Protein AF-0000000087799736 (afdb_homodimer)

Sequence (592 aa):
MYSPLILAACLPAVLGSAAPPPPNFTFEDLWSLQHNFLDNFLYPANTKQINATDNSVFAENVQGRVDITGTFDGRELNNEYVFGIFSQPERFGLFGSPLNYSITQFVGNQNIAASTAVITINMTSFGGVIYPVTLDTWFAFGPDRKIIQYDATFRWFDYFFQTLVEDAGRMFHISEPEQIQAKIADMLAKKICKTHEDSCLGENKQYGSQEECFNFLTKEIRFGKPYELRRNTLFCREVHEHMVSFRPKEHCPHIGPGGGGYCVDDMDYTQTVEQRYFHQSWVPYGRAEGNMWQAEMYSPLILAACLPAVLGSAAPPPPNFTFEDLWSLQHNFLDNFLYPANTKQINATDNSVFAENVQGRVDITGTFDGRELNNEYVFGIFSQPERFGLFGSPLNYSITQFVGNQNIAASTAVITINMTSFGGVIYPVTLDTWFAFGPDRKIIQYDATFRWFDYFFQTLVEDAGRMFHISEPEQIQAKIADMLAKKICKTHEDSCLGENKQYGSQEECFNFLTKEIRFGKPYELRRNTLFCREVHEHMVSFRPKEHCPHIGPGGGGYCVDDMDYTQTVEQRYFHQSWVPYGRAEGNMWQAE

Nearest PDB structures (foldseek):
  5aig-assembly2_B  TM=7.969E-01  e=4.689E-05  unidentified
  2gex-assembly1_A  TM=7.269E-01  e=3.143E-04  Streptomyces nogalater
  5ien-assembly2_B  TM=6.715E-01  e=1.051E-04  synthetic construct
  3er7-assembly1_A  TM=6.441E-01  e=2.363E-03  Exiguobacterium sibiricum 255-15
  6isl-assembly1_B-2  TM=6.361E-01  e=3.153E-03  Streptomyces xiamenensis 318

Solvent-accessible surface area (backbone atoms only — not comparable to full-atom values): 31270 Å² total; per-residue (Å²): 136,86,77,80,79,78,76,77,77,78,70,73,75,73,72,72,74,74,77,77,76,77,42,77,45,52,57,68,52,50,54,50,51,52,49,50,51,53,58,40,56,21,51,70,51,8,58,66,37,32,82,39,62,91,80,24,65,46,28,68,76,16,40,36,34,34,76,38,56,42,75,40,70,25,29,64,53,40,21,29,57,71,23,35,52,32,55,47,67,87,48,80,54,98,54,32,26,31,68,49,72,45,66,52,30,41,38,34,38,42,36,37,34,42,37,32,32,41,30,36,25,38,28,46,60,64,81,50,45,73,45,74,44,41,41,37,38,35,40,31,40,41,86,86,73,18,33,40,34,37,45,33,37,64,56,63,45,57,51,51,49,53,51,50,49,53,49,44,12,62,75,68,73,41,84,52,66,69,58,34,50,49,52,51,48,50,54,50,32,53,50,46,30,50,50,40,69,74,48,26,54,80,91,33,44,66,58,93,41,60,65,56,37,36,44,43,44,70,68,71,35,50,60,60,56,74,68,27,34,29,20,52,21,37,47,14,26,57,61,40,47,59,40,21,79,79,40,28,81,74,30,26,40,32,60,24,91,75,3,59,84,47,21,34,81,82,63,56,70,64,51,61,76,53,46,53,65,34,82,61,63,51,26,58,95,73,38,61,63,82,32,68,42,31,38,133,136,86,75,78,80,77,78,76,77,75,70,74,75,74,72,73,75,73,77,78,79,78,42,77,45,52,60,67,53,50,54,50,52,52,49,50,50,54,59,42,55,21,50,73,51,7,59,65,35,32,81,39,60,91,82,25,64,46,28,70,75,16,39,37,35,34,75,36,57,41,74,38,69,26,29,63,53,42,21,30,57,71,22,36,52,32,52,46,68,86,49,80,52,99,53,32,27,30,68,47,74,42,64,54,32,40,39,34,37,42,36,36,34,43,36,32,31,43,30,34,26,38,29,48,63,64,80,51,44,74,46,74,43,40,42,35,37,36,40,31,40,41,85,87,72,19,33,40,33,38,45,33,38,64,56,63,46,57,53,50,51,52,50,49,51,52,50,44,14,62,75,67,72,40,84,51,66,69,56,35,51,49,52,51,49,50,53,51,31,52,50,47,31,49,49,38,70,74,48,27,55,81,92,35,44,65,59,94,42,60,65,54,36,36,44,44,42,70,65,72,34,48,60,60,55,74,68,27,36,29,20,54,22,36,46,13,24,58,63,42,47,59,40,21,79,80,41,29,81,74,29,26,41,30,59,25,92,75,3,59,85,48,21,35,82,84,63,55,69,64,52,60,75,52,46,54,64,35,82,60,64,52,25,58,95,74,37,62,63,82,32,68,43,33,39,131

Secondary structure (DSSP, 8-state):
-------------------PPPP-B-HHHHHHHHHHHHHHHSTTGGGGGTT-STT-SEEEEEEEEETTTEEEESHHHHIIIIIITTS-TTS-SS--EEEEEEEEEEEEEBTEEEEEEEEEEEEGGGTTEEEEEEEEEEEEE-TTS-EEEEEEEEETHHHHHHHHHHHHHHHHT---HHHHHHHHHHHHHHHHHHHHHHH--GGG---SSHHHHHHIIIIISB---TT-TTSSBHHHHHHHHHHHTT-HHHHHHHHSTTGGGTSS----HHHHHT---BSS-BSSTTTTTT-TTB--/-------------------PPPP---HHHHHHHHHHHHHHHSTTGGGGGTT-STT-SEEEEEEEEETTTEEEESHHHHIIIIIITTS-TTS-SS--EEEEEEEEEEEEETTEEEEEEEEEEEEGGGTTEEEEEEEEEEEEE-TTS-EEEEEEEEETHHHHHHHHHHHHHHHHT---HHHHHHHHHHHHHHHHHHHHHHH--GGG---SSHHHHHHIIIIISB---TT-TTSSBHHHHHHHHHHHTT-HHHHHHHHSTTGGGTSS----HHHHHT---BSS-BSSTTTTTT-TTB--

Foldseek 3Di:
DDDPPPPPPPPPPPPPPDPDDFAWDDFVLVVVLVVVVVVCQAPPNLVCQQPDDPPHLADQQAWEQEQQQGIDGGSNRCSCQSRLLANCLPDAAPFFGWHDKDWPDWDDGRQKIWTKMWTWGQNNNLVRDIDTWIKIKIFGAHPVSHTRYMYIYTPCQQVVSVVSLVSQCVVVVHDDSVVSLLVVLQVLQQRLLVLLVVQQDDPLRQDPHSVRSSCCQRPVAAQDGSSQLQAQHSNVLRSLSSRCNVPVNQRSCCNHNNNNNRHHDPDDPVCSVQPQTAQDDNDPPPPCPPPRNHHD/DDDPPPPPPPPPPPPPPDPDDAAWDDFVLVVVLVVVVVVCQAPPSLVCQQPDDPPHLADQQAWEQEQQQGIDGGSNRCSCQSRLLANCLPDAAPFFGWHDKDWPDWDDGGFKIWTKMWTWGQNNNLVRDIDTWIKIKIFGAHPVSHTRYMYIYTPCQQVVSVVSLVSQCVVVVHDDSVVSLLVVLQVLQQRLLVLLVVQQDDPLRQDPHSVRSSCCQRPVAAQDGSSQLQAQHSNVLRSLSSRCNVPVNQRSCCNHNNNNNRHHDPDDPVCSVQPQDAQDDNDPPPPCPPPRNHHD

pLDDT: mean 93.02, std 13.76, range [33.03, 98.94]

Organism: Aspergillus candidus (NCBI:txid41067)

Radius of gyration: 26.64 Å; Cα contacts (8 Å, |Δi|>4): 1155; chains: 2; bounding box: 62×100×98 Å

Structure (mmCIF, N/CA/C/O backbone):
data_AF-0000000087799736-model_v1
#
loop_
_entity.id
_entity.type
_entity.pdbx_description
1 polymer 'Uncharacterized protein'
#
loop_
_atom_site.group_PDB
_atom_site.id
_atom_site.type_symbol
_atom_site.label_atom_id
_atom_site.label_alt_id
_atom_site.label_comp_id
_atom_site.label_asym_id
_atom_site.label_entity_id
_atom_site.label_seq_id
_atom_site.pdbx_PDB_ins_code
_atom_site.Cartn_x
_atom_site.Cartn_y
_atom_site.Cartn_z
_atom_site.occupancy
_atom_site.B_iso_or_equiv
_atom_site.auth_seq_id
_atom_site.auth_comp_id
_atom_site.auth_asym_id
_atom_site.auth_atom_id
_atom_site.pdbx_PDB_model_num
ATOM 1 N N . MET A 1 1 ? 35 -47.031 47.688 1 33.19 1 MET A N 1
ATOM 2 C CA . MET A 1 1 ? 34.562 -45.656 47.438 1 33.19 1 MET A CA 1
ATOM 3 C C . MET A 1 1 ? 34.812 -45.25 45.969 1 33.19 1 MET A C 1
ATOM 5 O O . MET A 1 1 ? 35.938 -45.031 45.562 1 33.19 1 MET A O 1
ATOM 9 N N . TYR A 1 2 ? 34.031 -45.844 44.969 1 42.75 2 TYR A N 1
ATOM 10 C CA . TYR A 1 2 ? 34.094 -45.719 43.531 1 42.75 2 TYR A CA 1
ATOM 11 C C . TYR A 1 2 ? 33.656 -44.344 43.062 1 42.75 2 TYR A C 1
ATOM 13 O O . TYR A 1 2 ? 32.5 -43.969 43.281 1 42.75 2 TYR A O 1
ATOM 21 N N . SER A 1 3 ? 34.594 -43.375 43.062 1 46.81 3 SER A N 1
ATOM 22 C CA . SER A 1 3 ? 34.281 -42.031 42.562 1 46.81 3 SER A CA 1
ATOM 23 C C . SER A 1 3 ? 33.969 -42.031 41.062 1 46.81 3 SER A C 1
ATOM 25 O O . SER A 1 3 ? 34.781 -42.531 40.25 1 46.81 3 SER A O 1
ATOM 27 N N . PRO A 1 4 ? 32.656 -41.906 40.688 1 46.16 4 PRO A N 1
ATOM 28 C CA . PRO A 1 4 ? 32.312 -41.875 39.25 1 46.16 4 PRO A CA 1
ATOM 29 C C . PRO A 1 4 ? 32.906 -40.656 38.562 1 46.16 4 PRO A C 1
ATOM 31 O O . PRO A 1 4 ? 32.844 -39.531 39.062 1 46.16 4 PRO A O 1
ATOM 34 N N . LEU A 1 5 ? 33.938 -40.906 37.688 1 44.5 5 LEU A N 1
ATOM 35 C CA . LEU A 1 5 ? 34.5 -39.906 36.781 1 44.5 5 LEU A CA 1
ATOM 36 C C . LEU A 1 5 ? 33.438 -39.375 35.844 1 44.5 5 LEU A C 1
ATOM 38 O O . LEU A 1 5 ? 32.844 -40.125 35.062 1 44.5 5 LEU A O 1
ATOM 42 N N . ILE A 1 6 ? 32.75 -38.281 36.25 1 44.78 6 ILE A N 1
ATOM 43 C CA . ILE A 1 6 ? 31.828 -37.562 35.375 1 44.78 6 ILE A CA 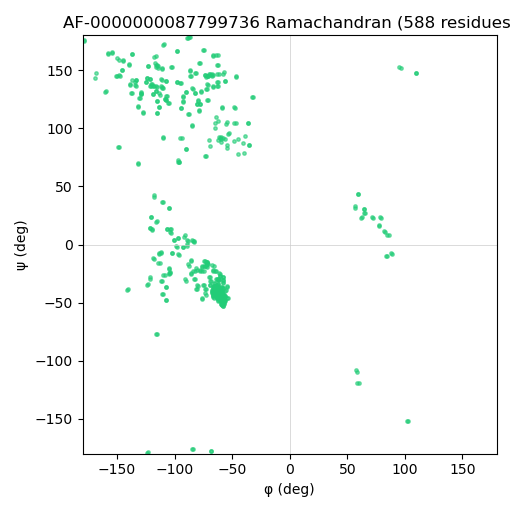1
ATOM 44 C C . ILE A 1 6 ? 32.594 -37.062 34.156 1 44.78 6 ILE A C 1
ATOM 46 O O . ILE A 1 6 ? 33.469 -36.188 34.281 1 44.78 6 ILE A O 1
ATOM 50 N N . LEU A 1 7 ? 32.719 -37.812 33.094 1 37.91 7 LEU A N 1
ATOM 51 C CA . LEU A 1 7 ? 33.219 -37.312 31.828 1 37.91 7 LEU A CA 1
ATOM 52 C C . LEU A 1 7 ? 32.344 -36.219 31.297 1 37.91 7 LEU A C 1
ATOM 54 O O . LEU A 1 7 ? 31.172 -36.438 30.969 1 37.91 7 LEU A O 1
ATOM 58 N N . ALA A 1 8 ? 32.719 -35 31.672 1 40.25 8 ALA A N 1
ATOM 59 C CA . ALA A 1 8 ? 32.062 -33.844 31.016 1 40.25 8 ALA A CA 1
ATOM 60 C C . ALA A 1 8 ? 32.312 -33.906 29.516 1 40.25 8 ALA A C 1
ATOM 62 O O . ALA A 1 8 ? 33.469 -33.781 29.062 1 40.25 8 ALA A O 1
ATOM 63 N N . ALA A 1 9 ? 31.375 -34.531 28.781 1 38.81 9 ALA A N 1
ATOM 64 C CA . ALA A 1 9 ? 31.406 -34.438 27.328 1 38.81 9 ALA A CA 1
ATOM 65 C C . ALA A 1 9 ? 31.438 -33 26.859 1 38.81 9 ALA A C 1
ATOM 67 O O . ALA A 1 9 ? 30.547 -32.219 27.203 1 38.81 9 ALA A O 1
ATOM 68 N N . CYS A 1 10 ? 32.625 -32.438 26.578 1 41.97 10 CYS A N 1
ATOM 69 C CA . CYS A 1 10 ? 32.75 -31.141 25.891 1 41.97 10 CYS A CA 1
ATOM 70 C C . CYS A 1 10 ? 31.984 -31.172 24.562 1 41.97 10 CYS A C 1
ATOM 72 O O . CYS A 1 10 ? 32.375 -31.891 23.641 1 41.97 10 CYS A O 1
ATOM 74 N N . LEU A 1 11 ? 30.703 -30.891 24.594 1 41.31 11 LEU A N 1
ATOM 75 C CA . LEU A 1 11 ? 30.031 -30.672 23.312 1 41.31 11 LEU A CA 1
ATOM 76 C C . LEU A 1 11 ? 30.734 -29.594 22.516 1 41.31 11 LEU A C 1
ATOM 78 O O . LEU A 1 11 ? 30.953 -28.484 23.016 1 41.31 11 LEU A O 1
ATOM 82 N N . PRO A 1 12 ? 31.469 -29.984 21.531 1 38.53 12 PRO A N 1
ATOM 83 C CA . PRO A 1 12 ? 32.031 -28.875 20.734 1 38.53 12 PRO A CA 1
ATOM 84 C C . PRO A 1 12 ? 30.984 -27.844 20.344 1 38.53 12 PRO A C 1
ATOM 86 O O . PRO A 1 12 ? 29.828 -28.188 20.109 1 38.53 12 PRO A O 1
ATOM 89 N N . ALA A 1 13 ? 31.219 -26.625 20.828 1 40.56 13 ALA A N 1
ATOM 90 C CA . ALA A 1 13 ? 30.469 -25.516 20.266 1 40.56 13 ALA A CA 1
ATOM 91 C C . ALA A 1 13 ? 30.5 -25.562 18.734 1 40.56 13 ALA A C 1
ATOM 93 O O . ALA A 1 13 ? 31.562 -25.516 18.125 1 40.56 13 ALA A O 1
ATOM 94 N N . VAL A 1 14 ? 29.531 -26.266 18.156 1 37.09 14 VAL A N 1
ATOM 95 C CA . VAL A 1 14 ? 29.391 -26.062 16.719 1 37.09 14 VAL A CA 1
ATOM 96 C C . VAL A 1 14 ? 29.609 -24.578 16.375 1 37.09 14 VAL A C 1
ATOM 98 O O . VAL A 1 14 ? 28.922 -23.703 16.906 1 37.09 14 VAL A O 1
ATOM 101 N N . LEU A 1 15 ? 30.734 -24.188 16.047 1 38.16 15 LEU A N 1
ATOM 102 C CA . LEU A 1 15 ? 30.938 -22.891 15.43 1 38.16 15 LEU A CA 1
ATOM 103 C C . LEU A 1 15 ? 29.906 -22.625 14.336 1 38.16 15 LEU A C 1
ATOM 105 O O . LEU A 1 15 ? 29.859 -23.344 13.344 1 38.16 15 LEU A O 1
ATOM 109 N N . GLY A 1 16 ? 28.75 -22.281 14.656 1 40.72 16 GLY A N 1
ATOM 110 C CA . GLY A 1 16 ? 27.828 -21.797 13.641 1 40.72 16 GLY A CA 1
ATOM 111 C C . GLY A 1 16 ? 28.516 -20.984 12.555 1 40.72 16 GLY A C 1
ATOM 112 O O . GLY A 1 16 ? 29.141 -19.953 12.844 1 40.72 16 GLY A O 1
ATOM 113 N N . SER A 1 17 ? 29.031 -21.594 11.555 1 41.19 17 SER A N 1
ATOM 114 C CA . SER A 1 17 ? 29.594 -20.906 10.398 1 41.19 17 SER A CA 1
ATOM 115 C C . SER A 1 17 ? 28.812 -19.656 10.055 1 41.19 17 SER A C 1
ATOM 117 O O . SER A 1 17 ? 27.594 -19.719 9.82 1 41.19 17 SER A O 1
ATOM 119 N N . ALA A 1 18 ? 29.344 -18.516 10.367 1 48.91 18 ALA A N 1
ATOM 120 C CA . ALA A 1 18 ? 28.812 -17.203 10.047 1 48.91 18 ALA A CA 1
ATOM 121 C C . ALA A 1 18 ? 28.422 -17.094 8.578 1 48.91 18 ALA A C 1
ATOM 123 O O . ALA A 1 18 ? 29.203 -17.469 7.695 1 48.91 18 ALA A O 1
ATOM 124 N N . ALA A 1 19 ? 27 -17.125 8.18 1 61.31 19 ALA A N 1
ATOM 125 C CA . ALA A 1 19 ? 26.547 -16.922 6.809 1 61.31 19 ALA A CA 1
ATOM 126 C C . ALA A 1 19 ? 27.469 -15.953 6.07 1 61.31 19 ALA A C 1
ATOM 128 O O . ALA A 1 19 ? 27.984 -15 6.664 1 61.31 19 ALA A O 1
ATOM 129 N N . PRO A 1 20 ? 28 -16.391 4.82 1 73.62 20 PRO A N 1
ATOM 130 C CA . PRO A 1 20 ? 28.844 -15.453 4.062 1 73.62 20 PRO A CA 1
ATOM 131 C C . PRO A 1 20 ? 28.234 -14.055 3.971 1 73.62 20 PRO A C 1
ATOM 133 O O . PRO A 1 20 ? 27.016 -13.906 4.008 1 73.62 20 PRO A O 1
ATOM 136 N N . PRO A 1 21 ? 29.203 -13.102 4.023 1 84.69 21 PRO A N 1
ATOM 137 C CA . PRO A 1 21 ? 28.703 -11.727 3.896 1 84.69 21 PRO A CA 1
ATOM 138 C C . PRO A 1 21 ? 27.938 -11.5 2.6 1 84.69 21 PRO A C 1
ATOM 140 O O . PRO A 1 21 ? 28.219 -12.141 1.586 1 84.69 21 PRO A O 1
ATOM 143 N N . PRO A 1 22 ? 26.953 -10.664 2.621 1 92.38 22 PRO A N 1
ATOM 144 C CA . PRO A 1 22 ? 26.203 -10.344 1.403 1 92.38 22 PRO A CA 1
ATOM 145 C C . PRO A 1 22 ? 27.078 -9.711 0.322 1 92.38 22 PRO A C 1
ATOM 147 O O . PRO A 1 22 ? 28.062 -9.031 0.635 1 92.38 22 PRO A O 1
ATOM 150 N N . PRO A 1 23 ? 26.75 -10.008 -0.915 1 95.94 23 PRO A N 1
ATOM 151 C CA . PRO A 1 23 ? 27.516 -9.352 -1.987 1 95.94 23 PRO A CA 1
ATOM 152 C C . PRO A 1 23 ? 27.344 -7.832 -1.979 1 95.94 23 PRO A C 1
ATOM 154 O O . PRO A 1 23 ? 26.344 -7.316 -1.489 1 95.94 23 PRO A O 1
ATOM 157 N N . ASN A 1 24 ? 28.344 -7.18 -2.51 1 97.38 24 ASN A N 1
ATOM 158 C CA . ASN A 1 24 ? 28.312 -5.723 -2.617 1 97.38 24 ASN A CA 1
ATOM 159 C C . ASN A 1 24 ? 28.172 -5.27 -4.066 1 97.38 24 ASN A C 1
ATOM 161 O O . ASN A 1 24 ? 29.172 -5.004 -4.738 1 97.38 24 ASN A O 1
ATOM 165 N N . PHE A 1 25 ? 27 -5.066 -4.527 1 98.25 25 PHE A N 1
ATOM 166 C CA . PHE A 1 25 ? 26.703 -4.656 -5.895 1 98.25 25 PHE A CA 1
ATOM 167 C C . PHE A 1 25 ? 26.766 -3.139 -6.027 1 98.25 25 PHE A C 1
ATOM 169 O O . PHE A 1 25 ? 26.484 -2.414 -5.074 1 98.25 25 PHE A O 1
ATOM 176 N N . THR A 1 26 ? 27.141 -2.699 -7.227 1 97.69 26 THR A N 1
ATOM 177 C CA . THR A 1 26 ? 27.031 -1.276 -7.535 1 97.69 26 THR A CA 1
ATOM 178 C C . THR A 1 26 ? 25.578 -0.879 -7.781 1 97.69 26 THR A C 1
ATOM 180 O O . THR A 1 26 ? 24.719 -1.74 -7.988 1 97.69 26 THR A O 1
ATOM 183 N N . PHE A 1 27 ? 25.375 0.416 -7.797 1 97.88 27 PHE A N 1
ATOM 184 C CA . PHE A 1 27 ? 24.062 0.929 -8.156 1 97.88 27 PHE A CA 1
ATOM 185 C C . PHE A 1 27 ? 23.625 0.417 -9.531 1 97.88 27 PHE A C 1
ATOM 187 O O . PHE A 1 27 ? 22.5 -0.028 -9.711 1 97.88 27 PHE A O 1
ATOM 194 N N . GLU A 1 28 ? 24.547 0.463 -10.469 1 98.12 28 GLU A N 1
ATOM 195 C CA . GLU A 1 28 ? 24.25 0.052 -11.836 1 98.12 28 GLU A CA 1
ATOM 196 C C . GLU A 1 28 ? 23.922 -1.435 -11.906 1 98.12 28 GLU A C 1
ATOM 198 O O . GLU A 1 28 ? 23.062 -1.846 -12.695 1 98.12 28 GLU A O 1
ATOM 203 N N . ASP A 1 29 ? 24.609 -2.217 -11.109 1 98.56 29 ASP A N 1
ATOM 204 C CA . ASP A 1 29 ? 24.281 -3.637 -11.039 1 98.56 29 ASP A CA 1
ATOM 205 C C . ASP A 1 29 ? 22.828 -3.842 -10.586 1 98.56 29 ASP A C 1
ATOM 207 O O . ASP A 1 29 ? 22.062 -4.57 -11.234 1 98.56 29 ASP A O 1
ATOM 211 N N . LEU A 1 30 ? 22.484 -3.193 -9.492 1 98.81 30 LEU A N 1
ATOM 212 C CA . LEU A 1 30 ? 21.141 -3.354 -8.914 1 98.81 30 LEU A CA 1
ATOM 213 C C . LEU A 1 30 ? 20.078 -2.826 -9.867 1 98.81 30 LEU A C 1
ATOM 215 O O . LEU A 1 30 ? 19 -3.416 -9.984 1 98.81 30 LEU A O 1
ATOM 219 N N . TRP A 1 31 ? 20.359 -1.713 -10.523 1 98.69 31 TRP A N 1
ATOM 220 C CA . TRP A 1 31 ? 19.469 -1.147 -11.539 1 98.69 31 TRP A CA 1
ATOM 221 C C . TRP A 1 31 ? 19.219 -2.15 -12.656 1 98.69 31 TRP A C 1
ATOM 223 O O . TRP A 1 31 ? 18.062 -2.373 -13.047 1 98.69 31 TRP A O 1
ATOM 233 N N . SER A 1 32 ? 20.25 -2.787 -13.078 1 98.69 32 SER A N 1
ATOM 234 C CA . SER A 1 32 ? 20.141 -3.791 -14.125 1 98.69 32 SER A CA 1
ATOM 235 C C . SER A 1 32 ? 19.344 -5.008 -13.656 1 98.69 32 SER A C 1
ATOM 237 O O . SER A 1 32 ? 18.531 -5.551 -14.398 1 98.69 32 SER A O 1
ATOM 239 N N . LEU A 1 33 ? 19.578 -5.438 -12.445 1 98.88 33 LEU A N 1
ATOM 240 C CA . LEU A 1 33 ? 18.891 -6.59 -11.883 1 98.88 33 LEU A CA 1
ATOM 241 C C . LEU A 1 33 ? 17.391 -6.305 -11.734 1 98.88 33 LEU A C 1
ATOM 243 O O . LEU A 1 33 ? 16.562 -7.188 -11.969 1 98.88 33 LEU A O 1
ATOM 247 N N . GLN A 1 34 ? 17.078 -5.074 -11.328 1 98.81 34 GLN A N 1
ATOM 248 C CA . GLN A 1 34 ? 15.68 -4.68 -11.25 1 98.81 34 GLN A CA 1
ATOM 249 C C . GLN A 1 34 ? 15.008 -4.777 -12.617 1 98.81 34 GLN A C 1
ATOM 251 O O . GLN A 1 34 ? 13.898 -5.305 -12.734 1 98.81 34 GLN A O 1
ATOM 256 N N . HIS A 1 35 ? 15.633 -4.266 -13.641 1 98.81 35 HIS A N 1
ATOM 257 C CA . HIS A 1 35 ? 15.094 -4.352 -14.992 1 98.81 35 HIS A CA 1
ATOM 258 C C . HIS A 1 35 ? 14.961 -5.805 -15.438 1 98.81 35 HIS A C 1
ATOM 260 O O . HIS A 1 35 ? 13.984 -6.164 -16.109 1 98.81 35 HIS A O 1
ATOM 266 N N . ASN A 1 36 ? 15.945 -6.586 -15.086 1 98.81 36 ASN A N 1
ATOM 267 C CA . ASN A 1 36 ? 15.883 -7.996 -15.453 1 98.81 36 ASN A CA 1
ATOM 268 C C . ASN A 1 36 ? 14.625 -8.664 -14.906 1 98.81 36 ASN A C 1
ATOM 270 O O . ASN A 1 36 ? 13.945 -9.406 -15.617 1 98.81 36 ASN A O 1
ATOM 274 N N . PHE A 1 37 ? 14.336 -8.43 -13.672 1 98.88 37 PHE A N 1
ATOM 275 C CA . PHE A 1 37 ? 13.117 -8.977 -13.102 1 98.88 37 PHE A CA 1
ATOM 276 C C . PHE A 1 37 ? 11.891 -8.508 -13.875 1 98.88 37 PHE A C 1
ATOM 278 O O . PHE A 1 37 ? 11.047 -9.32 -14.266 1 98.88 37 PHE A O 1
ATOM 285 N N . LEU A 1 38 ? 11.75 -7.195 -14.062 1 98.88 38 LEU A N 1
ATOM 286 C CA . LEU A 1 38 ? 10.555 -6.633 -14.688 1 98.88 38 LEU A CA 1
ATOM 287 C C . LEU A 1 38 ? 10.406 -7.117 -16.125 1 98.88 38 LEU A C 1
ATOM 289 O O . LEU A 1 38 ? 9.297 -7.379 -16.594 1 98.88 38 LEU A O 1
ATOM 293 N N . ASP A 1 39 ? 11.539 -7.234 -16.828 1 98.81 39 ASP A N 1
ATOM 294 C CA . ASP A 1 39 ? 11.492 -7.77 -18.188 1 98.81 39 ASP A CA 1
ATOM 295 C C . ASP A 1 39 ? 10.922 -9.188 -18.188 1 98.81 39 ASP A C 1
ATOM 297 O O . ASP A 1 39 ? 10.133 -9.539 -19.078 1 98.81 39 ASP A O 1
ATOM 301 N N . ASN A 1 40 ? 11.312 -9.945 -17.234 1 98.75 40 ASN A N 1
ATOM 302 C CA . ASN A 1 40 ? 10.844 -11.328 -17.156 1 98.75 40 ASN A CA 1
ATOM 303 C C . ASN A 1 40 ? 9.406 -11.398 -16.641 1 98.75 40 ASN A C 1
ATOM 305 O O . ASN A 1 40 ? 8.75 -12.43 -16.781 1 98.75 40 ASN A O 1
ATOM 309 N N . PHE A 1 41 ? 8.977 -10.367 -16.016 1 98.62 41 PHE A N 1
ATOM 310 C CA . PHE A 1 41 ? 7.625 -10.32 -15.453 1 98.62 41 PHE A CA 1
ATOM 311 C C . PHE A 1 41 ? 6.598 -10.055 -16.547 1 98.62 41 PHE A C 1
ATOM 313 O O . PHE A 1 41 ? 5.422 -10.406 -16.391 1 98.62 41 PHE A O 1
ATOM 320 N N . LEU A 1 42 ? 6.973 -9.5 -17.641 1 98.69 42 LEU A N 1
ATOM 321 C CA . LEU A 1 42 ? 6.07 -9.141 -18.734 1 98.69 42 LEU A CA 1
ATOM 322 C C . LEU A 1 42 ? 5.609 -10.383 -19.484 1 98.69 42 LEU A C 1
ATOM 324 O O . LEU A 1 42 ? 6.352 -11.359 -19.609 1 98.69 42 LEU A O 1
ATOM 328 N N . TYR A 1 43 ? 4.426 -10.32 -19.922 1 97.81 43 TYR A N 1
ATOM 329 C CA . TYR A 1 43 ? 3.9 -11.352 -20.812 1 97.81 43 TYR A CA 1
ATOM 330 C C . TYR A 1 43 ? 4.32 -11.102 -22.25 1 97.81 43 TYR A C 1
ATOM 332 O O . TYR A 1 43 ? 4.215 -9.977 -22.75 1 97.81 43 TYR A O 1
ATOM 340 N N . PRO A 1 44 ? 4.879 -12.148 -22.969 1 97.62 44 PRO A N 1
ATOM 341 C CA . PRO A 1 44 ? 4.812 -13.562 -22.594 1 97.62 44 PRO A CA 1
ATOM 342 C C . PRO A 1 44 ? 6.121 -14.07 -22 1 97.62 44 PRO A C 1
ATOM 344 O O . PRO A 1 44 ? 6.281 -15.281 -21.781 1 97.62 44 PRO A O 1
ATOM 347 N N . ALA A 1 45 ? 7.047 -13.172 -21.719 1 98.06 45 ALA A N 1
ATOM 348 C CA . ALA A 1 45 ? 8.328 -13.594 -21.156 1 98.06 45 ALA A CA 1
ATOM 349 C C . ALA A 1 45 ? 8.141 -14.359 -19.859 1 98.06 45 ALA A C 1
ATOM 351 O O . ALA A 1 45 ? 8.898 -15.281 -19.547 1 98.06 45 ALA A O 1
ATOM 352 N N . ASN A 1 46 ? 7.102 -13.953 -19.141 1 97.94 46 ASN A N 1
ATOM 353 C CA . ASN A 1 46 ? 6.879 -14.531 -17.812 1 97.94 46 ASN A CA 1
ATOM 354 C C . ASN A 1 46 ? 6.52 -16.016 -17.922 1 97.94 46 ASN A C 1
ATOM 356 O O . ASN A 1 46 ? 6.707 -16.766 -16.953 1 97.94 46 ASN A O 1
ATOM 360 N N . THR A 1 47 ? 6.039 -16.469 -19.016 1 97.19 47 THR A N 1
ATOM 361 C CA . THR A 1 47 ? 5.691 -17.875 -19.156 1 97.19 47 THR A CA 1
ATOM 362 C C . THR A 1 47 ? 6.926 -18.766 -19 1 97.19 47 THR A C 1
ATOM 364 O O . THR A 1 47 ? 6.84 -19.875 -18.484 1 97.19 47 THR A O 1
ATOM 367 N N . LYS A 1 48 ? 8.086 -18.25 -19.375 1 97.5 48 LYS A N 1
ATOM 368 C CA . LYS A 1 48 ? 9.328 -19 -19.328 1 97.5 48 LYS A CA 1
ATOM 369 C C . LYS A 1 48 ? 9.82 -19.156 -17.891 1 97.5 48 LYS A C 1
ATOM 371 O O . LYS A 1 48 ? 10.664 -20.016 -17.594 1 97.5 48 LYS A O 1
ATOM 376 N N . GLN A 1 49 ? 9.336 -18.344 -16.984 1 98.19 49 GLN A N 1
ATOM 377 C CA . GLN A 1 49 ? 9.812 -18.328 -15.609 1 98.19 49 GLN A CA 1
ATOM 378 C C . GLN A 1 49 ? 9.047 -19.312 -14.75 1 98.19 49 GLN A C 1
ATOM 380 O O . GLN A 1 49 ? 9.5 -19.688 -13.656 1 98.19 49 GLN A O 1
ATOM 385 N N . ILE A 1 50 ? 7.902 -19.797 -15.156 1 96.69 50 ILE A N 1
ATOM 386 C CA . ILE A 1 50 ? 6.984 -20.594 -14.344 1 96.69 50 ILE A CA 1
ATOM 387 C C . ILE A 1 50 ? 7.688 -21.859 -13.875 1 96.69 50 ILE A C 1
ATOM 389 O O . ILE A 1 50 ? 7.617 -22.219 -12.695 1 96.69 50 ILE A O 1
ATOM 393 N N . ASN A 1 51 ? 8.375 -22.531 -14.703 1 93.56 51 ASN A N 1
ATOM 394 C CA . ASN A 1 51 ? 9.047 -23.766 -14.352 1 93.56 51 ASN A CA 1
ATOM 395 C C . ASN A 1 51 ? 10.562 -23.641 -14.453 1 93.56 51 ASN A C 1
ATOM 397 O O . ASN A 1 51 ? 11.273 -24.641 -14.531 1 93.56 51 ASN A O 1
ATOM 401 N N . ALA A 1 52 ? 10.977 -22.406 -14.414 1 95.88 52 ALA A N 1
ATOM 402 C CA . ALA A 1 52 ? 12.414 -22.188 -14.578 1 95.88 52 ALA A CA 1
ATOM 403 C C . ALA A 1 52 ? 13.18 -22.625 -13.336 1 95.88 52 ALA A C 1
ATOM 405 O O . ALA A 1 52 ? 12.703 -22.469 -12.211 1 95.88 52 ALA A O 1
ATOM 406 N N . THR A 1 53 ? 14.352 -23.156 -13.586 1 95.38 53 THR A N 1
ATOM 407 C CA . THR A 1 53 ? 15.281 -23.484 -12.508 1 95.38 53 THR A CA 1
ATOM 408 C C . THR A 1 53 ? 16.547 -22.625 -12.602 1 95.38 53 THR A C 1
ATOM 410 O O . THR A 1 53 ? 16.562 -21.484 -12.133 1 95.38 53 THR A O 1
ATOM 413 N N . ASP A 1 54 ? 17.453 -22.953 -13.516 1 93.06 54 ASP A N 1
ATOM 414 C CA . ASP A 1 54 ? 18.703 -22.234 -13.641 1 93.06 54 ASP A CA 1
ATOM 415 C C . ASP A 1 54 ? 18.469 -20.812 -14.164 1 93.06 54 ASP A C 1
ATOM 417 O O . ASP A 1 54 ? 19.188 -19.875 -13.789 1 93.06 54 ASP A O 1
ATOM 421 N N . ASN A 1 55 ? 17.5 -20.656 -14.945 1 95.88 55 ASN A N 1
ATOM 422 C CA . ASN A 1 55 ? 17.25 -19.359 -15.57 1 95.88 55 ASN A CA 1
ATOM 423 C C . ASN A 1 55 ? 16.203 -18.562 -14.812 1 95.88 55 ASN A C 1
ATOM 425 O O . ASN A 1 55 ? 15.766 -17.5 -15.273 1 95.88 55 ASN A O 1
ATOM 429 N N . SER A 1 56 ? 15.797 -19.109 -13.688 1 98.44 56 SER A N 1
ATOM 430 C CA . SER A 1 56 ? 14.867 -18.328 -12.867 1 98.44 56 SER A CA 1
ATOM 431 C C . SER A 1 56 ? 15.523 -17.078 -12.297 1 98.44 56 SER A C 1
ATOM 433 O O . SER A 1 56 ? 16.703 -17.109 -11.938 1 98.44 56 SER A O 1
ATOM 435 N N . VAL A 1 57 ? 14.75 -16.047 -12.18 1 98.75 57 VAL A N 1
ATOM 436 C CA . VAL A 1 57 ? 15.25 -14.852 -11.531 1 98.75 57 VAL A CA 1
ATOM 437 C C . VAL A 1 57 ? 15.383 -15.086 -10.031 1 98.75 57 VAL A C 1
ATOM 439 O O . VAL A 1 57 ? 16.031 -14.312 -9.32 1 98.75 57 VAL A O 1
ATOM 442 N N . PHE A 1 58 ? 14.734 -16.156 -9.516 1 98.81 58 PHE A N 1
ATOM 443 C CA . PHE A 1 58 ? 14.719 -16.453 -8.086 1 98.81 58 PHE A CA 1
ATOM 444 C C . PHE A 1 58 ? 15.773 -17.5 -7.734 1 98.81 58 PHE A C 1
ATOM 446 O O . PHE A 1 58 ? 16 -18.438 -8.5 1 98.81 58 PHE A O 1
ATOM 453 N N . ALA A 1 59 ? 16.406 -17.281 -6.625 1 98.38 59 ALA A N 1
ATOM 454 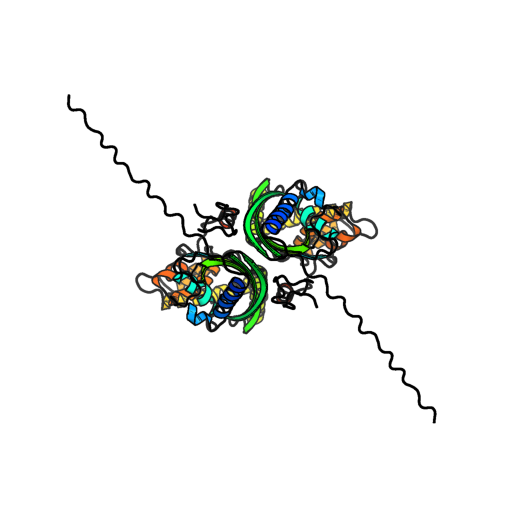C CA . ALA A 1 59 ? 17.25 -18.328 -6.031 1 98.38 59 ALA A CA 1
ATOM 455 C C . ALA A 1 59 ? 16.406 -19.5 -5.555 1 98.38 59 ALA A C 1
ATOM 457 O O . ALA A 1 59 ? 15.188 -19.375 -5.363 1 98.38 59 ALA A O 1
ATOM 458 N N . GLU A 1 60 ? 17.016 -20.625 -5.324 1 97.62 60 GLU A N 1
ATOM 459 C CA . GLU A 1 60 ? 16.312 -21.844 -4.957 1 97.62 60 GLU A CA 1
ATOM 460 C C . GLU A 1 60 ? 15.539 -21.672 -3.656 1 97.62 60 GLU A C 1
ATOM 462 O O . GLU A 1 60 ? 14.391 -22.125 -3.549 1 97.62 60 GLU A O 1
ATOM 467 N N . ASN A 1 61 ? 16.125 -21.016 -2.658 1 96.81 61 ASN A N 1
ATOM 468 C CA . ASN A 1 61 ? 15.516 -20.891 -1.34 1 96.81 61 ASN A CA 1
ATOM 469 C C . ASN A 1 61 ? 14.961 -19.5 -1.11 1 96.81 61 ASN A C 1
ATOM 471 O O . ASN A 1 61 ? 15 -18.984 0.008 1 96.81 61 ASN A O 1
ATOM 475 N N . VAL A 1 62 ? 14.516 -18.891 -2.182 1 98.38 62 VAL A N 1
ATOM 476 C CA . VAL A 1 62 ? 13.984 -17.531 -2.107 1 98.38 62 VAL A CA 1
ATOM 477 C C . VAL A 1 62 ? 12.844 -17.469 -1.096 1 98.38 62 VAL A C 1
ATOM 479 O O . VAL A 1 62 ? 12.047 -18.406 -0.998 1 98.38 62 VAL A O 1
ATOM 482 N N . GLN A 1 63 ? 12.781 -16.359 -0.314 1 98.38 63 GLN A N 1
ATOM 483 C CA . GLN A 1 63 ? 11.648 -15.984 0.515 1 98.38 63 GLN A CA 1
ATOM 484 C C . GLN A 1 63 ? 10.898 -14.797 -0.083 1 98.38 63 GLN A C 1
ATOM 486 O O . GLN A 1 63 ? 11.492 -13.742 -0.314 1 98.38 63 GLN A O 1
ATOM 491 N N . GLY A 1 64 ? 9.625 -14.992 -0.292 1 98.5 64 GLY A N 1
ATOM 492 C CA . GLY A 1 64 ? 8.828 -13.906 -0.857 1 98.5 64 GLY A CA 1
ATOM 493 C C . GLY A 1 64 ? 7.621 -13.555 -0.015 1 98.5 64 GLY A C 1
ATOM 494 O O . GLY A 1 64 ? 6.961 -14.438 0.536 1 98.5 64 GLY A O 1
ATOM 495 N N . ARG A 1 65 ? 7.359 -12.312 0.091 1 98.38 65 ARG A N 1
ATOM 496 C CA . ARG A 1 65 ? 6.129 -11.828 0.706 1 98.38 65 ARG A CA 1
ATOM 497 C C . ARG A 1 65 ? 5.43 -10.812 -0.192 1 98.38 65 ARG A C 1
ATOM 499 O O . ARG A 1 65 ? 6.078 -9.922 -0.747 1 98.38 65 ARG A O 1
ATOM 506 N N . VAL A 1 66 ? 4.219 -11.023 -0.401 1 97.75 66 VAL A N 1
ATOM 507 C CA . VAL A 1 66 ? 3.336 -10.016 -0.991 1 97.75 66 VAL A CA 1
ATOM 508 C C . VAL A 1 66 ? 2.328 -9.539 0.05 1 97.75 66 VAL A C 1
ATOM 510 O O . VAL A 1 66 ? 1.733 -10.352 0.767 1 97.75 66 VAL A O 1
ATOM 513 N N . ASP A 1 67 ? 2.104 -8.305 0.112 1 96.44 67 ASP A N 1
ATOM 514 C CA . ASP A 1 67 ? 1.367 -7.668 1.202 1 96.44 67 ASP A CA 1
ATOM 515 C C . ASP A 1 67 ? -0.006 -8.312 1.384 1 96.44 67 ASP A C 1
ATOM 517 O O . ASP A 1 67 ? -0.457 -8.516 2.512 1 96.44 67 ASP A O 1
ATOM 521 N N . ILE A 1 68 ? -0.606 -8.695 0.304 1 95.44 68 ILE A N 1
ATOM 522 C CA . ILE A 1 68 ? -2.016 -9.055 0.42 1 95.44 68 ILE A CA 1
ATOM 523 C C . ILE A 1 68 ? -2.186 -10.555 0.202 1 95.44 68 ILE A C 1
ATOM 525 O O . ILE A 1 68 ? -3.248 -11.117 0.48 1 95.44 68 ILE A O 1
ATOM 529 N N . THR A 1 69 ? -1.065 -11.266 -0.209 1 95.81 69 THR A N 1
ATOM 530 C CA . THR A 1 69 ? -1.24 -12.688 -0.488 1 95.81 69 THR A CA 1
ATOM 531 C C . THR A 1 69 ? -0.381 -13.531 0.448 1 95.81 69 THR A C 1
ATOM 533 O O . THR A 1 69 ? -0.522 -14.758 0.494 1 95.81 69 THR A O 1
ATOM 536 N N . GLY A 1 70 ? 0.509 -12.883 1.13 1 95.69 70 GLY A N 1
ATOM 537 C CA . GLY A 1 70 ? 1.242 -13.617 2.15 1 95.69 70 GLY A CA 1
ATOM 538 C C . GLY A 1 70 ? 2.648 -13.992 1.72 1 95.69 70 GLY A C 1
ATOM 539 O O . GLY A 1 70 ? 3.303 -13.242 0.993 1 95.69 70 GLY A O 1
ATOM 540 N N . THR A 1 71 ? 3.137 -15.125 2.322 1 97.19 71 THR A N 1
ATOM 541 C CA . THR A 1 71 ? 4.535 -15.5 2.146 1 97.19 71 THR A CA 1
ATOM 542 C C . THR A 1 71 ? 4.656 -16.766 1.29 1 97.19 71 THR A C 1
ATOM 544 O O . THR A 1 71 ? 3.762 -17.609 1.295 1 97.19 71 THR A O 1
ATOM 547 N N . PHE A 1 72 ? 5.766 -16.859 0.589 1 96.62 72 PHE A N 1
ATOM 548 C CA . PHE A 1 72 ? 6.086 -17.984 -0.291 1 96.62 72 PHE A CA 1
ATOM 549 C C . PHE A 1 72 ? 7.543 -18.406 -0.122 1 96.62 72 PHE A C 1
ATOM 551 O O . PHE A 1 72 ? 8.453 -17.578 -0.235 1 96.62 72 PHE A O 1
ATOM 558 N N . ASP A 1 73 ? 7.719 -19.688 0.069 1 97 73 ASP A N 1
ATOM 559 C CA . ASP A 1 73 ? 9.07 -20.219 0.25 1 97 73 ASP A CA 1
ATOM 560 C C . ASP A 1 73 ? 9.477 -21.109 -0.923 1 97 73 ASP A C 1
ATOM 562 O O . ASP A 1 73 ? 8.727 -22 -1.323 1 97 73 ASP A O 1
ATOM 566 N N . GLY A 1 74 ? 10.656 -20.766 -1.423 1 97.75 74 GLY A N 1
ATOM 567 C CA . GLY A 1 74 ? 11.211 -21.641 -2.449 1 97.75 74 GLY A CA 1
ATOM 568 C C . GLY A 1 74 ? 10.922 -21.156 -3.857 1 97.75 74 GLY A C 1
ATOM 569 O O . GLY A 1 74 ? 9.883 -20.547 -4.109 1 97.75 74 GLY A O 1
ATOM 570 N N . ARG A 1 75 ? 11.75 -21.484 -4.738 1 98 75 ARG A N 1
ATOM 571 C CA . ARG A 1 75 ? 11.719 -21.016 -6.121 1 98 75 ARG A CA 1
ATOM 572 C C . ARG A 1 75 ? 10.461 -21.5 -6.84 1 98 75 ARG A C 1
ATOM 574 O O . ARG A 1 75 ? 9.812 -20.719 -7.543 1 98 75 ARG A O 1
ATOM 581 N N . GLU A 1 76 ? 10.156 -22.703 -6.648 1 96.31 76 GLU A N 1
ATOM 582 C CA . GLU A 1 76 ? 9.047 -23.281 -7.402 1 96.31 76 GLU A CA 1
ATOM 583 C C . GLU A 1 76 ? 7.742 -22.547 -7.105 1 96.31 76 GLU A C 1
ATOM 585 O O . GLU A 1 76 ? 7.035 -22.141 -8.031 1 96.31 76 GLU A O 1
ATOM 590 N N . LEU A 1 77 ? 7.5 -22.359 -5.836 1 95.94 77 LEU A N 1
ATOM 591 C CA . LEU A 1 77 ? 6.281 -21.656 -5.441 1 95.94 77 LEU A CA 1
ATOM 592 C C . LEU A 1 77 ? 6.297 -20.219 -5.93 1 95.94 77 LEU A C 1
ATOM 594 O O . LEU A 1 77 ? 5.305 -19.734 -6.484 1 95.94 77 LEU A O 1
ATOM 598 N N . ASN A 1 78 ? 7.363 -19.609 -5.785 1 97.88 78 ASN A N 1
ATOM 599 C CA . ASN A 1 78 ? 7.461 -18.219 -6.195 1 97.88 78 ASN A CA 1
ATOM 600 C C . ASN A 1 78 ? 7.359 -18.078 -7.711 1 97.88 78 ASN A C 1
ATOM 602 O O . ASN A 1 78 ? 6.711 -17.141 -8.203 1 97.88 78 ASN A O 1
ATOM 606 N N . ASN A 1 79 ? 7.945 -18.969 -8.43 1 97.88 79 ASN A N 1
ATOM 607 C CA . ASN A 1 79 ? 7.789 -18.953 -9.883 1 97.88 79 ASN A CA 1
ATOM 608 C C . ASN A 1 79 ? 6.32 -19.031 -10.289 1 97.88 79 ASN A C 1
ATOM 610 O O . ASN A 1 79 ? 5.855 -18.25 -11.117 1 97.88 79 ASN A O 1
ATOM 614 N N . GLU A 1 80 ? 5.672 -19.953 -9.688 1 95.81 80 GLU A N 1
ATOM 615 C CA . GLU A 1 80 ? 4.277 -20.188 -10.047 1 95.81 80 GLU A CA 1
ATOM 616 C C . GLU A 1 80 ? 3.402 -19 -9.672 1 95.81 80 GLU A C 1
ATOM 618 O O . GLU A 1 80 ? 2.588 -18.547 -10.484 1 95.81 80 GLU A O 1
ATOM 623 N N . TYR A 1 81 ? 3.615 -18.453 -8.516 1 95 81 TYR A N 1
ATOM 624 C CA . TYR A 1 81 ? 2.76 -17.375 -8.039 1 95 81 TYR A CA 1
ATOM 625 C C . TYR A 1 81 ? 3.09 -16.062 -8.734 1 95 81 TYR A C 1
ATOM 627 O O . TYR A 1 81 ? 2.195 -15.383 -9.242 1 95 81 TYR A O 1
ATOM 635 N N . VAL A 1 82 ? 4.332 -15.742 -8.828 1 96.69 82 VAL A N 1
ATOM 636 C CA . VAL A 1 82 ? 4.738 -14.43 -9.328 1 96.69 82 VAL A CA 1
ATOM 637 C C . VAL A 1 82 ? 4.559 -14.367 -10.844 1 96.69 82 VAL A C 1
ATOM 639 O O . VAL A 1 82 ? 4.141 -13.344 -11.383 1 96.69 82 VAL A O 1
ATOM 642 N N . PHE A 1 83 ? 4.781 -15.453 -11.508 1 97.38 83 PHE A N 1
ATOM 643 C CA . PHE A 1 83 ? 4.719 -15.414 -12.961 1 97.38 83 PHE A CA 1
ATOM 644 C C . PHE A 1 83 ? 3.463 -16.109 -13.469 1 97.38 83 PHE A C 1
ATOM 646 O O . PHE A 1 83 ? 2.832 -15.648 -14.422 1 97.38 83 PHE A O 1
ATOM 653 N N . GLY A 1 84 ? 3.033 -17.141 -12.875 1 94.31 84 GLY A N 1
ATOM 654 C CA . GLY A 1 84 ? 1.909 -17.938 -13.344 1 94.31 84 GLY A CA 1
ATOM 655 C C . GLY A 1 84 ? 0.591 -17.188 -13.297 1 94.31 84 GLY A C 1
ATOM 656 O O . GLY A 1 84 ? -0.224 -17.297 -14.219 1 94.31 84 GLY A O 1
ATOM 657 N N . ILE A 1 85 ? 0.395 -16.391 -12.266 1 93.75 85 ILE A N 1
ATOM 658 C CA . ILE A 1 85 ? -0.851 -15.656 -12.086 1 93.75 85 ILE A CA 1
ATOM 659 C C . ILE A 1 85 ? -1.044 -14.688 -13.25 1 93.75 85 ILE A C 1
ATOM 661 O O . ILE A 1 85 ? -2.17 -14.469 -13.703 1 93.75 85 ILE A O 1
ATOM 665 N N . PHE A 1 86 ? 0.006 -14.195 -13.812 1 95.44 86 PHE A N 1
ATOM 666 C CA . PHE A 1 86 ? -0.062 -13.094 -14.758 1 95.44 86 PHE A CA 1
ATOM 667 C C . PHE A 1 86 ? 0.195 -13.586 -16.188 1 95.44 86 PHE A C 1
ATOM 669 O O . PHE A 1 86 ? 0.383 -12.781 -17.094 1 95.44 86 PHE A O 1
ATOM 676 N N . SER A 1 87 ? 0.162 -14.922 -16.391 1 94.5 87 SER A N 1
ATOM 677 C CA . SER A 1 87 ? 0.591 -15.445 -17.688 1 94.5 87 SER A CA 1
ATOM 678 C C . SER A 1 87 ? -0.534 -16.219 -18.375 1 94.5 87 SER A C 1
ATOM 680 O O . SER A 1 87 ? -0.281 -17.062 -19.234 1 94.5 87 SER A O 1
ATOM 682 N N . GLN A 1 88 ? -1.747 -15.93 -18.016 1 91.62 88 GLN A N 1
ATOM 683 C CA . GLN A 1 88 ? -2.875 -16.688 -18.547 1 91.62 88 GLN A CA 1
ATOM 684 C C . GLN A 1 88 ? -3.979 -15.75 -19.047 1 91.62 88 GLN A C 1
ATOM 686 O O . GLN A 1 88 ? -5.094 -15.766 -18.516 1 91.62 88 GLN A O 1
ATOM 691 N N . PRO A 1 89 ? -3.723 -15.062 -20.109 1 91.75 89 PRO A N 1
ATOM 692 C CA . PRO A 1 89 ? -4.688 -14.055 -20.562 1 91.75 89 PRO A CA 1
ATOM 693 C C . PRO A 1 89 ? -6.008 -14.672 -21.016 1 91.75 89 PRO A C 1
ATOM 695 O O . PRO A 1 89 ? -7.027 -13.984 -21.078 1 91.75 89 PRO A O 1
ATOM 698 N N . GLU A 1 90 ? -6.02 -15.93 -21.312 1 90.31 90 GLU A N 1
ATOM 699 C CA . GLU A 1 90 ? -7.223 -16.562 -21.828 1 90.31 90 GLU A CA 1
ATOM 700 C C . GLU A 1 90 ? -8.148 -17.016 -20.703 1 90.31 90 GLU A C 1
ATOM 702 O O . GLU A 1 90 ? -9.312 -17.344 -20.938 1 90.31 90 GLU A O 1
ATOM 707 N N . ARG A 1 91 ? -7.652 -17.031 -19.562 1 90.56 91 ARG A N 1
ATOM 708 C CA . ARG A 1 91 ? -8.445 -17.469 -18.422 1 90.56 91 ARG A CA 1
ATOM 709 C C . ARG A 1 91 ? -9.086 -16.297 -17.703 1 90.56 91 ARG A C 1
ATOM 711 O O . ARG A 1 91 ? -8.445 -15.266 -17.5 1 90.56 91 ARG A O 1
ATOM 718 N N . PHE A 1 92 ? -10.297 -16.547 -17.344 1 90.88 92 PHE A N 1
ATOM 719 C CA . PHE A 1 92 ? -10.977 -15.508 -16.578 1 90.88 92 PHE A CA 1
ATOM 720 C C . PHE A 1 92 ? -10.328 -15.336 -15.211 1 90.88 92 PHE A C 1
ATOM 722 O O . PHE A 1 92 ? -9.977 -16.312 -14.555 1 90.88 92 PHE A O 1
ATOM 729 N N . GLY A 1 93 ? -10.156 -14.078 -14.852 1 90.31 93 GLY A N 1
ATOM 730 C CA . GLY A 1 93 ? -9.594 -13.805 -13.539 1 90.31 93 GLY A CA 1
ATOM 731 C C . GLY A 1 93 ? -9.469 -12.32 -13.242 1 90.31 93 GLY A C 1
ATOM 732 O O . GLY A 1 93 ? -9.781 -11.484 -14.086 1 90.31 93 GLY A O 1
ATOM 733 N N . LEU A 1 94 ? -9.039 -12.039 -12 1 88.69 94 LEU A N 1
ATOM 734 C CA . LEU A 1 94 ? -8.953 -10.664 -11.508 1 88.69 94 LEU A CA 1
ATOM 735 C C . LEU A 1 94 ? -7.59 -10.062 -11.82 1 88.69 94 LEU A C 1
ATOM 737 O O . LEU A 1 94 ? -7.336 -8.898 -11.508 1 88.69 94 LEU A O 1
ATOM 741 N N . PHE A 1 95 ? -6.832 -10.945 -12.43 1 90.56 95 PHE A N 1
ATOM 742 C CA . PHE A 1 95 ? -5.48 -10.508 -12.766 1 90.56 95 PHE A CA 1
ATOM 743 C C . PHE A 1 95 ? -5.285 -10.453 -14.273 1 90.56 95 PHE A C 1
ATOM 745 O O . PHE A 1 95 ? -6.066 -11.039 -15.031 1 90.56 95 PHE A O 1
ATOM 752 N N . GLY A 1 96 ? -4.457 -9.648 -14.797 1 94.12 96 GLY A N 1
ATOM 753 C CA . GLY A 1 96 ? -4.203 -9.453 -16.219 1 94.12 96 GLY A CA 1
ATOM 754 C C . GLY A 1 96 ? -2.748 -9.672 -16.594 1 94.12 96 GLY A C 1
ATOM 755 O O . GLY A 1 96 ? -1.947 -10.117 -15.773 1 94.12 96 GLY A O 1
ATOM 756 N N . SER A 1 97 ? -2.543 -9.477 -17.812 1 97.44 97 SER A N 1
ATOM 757 C CA . SER A 1 97 ? -1.198 -9.68 -18.344 1 97.44 97 SER A CA 1
ATOM 758 C C . SER A 1 97 ? -0.405 -8.375 -18.344 1 97.44 97 SER A C 1
ATOM 760 O O . SER A 1 97 ? -0.881 -7.355 -18.844 1 97.44 97 SER A O 1
ATOM 762 N N . PRO A 1 98 ? 0.765 -8.43 -17.766 1 98.38 98 PRO A N 1
ATOM 763 C CA . PRO A 1 98 ? 1.608 -7.234 -17.797 1 98.38 98 PRO A CA 1
ATOM 764 C C . PRO A 1 98 ? 2.199 -6.977 -19.188 1 98.38 98 PRO A C 1
ATOM 766 O O . PRO A 1 98 ? 2.795 -7.875 -19.781 1 98.38 98 PRO A O 1
ATOM 769 N N . LEU A 1 99 ? 2.127 -5.742 -19.656 1 98.25 99 LEU A N 1
ATOM 770 C CA . LEU A 1 99 ? 2.514 -5.418 -21.016 1 98.25 99 LEU A CA 1
ATOM 771 C C . LEU A 1 99 ? 3.797 -4.594 -21.047 1 98.25 99 LEU A C 1
ATOM 773 O O . LEU A 1 99 ? 4.645 -4.785 -21.922 1 98.25 99 LEU A O 1
ATOM 777 N N . ASN A 1 100 ? 3.855 -3.682 -20.188 1 98.25 100 ASN A N 1
ATOM 778 C CA . ASN A 1 100 ? 4.969 -2.744 -20.078 1 98.25 100 ASN A CA 1
ATOM 779 C C . ASN A 1 100 ? 5.109 -2.191 -18.672 1 98.25 100 ASN A C 1
ATOM 781 O O . ASN A 1 100 ? 4.254 -2.439 -17.812 1 98.25 100 ASN A O 1
ATOM 785 N N . TYR A 1 101 ? 6.273 -1.576 -18.469 1 98.25 101 TYR A N 1
ATOM 786 C CA . TYR A 1 101 ? 6.469 -0.995 -17.141 1 98.25 101 TYR A CA 1
ATOM 787 C C . TYR A 1 101 ? 7.27 0.298 -17.234 1 98.25 101 TYR A C 1
ATOM 789 O O . TYR A 1 101 ? 7.938 0.557 -18.234 1 98.25 101 TYR A O 1
ATOM 797 N N . SER A 1 102 ? 7.129 1.107 -16.219 1 97.69 102 SER A N 1
ATOM 798 C CA . SER A 1 102 ? 7.941 2.287 -15.953 1 97.69 102 SER A CA 1
ATOM 799 C C . SER A 1 102 ? 8.422 2.305 -14.5 1 97.69 102 SER A C 1
ATOM 801 O O . SER A 1 102 ? 7.613 2.311 -13.57 1 97.69 102 SER A O 1
ATOM 803 N N . ILE A 1 103 ? 9.75 2.273 -14.359 1 98.31 103 ILE A N 1
ATOM 804 C CA . ILE A 1 103 ? 10.273 2.447 -13.008 1 98.31 103 ILE A CA 1
ATOM 805 C C . ILE A 1 103 ? 10.227 3.924 -12.625 1 98.31 103 ILE A C 1
ATOM 807 O O . ILE A 1 103 ? 10.859 4.762 -13.273 1 98.31 103 ILE A O 1
ATOM 811 N N . THR A 1 104 ? 9.539 4.246 -11.578 1 98.38 104 THR A N 1
ATOM 812 C CA . THR A 1 104 ? 9.359 5.633 -11.164 1 98.38 104 THR A CA 1
ATOM 813 C C . THR A 1 104 ? 10.219 5.957 -9.953 1 98.38 104 THR A C 1
ATOM 815 O O . THR A 1 104 ? 10.523 7.125 -9.695 1 98.38 104 THR A O 1
ATOM 818 N N . GLN A 1 105 ? 10.594 5.008 -9.148 1 98.75 105 GLN A N 1
ATOM 819 C CA . GLN A 1 105 ? 11.477 5.156 -8 1 98.75 105 GLN A CA 1
ATOM 820 C C . GLN A 1 105 ? 12.461 3.996 -7.914 1 98.75 105 GLN A C 1
ATOM 822 O O . GLN A 1 105 ? 12.102 2.848 -8.172 1 98.75 105 GLN A O 1
ATOM 827 N N . PHE A 1 106 ? 13.703 4.324 -7.594 1 98.88 106 PHE A N 1
ATOM 828 C CA . PHE A 1 106 ? 14.695 3.268 -7.441 1 98.88 106 PHE A CA 1
ATOM 829 C C . PHE A 1 106 ? 15.891 3.756 -6.621 1 98.88 106 PHE A C 1
ATOM 831 O O . PHE A 1 106 ? 16.391 4.855 -6.848 1 98.88 106 PHE A O 1
ATOM 838 N N . VAL A 1 107 ? 16.266 2.941 -5.637 1 98.81 107 VAL A N 1
ATOM 839 C CA . VAL A 1 107 ? 17.516 3.086 -4.918 1 98.81 107 VAL A CA 1
ATOM 840 C C . VAL A 1 107 ? 18.031 1.713 -4.484 1 98.81 107 VAL A C 1
ATOM 842 O O . VAL A 1 107 ? 17.266 0.746 -4.445 1 98.81 107 VAL A O 1
ATOM 845 N N . GLY A 1 108 ? 19.312 1.608 -4.223 1 98.44 108 GLY A N 1
ATOM 846 C CA . GLY A 1 108 ? 19.859 0.339 -3.771 1 98.44 108 GLY A CA 1
ATOM 847 C C . GLY A 1 108 ? 21.281 0.45 -3.268 1 98.44 108 GLY A C 1
ATOM 848 O O . GLY A 1 108 ? 22.078 1.247 -3.785 1 98.44 108 GLY A O 1
ATOM 849 N N . ASN A 1 109 ? 21.578 -0.288 -2.264 1 97.69 109 ASN A N 1
ATOM 850 C CA . ASN A 1 109 ? 22.891 -0.424 -1.653 1 97.69 109 ASN A CA 1
ATOM 851 C C . ASN A 1 109 ? 23.219 -1.881 -1.329 1 97.69 109 ASN A C 1
ATOM 853 O O . ASN A 1 109 ? 22.328 -2.633 -0.903 1 97.69 109 ASN A O 1
ATOM 857 N N . GLN A 1 110 ? 24.516 -2.227 -1.554 1 97.44 110 GLN A N 1
ATOM 858 C CA . GLN A 1 110 ? 24.969 -3.584 -1.265 1 97.44 110 GLN A CA 1
ATOM 859 C C . GLN A 1 110 ? 24.172 -4.609 -2.064 1 97.44 110 GLN A C 1
ATOM 861 O O . GLN A 1 110 ? 24.25 -4.645 -3.295 1 97.44 110 GLN A O 1
ATOM 866 N N . ASN A 1 111 ? 23.344 -5.375 -1.491 1 98.19 111 ASN A N 1
ATOM 867 C CA . ASN A 1 111 ? 22.609 -6.379 -2.246 1 98.19 111 ASN A CA 1
ATOM 868 C C . ASN A 1 111 ? 21.109 -6.152 -2.156 1 98.19 111 ASN A C 1
ATOM 870 O O . ASN A 1 111 ? 20.312 -7.051 -2.461 1 98.19 111 ASN A O 1
ATOM 874 N N . ILE A 1 112 ? 20.766 -4.949 -1.666 1 98.62 112 ILE A N 1
ATOM 875 C CA . ILE A 1 112 ? 19.344 -4.648 -1.45 1 98.62 112 ILE A CA 1
ATOM 876 C C . ILE A 1 112 ? 18.922 -3.506 -2.367 1 98.62 112 ILE A C 1
ATOM 878 O O . ILE A 1 112 ? 19.641 -2.516 -2.516 1 98.62 112 ILE A O 1
ATOM 882 N N . ALA A 1 113 ? 17.75 -3.635 -3.004 1 98.81 113 ALA A N 1
ATOM 883 C CA . ALA A 1 113 ? 17.172 -2.582 -3.844 1 98.81 113 ALA A CA 1
ATOM 884 C C . ALA A 1 113 ? 15.695 -2.369 -3.531 1 98.81 113 ALA A C 1
ATOM 886 O O . ALA A 1 113 ? 14.961 -3.33 -3.291 1 98.81 113 ALA A O 1
ATOM 887 N N . ALA A 1 114 ? 15.312 -1.135 -3.457 1 98.94 114 ALA A N 1
ATOM 888 C CA . ALA A 1 114 ? 13.906 -0.728 -3.416 1 98.94 114 ALA A CA 1
ATOM 889 C C . ALA A 1 114 ? 13.477 -0.097 -4.738 1 98.94 114 ALA A C 1
ATOM 891 O O . ALA A 1 114 ? 14.234 0.667 -5.344 1 98.94 114 ALA A O 1
ATOM 892 N N . SER A 1 115 ? 12.242 -0.42 -5.168 1 98.88 115 SER A N 1
ATOM 893 C CA . SER A 1 115 ? 11.766 0.096 -6.449 1 98.88 115 SER A CA 1
ATOM 894 C C . SER A 1 115 ? 10.25 0.265 -6.449 1 98.88 115 SER A C 1
ATOM 896 O O . SER A 1 115 ? 9.539 -0.47 -5.762 1 98.88 115 SER A O 1
ATOM 898 N N . THR A 1 116 ? 9.797 1.29 -7.125 1 98.88 116 THR A N 1
ATOM 899 C CA . THR A 1 116 ? 8.406 1.416 -7.535 1 98.88 116 THR A CA 1
ATOM 900 C C . THR A 1 116 ? 8.281 1.385 -9.055 1 98.88 116 THR A C 1
ATOM 902 O O . THR A 1 116 ? 8.922 2.18 -9.75 1 98.88 116 THR A O 1
ATOM 905 N N . ALA A 1 117 ? 7.504 0.472 -9.555 1 98.81 117 ALA A N 1
ATOM 906 C CA . ALA A 1 117 ? 7.207 0.393 -10.984 1 98.81 117 ALA A CA 1
ATOM 907 C C . ALA A 1 117 ? 5.707 0.508 -11.242 1 98.81 117 ALA A C 1
ATOM 909 O O . ALA A 1 117 ? 4.898 -0.04 -10.492 1 98.81 117 ALA A O 1
ATOM 910 N N . VAL A 1 118 ? 5.359 1.263 -12.219 1 98.75 118 VAL A N 1
ATOM 911 C CA . VAL A 1 118 ? 4 1.244 -12.75 1 98.75 118 VAL A CA 1
ATOM 912 C C . VAL A 1 118 ? 3.928 0.293 -13.945 1 98.75 118 VAL A C 1
ATOM 914 O O . VAL A 1 118 ? 4.621 0.487 -14.945 1 98.75 118 VAL A O 1
ATOM 917 N N . ILE A 1 119 ? 3.113 -0.743 -13.789 1 98.62 119 ILE A N 1
ATOM 918 C CA . ILE A 1 119 ? 2.984 -1.789 -14.797 1 98.62 119 ILE A CA 1
ATOM 919 C C . ILE A 1 119 ? 1.64 -1.657 -15.508 1 98.62 119 ILE A C 1
ATOM 921 O O . ILE A 1 119 ? 0.594 -1.569 -14.859 1 98.62 119 ILE A O 1
ATOM 925 N N . THR A 1 120 ? 1.691 -1.616 -16.781 1 98.25 120 THR A N 1
ATOM 926 C CA . THR A 1 120 ? 0.467 -1.628 -17.578 1 98.25 120 THR A CA 1
ATOM 927 C C . THR A 1 120 ? -0.075 -3.047 -17.719 1 98.25 120 THR A C 1
ATOM 929 O O . THR A 1 120 ? 0.608 -3.93 -18.234 1 98.25 120 THR A O 1
ATOM 932 N N . ILE A 1 121 ? -1.26 -3.248 -17.281 1 98.06 121 ILE A N 1
ATOM 933 C CA . ILE A 1 121 ? -1.841 -4.586 -17.234 1 98.06 121 ILE A CA 1
ATOM 934 C C . ILE A 1 121 ? -3.053 -4.648 -18.172 1 98.06 121 ILE A C 1
ATOM 936 O O . ILE A 1 121 ? -3.922 -3.773 -18.125 1 98.06 121 ILE A O 1
ATOM 940 N N . ASN A 1 122 ? -3.104 -5.641 -18.969 1 97.56 122 ASN A N 1
ATOM 941 C CA . ASN A 1 122 ? -4.277 -5.93 -19.797 1 97.56 122 ASN A CA 1
ATOM 942 C C . ASN A 1 122 ? -5.273 -6.812 -19.047 1 97.56 122 ASN A C 1
ATOM 944 O O . ASN A 1 122 ? -5.016 -7.992 -18.812 1 97.56 122 ASN A O 1
ATOM 948 N N . MET A 1 123 ? -6.43 -6.199 -18.734 1 95.62 123 MET A N 1
ATOM 949 C CA . MET A 1 123 ? -7.48 -6.941 -18.047 1 95.62 123 MET A CA 1
ATOM 950 C C . MET A 1 123 ? -8.414 -7.613 -19.047 1 95.62 123 MET A C 1
ATOM 952 O O . MET A 1 123 ? -9.562 -7.191 -19.219 1 95.62 123 MET A O 1
ATOM 956 N N . THR A 1 124 ? -8.008 -8.703 -19.516 1 91.94 124 THR A N 1
ATOM 957 C CA . THR A 1 124 ? -8.711 -9.391 -20.594 1 91.94 124 THR A CA 1
ATOM 958 C C . THR A 1 124 ? -10.094 -9.852 -20.141 1 91.94 124 THR A C 1
ATOM 960 O O . THR A 1 124 ? -11.047 -9.82 -20.922 1 91.94 124 THR A O 1
ATOM 963 N N . SER A 1 125 ? -10.227 -10.219 -18.875 1 90.25 125 SER A N 1
ATOM 964 C CA . SER A 1 125 ? -11.477 -10.719 -18.328 1 90.25 125 SER A CA 1
ATOM 965 C C . SER A 1 125 ? -12.508 -9.609 -18.203 1 90.25 125 SER A C 1
ATOM 967 O O . SER A 1 125 ? -13.703 -9.875 -18.016 1 90.25 125 SER A O 1
ATOM 969 N N . PHE A 1 126 ? -12.109 -8.438 -18.25 1 90.06 126 PHE A N 1
ATOM 970 C CA . PHE A 1 126 ? -12.992 -7.293 -18.047 1 90.06 126 PHE A CA 1
ATOM 971 C C . PHE A 1 126 ? -13.039 -6.422 -19.297 1 90.06 126 PHE A C 1
ATOM 973 O O . PHE A 1 126 ? -12.945 -5.195 -19.203 1 90.06 126 PHE A O 1
ATOM 980 N N . GLY A 1 127 ? -13.094 -7.039 -20.438 1 85.38 127 GLY A N 1
ATOM 981 C CA . GLY A 1 127 ? -13.258 -6.348 -21.719 1 85.38 127 GLY A CA 1
ATOM 982 C C . GLY A 1 127 ? -11.938 -5.891 -22.312 1 85.38 127 GLY A C 1
ATOM 983 O O . GLY A 1 127 ? -11.922 -5.094 -23.25 1 85.38 127 GLY A O 1
ATOM 984 N N . GLY A 1 128 ? -10.867 -6.285 -21.734 1 89.5 128 GLY A N 1
ATOM 985 C CA . GLY A 1 128 ? -9.57 -5.93 -22.281 1 89.5 128 GLY A CA 1
ATOM 986 C C . GLY A 1 128 ? -9.148 -4.512 -21.938 1 89.5 128 GLY A C 1
ATOM 987 O O . GLY A 1 128 ? -8.391 -3.887 -22.688 1 89.5 128 GLY A O 1
ATOM 988 N N . VAL A 1 129 ? -9.688 -3.963 -20.906 1 93.38 129 VAL A N 1
ATOM 989 C CA . VAL A 1 129 ? -9.281 -2.633 -20.469 1 93.38 129 VAL A CA 1
ATOM 990 C C . VAL A 1 129 ? -7.848 -2.674 -19.953 1 93.38 129 VAL A C 1
ATOM 992 O O . VAL A 1 129 ? -7.41 -3.684 -19.391 1 93.38 129 VAL A O 1
ATOM 995 N N . ILE A 1 130 ? -7.152 -1.602 -20.203 1 96.81 130 ILE A N 1
ATOM 996 C CA . ILE A 1 130 ? -5.762 -1.482 -19.781 1 96.81 130 ILE A CA 1
ATOM 997 C C . ILE A 1 130 ? -5.66 -0.544 -18.578 1 96.81 130 ILE A C 1
ATOM 999 O O . ILE A 1 130 ? -6.145 0.589 -18.625 1 96.81 130 ILE A O 1
ATOM 1003 N N . TYR A 1 131 ? -5.121 -1.051 -17.484 1 98.12 131 TYR A N 1
ATOM 1004 C CA . TYR A 1 131 ? -4.957 -0.244 -16.281 1 98.12 131 TYR A CA 1
ATOM 1005 C C . TYR A 1 131 ? -3.504 -0.236 -15.828 1 98.12 131 TYR A C 1
ATOM 1007 O O . TYR A 1 131 ? -2.789 -1.229 -15.992 1 98.12 131 TYR A O 1
ATOM 1015 N N . PRO A 1 132 ? -3.023 0.887 -15.312 1 98.5 132 PRO A N 1
ATOM 1016 C CA . PRO A 1 132 ? -1.739 0.898 -14.609 1 98.5 132 PRO A CA 1
ATOM 1017 C C . PRO A 1 132 ? -1.835 0.33 -13.195 1 98.5 132 PRO A C 1
ATOM 1019 O O . PRO A 1 132 ? -2.779 0.639 -12.469 1 98.5 132 PRO A O 1
ATOM 1022 N N . VAL A 1 133 ? -0.971 -0.539 -12.859 1 98.44 133 VAL A N 1
ATOM 1023 C CA . VAL A 1 133 ? -0.867 -1.084 -11.508 1 98.44 133 VAL A CA 1
ATOM 1024 C C . VAL A 1 133 ? 0.502 -0.751 -10.922 1 98.44 133 VAL A C 1
ATOM 1026 O O . VAL A 1 133 ? 1.528 -0.935 -11.578 1 98.44 133 VAL A O 1
ATOM 1029 N N . THR A 1 134 ? 0.501 -0.194 -9.695 1 98.75 134 THR A N 1
ATOM 1030 C CA . THR A 1 134 ? 1.75 0.193 -9.055 1 98.75 134 THR A CA 1
ATOM 1031 C C . THR A 1 134 ? 2.275 -0.937 -8.172 1 98.75 134 THR A C 1
ATOM 1033 O O . THR A 1 134 ? 1.566 -1.422 -7.285 1 98.75 134 THR A O 1
ATOM 1036 N N . LEU A 1 135 ? 3.469 -1.352 -8.438 1 98.69 135 LEU A N 1
ATOM 1037 C CA . LEU A 1 135 ? 4.148 -2.4 -7.688 1 98.69 135 LEU A CA 1
ATOM 1038 C C . LEU A 1 135 ? 5.375 -1.847 -6.969 1 98.69 135 LEU A C 1
ATOM 1040 O O . LEU A 1 135 ? 6.328 -1.399 -7.613 1 98.69 135 LEU A O 1
ATOM 1044 N N . ASP A 1 136 ? 5.387 -1.801 -5.633 1 98.88 136 ASP A N 1
ATOM 1045 C CA . ASP A 1 136 ? 6.555 -1.522 -4.805 1 98.88 136 ASP A CA 1
ATOM 1046 C C . ASP A 1 136 ? 7.289 -2.811 -4.441 1 98.88 136 ASP A C 1
ATOM 1048 O O . ASP A 1 136 ? 6.672 -3.783 -4.004 1 98.88 136 ASP A O 1
ATOM 1052 N N . THR A 1 137 ? 8.617 -2.797 -4.645 1 98.88 137 THR A N 1
ATOM 1053 C CA . THR A 1 137 ? 9.367 -4.012 -4.344 1 98.88 137 THR A CA 1
ATOM 1054 C C . THR A 1 137 ? 10.617 -3.691 -3.541 1 98.88 137 THR A C 1
ATOM 1056 O O . THR A 1 137 ? 11.25 -2.648 -3.748 1 98.88 137 THR A O 1
ATOM 1059 N N . TRP A 1 138 ? 10.906 -4.523 -2.629 1 98.94 138 TRP A N 1
ATOM 1060 C CA . TRP A 1 138 ? 12.227 -4.719 -2.043 1 98.94 138 TRP A CA 1
ATOM 1061 C C . TRP A 1 138 ? 12.836 -6.047 -2.492 1 98.94 138 TRP A C 1
ATOM 1063 O O . TRP A 1 138 ? 12.211 -7.102 -2.354 1 98.94 138 TRP A O 1
ATOM 1073 N N . PHE A 1 139 ? 14 -5.988 -3.043 1 98.88 139 PHE A N 1
ATOM 1074 C CA . PHE A 1 139 ? 14.719 -7.195 -3.436 1 98.88 139 PHE A CA 1
ATOM 1075 C C . PHE A 1 139 ? 16.062 -7.293 -2.707 1 98.88 139 PHE A C 1
ATOM 1077 O O . PHE A 1 139 ? 16.75 -6.285 -2.531 1 98.88 139 PHE A O 1
ATOM 1084 N N . ALA A 1 140 ? 16.375 -8.445 -2.273 1 98.62 140 ALA A N 1
ATOM 1085 C CA . ALA A 1 140 ? 17.75 -8.812 -1.922 1 98.62 140 ALA A CA 1
ATOM 1086 C C . ALA A 1 140 ? 18.312 -9.828 -2.912 1 98.62 140 ALA A C 1
ATOM 1088 O O . ALA A 1 140 ? 17.656 -10.805 -3.262 1 98.62 140 ALA A O 1
ATOM 1089 N N . PHE A 1 141 ? 19.516 -9.57 -3.32 1 98.69 141 PHE A N 1
ATOM 1090 C CA . PHE A 1 141 ? 20.125 -10.422 -4.324 1 98.69 141 PHE A CA 1
ATOM 1091 C C . PHE A 1 141 ? 21.281 -11.219 -3.721 1 98.69 141 PHE A C 1
ATOM 1093 O O . PHE A 1 141 ? 22.031 -10.703 -2.898 1 98.69 141 PHE A O 1
ATOM 1100 N N . GLY A 1 142 ? 21.391 -12.453 -4.168 1 97.5 142 GLY A N 1
ATOM 1101 C CA . GLY A 1 142 ? 22.516 -13.289 -3.783 1 97.5 142 GLY A CA 1
ATOM 1102 C C . GLY A 1 142 ? 23.703 -13.148 -4.723 1 97.5 142 GLY A C 1
ATOM 1103 O O . GLY A 1 142 ? 23.641 -12.391 -5.695 1 97.5 142 GLY A O 1
ATOM 1104 N N . PRO A 1 143 ? 24.766 -13.867 -4.371 1 96.25 143 PRO A N 1
ATOM 1105 C CA . PRO A 1 143 ? 25.984 -13.742 -5.172 1 96.25 143 PRO A CA 1
ATOM 1106 C C . PRO A 1 143 ? 25.781 -14.172 -6.625 1 96.25 143 PRO A C 1
ATOM 1108 O O . PRO A 1 143 ? 26.5 -13.711 -7.512 1 96.25 143 PRO A O 1
ATOM 1111 N N . ASP A 1 144 ? 24.828 -15.008 -6.895 1 96.31 144 ASP A N 1
ATOM 1112 C CA . ASP A 1 144 ? 24.547 -15.469 -8.25 1 96.31 144 ASP A CA 1
ATOM 1113 C C . ASP A 1 144 ? 23.641 -14.484 -8.992 1 96.31 144 ASP A C 1
ATOM 1115 O O . ASP A 1 144 ? 23.109 -14.797 -10.062 1 96.31 144 ASP A O 1
ATOM 1119 N N . ARG A 1 145 ? 23.312 -13.344 -8.352 1 97.88 145 ARG A N 1
ATOM 1120 C CA . ARG A 1 145 ? 22.531 -12.266 -8.945 1 97.88 145 ARG A CA 1
ATOM 1121 C C . ARG A 1 145 ? 21.062 -12.664 -9.086 1 97.88 145 ARG A C 1
ATOM 1123 O O . ARG A 1 145 ? 20.359 -12.156 -9.953 1 97.88 145 ARG A O 1
ATOM 1130 N N . LYS A 1 146 ? 20.688 -13.625 -8.258 1 98.69 146 LYS A N 1
ATOM 1131 C CA . LYS A 1 146 ? 19.297 -14.031 -8.164 1 98.69 146 LYS A CA 1
ATOM 1132 C C . LYS A 1 146 ? 18.641 -13.453 -6.914 1 98.69 146 LYS A C 1
ATOM 1134 O O . LYS A 1 146 ? 19.312 -13.172 -5.922 1 98.69 146 LYS A O 1
ATOM 1139 N N . ILE A 1 147 ? 17.375 -13.273 -6.973 1 98.81 147 ILE A N 1
ATOM 1140 C CA . ILE A 1 147 ? 16.641 -12.758 -5.828 1 98.81 147 ILE A CA 1
ATOM 1141 C C . ILE A 1 147 ? 16.562 -13.828 -4.738 1 98.81 147 ILE A C 1
ATOM 1143 O O . ILE A 1 147 ? 16.062 -14.93 -4.973 1 98.81 147 ILE A O 1
ATOM 1147 N N . ILE A 1 148 ? 17.016 -13.484 -3.541 1 98.25 148 ILE A N 1
ATOM 1148 C CA . ILE A 1 148 ? 17 -14.445 -2.439 1 98.25 148 ILE A CA 1
ATOM 1149 C C . ILE A 1 148 ? 15.867 -14.109 -1.478 1 98.25 148 ILE A C 1
ATOM 1151 O O . ILE A 1 148 ? 15.438 -14.953 -0.694 1 98.25 148 ILE A O 1
ATOM 1155 N N . GLN A 1 149 ? 15.414 -12.844 -1.455 1 98.06 149 GLN A N 1
ATOM 1156 C CA . GLN A 1 149 ? 14.25 -12.375 -0.708 1 98.06 149 GLN A CA 1
ATOM 1157 C C . GLN A 1 149 ? 13.555 -11.227 -1.435 1 98.06 149 GLN A C 1
ATOM 1159 O O . GLN A 1 149 ? 14.203 -10.445 -2.133 1 98.06 149 GLN A O 1
ATOM 1164 N N . TYR A 1 150 ? 12.258 -11.211 -1.297 1 98.81 150 TYR A N 1
ATOM 1165 C CA . TYR A 1 150 ? 11.562 -10.023 -1.781 1 98.81 150 TYR A CA 1
ATOM 1166 C C . TYR A 1 150 ? 10.352 -9.703 -0.911 1 98.81 150 TYR A C 1
ATOM 1168 O O . TYR A 1 150 ? 9.805 -10.586 -0.245 1 98.81 150 TYR A O 1
ATOM 1176 N N . ASP A 1 151 ? 10.016 -8.516 -0.808 1 98.88 151 ASP A N 1
ATOM 1177 C CA . ASP A 1 151 ? 8.82 -7.945 -0.201 1 98.88 151 ASP A CA 1
ATOM 1178 C C . ASP A 1 151 ? 8.109 -7.004 -1.17 1 98.88 151 ASP A C 1
ATOM 1180 O O . ASP A 1 151 ? 8.672 -5.98 -1.57 1 98.88 151 ASP A O 1
ATOM 1184 N N . ALA A 1 152 ? 6.91 -7.387 -1.591 1 98.75 152 ALA A N 1
ATOM 1185 C CA . ALA A 1 152 ? 6.215 -6.648 -2.639 1 98.75 152 ALA A CA 1
ATOM 1186 C C . ALA A 1 152 ? 4.859 -6.141 -2.145 1 98.75 152 ALA A C 1
ATOM 1188 O O . ALA A 1 152 ? 4.203 -6.797 -1.333 1 98.75 152 ALA A O 1
ATOM 1189 N N . THR A 1 153 ? 4.52 -4.98 -2.559 1 98.56 153 THR A N 1
ATOM 1190 C CA . THR A 1 153 ? 3.256 -4.336 -2.219 1 98.56 153 THR A CA 1
ATOM 1191 C C . THR A 1 153 ? 2.564 -3.807 -3.471 1 98.56 153 THR A C 1
ATOM 1193 O O . THR A 1 153 ? 3.172 -3.092 -4.266 1 98.56 153 THR A O 1
ATOM 1196 N N . PHE A 1 154 ? 1.345 -4.191 -3.654 1 97.94 154 PHE A N 1
ATOM 1197 C CA . PHE A 1 154 ? 0.516 -3.555 -4.672 1 97.94 154 PHE A CA 1
ATOM 1198 C C . PHE A 1 154 ? -0.135 -2.289 -4.125 1 97.94 154 PHE A C 1
ATOM 1200 O O . PHE A 1 154 ? -1.144 -2.357 -3.422 1 97.94 154 PHE A O 1
ATOM 1207 N N . ARG A 1 155 ? 0.417 -1.16 -4.516 1 98 155 ARG A N 1
ATOM 1208 C CA . ARG A 1 155 ? -0.103 0.122 -4.051 1 98 155 ARG A CA 1
ATOM 1209 C C . ARG A 1 155 ? -1.446 0.436 -4.699 1 98 155 ARG A C 1
ATOM 1211 O O . ARG A 1 155 ? -1.635 0.199 -5.895 1 98 155 ARG A O 1
ATOM 1218 N N . TRP A 1 156 ? -2.398 0.94 -3.961 1 98.06 156 TRP A N 1
ATOM 1219 C CA . TRP A 1 156 ? -3.736 1.348 -4.379 1 98.06 156 TRP A CA 1
ATOM 1220 C C . TRP A 1 156 ? -4.543 0.148 -4.859 1 98.06 156 TRP A C 1
ATOM 1222 O O . TRP A 1 156 ? -5.391 0.279 -5.75 1 98.06 156 TRP A O 1
ATOM 1232 N N . PHE A 1 157 ? -4.254 -0.968 -4.285 1 97.44 157 PHE A N 1
ATOM 1233 C CA . PHE A 1 157 ? -4.902 -2.176 -4.781 1 97.44 157 PHE A CA 1
ATOM 1234 C C . PHE A 1 157 ? -6.406 -2.119 -4.543 1 97.44 157 PHE A C 1
ATOM 1236 O O . PHE A 1 157 ? -7.191 -2.59 -5.371 1 97.44 157 PHE A O 1
ATOM 1243 N N . ASP A 1 158 ? -6.801 -1.614 -3.441 1 96.5 158 ASP A N 1
ATOM 1244 C CA . ASP A 1 158 ? -8.227 -1.522 -3.152 1 96.5 158 ASP A CA 1
ATOM 1245 C C . ASP A 1 158 ? -8.938 -0.613 -4.156 1 96.5 158 ASP A C 1
ATOM 1247 O O . ASP A 1 158 ? -10.031 -0.93 -4.625 1 96.5 158 ASP A O 1
ATOM 1251 N N . TYR A 1 159 ? -8.297 0.508 -4.488 1 97.19 159 TYR A N 1
ATOM 1252 C CA . TYR A 1 159 ? -8.859 1.398 -5.5 1 97.19 159 TYR A CA 1
ATOM 1253 C C . TYR A 1 159 ? -8.898 0.72 -6.863 1 97.19 159 TYR A C 1
ATOM 1255 O O . TYR A 1 159 ? -9.891 0.817 -7.586 1 97.19 159 TYR A O 1
ATOM 1263 N N . PHE A 1 160 ? -7.891 0.01 -7.188 1 97.5 160 PHE A N 1
ATOM 1264 C CA . PHE A 1 160 ? -7.828 -0.763 -8.422 1 97.5 160 PHE A CA 1
ATOM 1265 C C . PHE A 1 160 ? -8.977 -1.764 -8.492 1 97.5 160 PHE A C 1
ATOM 1267 O O . PHE A 1 160 ? -9.688 -1.828 -9.492 1 97.5 160 PHE A O 1
ATOM 1274 N N . PHE A 1 161 ? -9.172 -2.486 -7.395 1 95.44 161 PHE A N 1
ATOM 1275 C CA . PHE A 1 161 ? -10.211 -3.51 -7.355 1 95.44 161 PHE A CA 1
ATOM 1276 C C . PHE A 1 161 ? -11.594 -2.887 -7.52 1 95.44 161 PHE A C 1
ATOM 1278 O O . PHE A 1 161 ? -12.438 -3.412 -8.25 1 95.44 161 PHE A O 1
ATOM 1285 N N . GLN A 1 162 ? -11.789 -1.8 -6.828 1 94.94 162 GLN A N 1
ATOM 1286 C CA . GLN A 1 162 ? -13.07 -1.11 -6.973 1 94.94 162 GLN A CA 1
ATOM 1287 C C . GLN A 1 162 ? -13.305 -0.686 -8.414 1 94.94 162 GLN A C 1
ATOM 1289 O O . GLN A 1 162 ? -14.43 -0.777 -8.922 1 94.94 162 GLN A O 1
ATOM 1294 N N . THR A 1 163 ? -12.281 -0.234 -9.039 1 95.56 163 THR A N 1
ATOM 1295 C CA . THR A 1 163 ? -12.367 0.155 -10.438 1 95.56 163 THR A CA 1
ATOM 1296 C C . THR A 1 163 ? -12.75 -1.038 -11.312 1 95.56 163 THR A C 1
ATOM 1298 O O . THR A 1 163 ? -13.594 -0.916 -12.203 1 95.56 163 THR A O 1
ATOM 1301 N N . LEU A 1 164 ? -12.227 -2.178 -11.055 1 94.5 164 LEU A N 1
ATOM 1302 C CA . LEU A 1 164 ? -12.555 -3.393 -11.797 1 94.5 164 LEU A CA 1
ATOM 1303 C C . LEU A 1 164 ? -14.008 -3.795 -11.578 1 94.5 164 LEU A C 1
ATOM 1305 O O . LEU A 1 164 ? -14.688 -4.219 -12.516 1 94.5 164 LEU A O 1
ATOM 1309 N N . VAL A 1 165 ? -14.414 -3.688 -10.375 1 93.44 165 VAL A N 1
ATOM 1310 C CA . VAL A 1 165 ? -15.805 -4.02 -10.055 1 93.44 165 VAL A CA 1
ATOM 1311 C C . VAL A 1 165 ? -16.75 -3.111 -10.836 1 93.44 165 VAL A C 1
ATOM 1313 O O . VAL A 1 165 ? -17.75 -3.572 -11.383 1 93.44 165 VAL A O 1
ATOM 1316 N N . GLU A 1 166 ? -16.422 -1.87 -10.875 1 93.06 166 GLU A N 1
ATOM 1317 C CA . GLU A 1 166 ? -17.234 -0.929 -11.633 1 93.06 166 GLU A CA 1
ATOM 1318 C C . GLU A 1 166 ? -17.234 -1.277 -13.117 1 93.06 166 GLU A C 1
ATOM 1320 O O . GLU A 1 166 ? -18.281 -1.194 -13.781 1 93.06 166 GLU A O 1
ATOM 1325 N N . ASP A 1 167 ? -16.141 -1.663 -13.641 1 93.88 167 ASP A N 1
ATOM 1326 C CA . ASP A 1 167 ? -16.062 -2.113 -15.031 1 93.88 167 ASP A CA 1
ATOM 1327 C C . ASP A 1 167 ? -16.938 -3.338 -15.258 1 93.88 167 ASP A C 1
ATOM 1329 O O . ASP A 1 167 ? -17.625 -3.436 -16.281 1 93.88 167 ASP A O 1
ATOM 1333 N N . ALA A 1 168 ? -16.891 -4.219 -14.336 1 94.12 168 ALA A N 1
ATOM 1334 C CA . ALA A 1 168 ? -17.734 -5.402 -14.422 1 94.12 168 ALA A CA 1
ATOM 1335 C C . ALA A 1 168 ? -19.203 -5.016 -14.461 1 94.12 168 ALA A C 1
ATOM 1337 O O . ALA A 1 168 ? -19.984 -5.574 -15.242 1 94.12 168 ALA A O 1
ATOM 1338 N N . GLY A 1 169 ? -19.516 -4.105 -13.594 1 95.38 169 GLY A N 1
ATOM 1339 C CA . GLY A 1 169 ? -20.891 -3.623 -13.617 1 95.38 169 GLY A CA 1
ATOM 1340 C C . GLY A 1 169 ? -21.328 -3.121 -14.984 1 95.38 169 GLY A C 1
ATOM 1341 O O . GLY A 1 169 ? -22.406 -3.459 -15.453 1 95.38 169 GLY A O 1
ATOM 1342 N N . ARG A 1 170 ? -20.5 -2.354 -15.594 1 93.69 170 ARG A N 1
ATOM 1343 C CA . ARG A 1 170 ? -20.812 -1.829 -16.922 1 93.69 170 ARG A CA 1
ATOM 1344 C C . ARG A 1 170 ? -20.891 -2.953 -17.953 1 93.69 170 ARG A C 1
ATOM 1346 O O . ARG A 1 170 ? -21.812 -2.977 -18.781 1 93.69 170 ARG A O 1
ATOM 1353 N N . MET A 1 171 ? -19.984 -3.854 -17.859 1 92.81 171 MET A N 1
ATOM 1354 C CA . MET A 1 171 ? -19.906 -4.969 -18.797 1 92.81 171 MET A CA 1
ATOM 1355 C C . MET A 1 171 ? -21.156 -5.84 -18.703 1 92.81 171 MET A C 1
ATOM 1357 O O . MET A 1 171 ? -21.688 -6.289 -19.719 1 92.81 171 MET A O 1
ATOM 1361 N N . PHE A 1 172 ? -21.625 -5.98 -17.469 1 94.69 172 PHE A N 1
ATOM 1362 C CA . PHE A 1 172 ? -22.75 -6.891 -17.234 1 94.69 172 PHE A CA 1
ATOM 1363 C C . PHE A 1 172 ? -24.062 -6.125 -17.172 1 94.69 172 PHE A C 1
ATOM 1365 O O . PHE A 1 172 ? -25.125 -6.723 -16.984 1 94.69 172 PHE A O 1
ATOM 1372 N N . HIS A 1 173 ? -24.031 -4.867 -17.281 1 95.81 173 HIS A N 1
ATOM 1373 C CA . HIS A 1 173 ? -25.203 -4 -17.219 1 95.81 173 HIS A CA 1
ATOM 1374 C C . HIS A 1 173 ? -25.938 -4.16 -15.883 1 95.81 173 HIS A C 1
ATOM 1376 O O . HIS A 1 173 ? -27.156 -4.328 -15.859 1 95.81 173 HIS A O 1
ATOM 1382 N N . ILE A 1 174 ? -25.125 -4.195 -14.836 1 96.75 174 ILE A N 1
ATOM 1383 C CA . ILE A 1 174 ? -25.609 -4.242 -13.461 1 96.75 174 ILE A CA 1
ATOM 1384 C C . ILE A 1 174 ? -25.125 -3.002 -12.703 1 96.75 174 ILE A C 1
ATOM 1386 O O . ILE A 1 174 ? -23.969 -2.605 -12.812 1 96.75 174 ILE A O 1
ATOM 1390 N N . SER A 1 175 ? -26.016 -2.379 -11.914 1 93.5 175 SER A N 1
ATOM 1391 C CA . SER A 1 175 ? -25.656 -1.135 -11.242 1 93.5 175 SER A CA 1
ATOM 1392 C C . SER A 1 175 ? -25.484 -1.343 -9.742 1 93.5 175 SER A C 1
ATOM 1394 O O . SER A 1 175 ? -24.688 -0.658 -9.102 1 93.5 175 SER A O 1
ATOM 1396 N N . GLU A 1 176 ? -26.141 -2.326 -9.172 1 94.31 176 GLU A N 1
ATOM 1397 C CA . GLU A 1 176 ? -26.078 -2.547 -7.73 1 94.31 176 GLU A CA 1
ATOM 1398 C C . GLU A 1 176 ? -24.797 -3.266 -7.332 1 94.31 176 GLU A C 1
ATOM 1400 O O . GLU A 1 176 ? -24.531 -4.371 -7.805 1 94.31 176 GLU A O 1
ATOM 1405 N N . PRO A 1 177 ? -24.047 -2.674 -6.445 1 90.88 177 PRO A N 1
ATOM 1406 C CA . PRO A 1 177 ? -22.75 -3.24 -6.078 1 90.88 177 PRO A CA 1
ATOM 1407 C C . PRO A 1 177 ? -22.844 -4.684 -5.594 1 90.88 177 PRO A C 1
ATOM 1409 O O . PRO A 1 177 ? -22 -5.516 -5.934 1 90.88 177 PRO A O 1
ATOM 1412 N N . GLU A 1 178 ? -23.875 -4.938 -4.844 1 92.31 178 GLU A N 1
ATOM 1413 C CA . GLU A 1 178 ? -24.031 -6.289 -4.312 1 92.31 178 GLU A CA 1
ATOM 1414 C C . GLU A 1 178 ? -24.281 -7.297 -5.434 1 92.31 178 GLU A C 1
ATOM 1416 O O . GLU A 1 178 ? -23.781 -8.422 -5.383 1 92.31 178 GLU A O 1
ATOM 1421 N N . GLN A 1 179 ? -24.984 -6.848 -6.41 1 96.56 179 GLN A N 1
ATOM 1422 C CA . GLN A 1 179 ? -25.297 -7.73 -7.535 1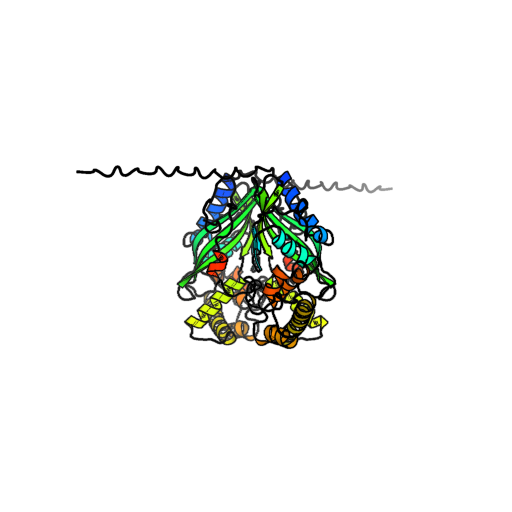 96.56 179 GLN A CA 1
ATOM 1423 C C . GLN A 1 179 ? -24.062 -7.938 -8.414 1 96.56 179 GLN A C 1
ATOM 1425 O O . GLN A 1 179 ? -23.859 -9.023 -8.953 1 96.56 179 GLN A O 1
ATOM 1430 N N . ILE A 1 180 ? -23.312 -6.902 -8.586 1 96.44 180 ILE A N 1
ATOM 1431 C CA . ILE A 1 180 ? -22.078 -7.027 -9.336 1 96.44 180 ILE A CA 1
ATOM 1432 C C . ILE A 1 180 ? -21.172 -8.055 -8.672 1 96.44 180 ILE A C 1
ATOM 1434 O O . ILE A 1 180 ? -20.656 -8.969 -9.336 1 96.44 180 ILE A O 1
ATOM 1438 N N . GLN A 1 181 ? -20.969 -7.945 -7.379 1 95.12 181 GLN A N 1
ATOM 1439 C CA . GLN A 1 181 ? -20.125 -8.867 -6.629 1 95.12 181 GLN A CA 1
ATOM 1440 C C . GLN A 1 181 ? -20.625 -10.305 -6.746 1 95.12 181 GLN A C 1
ATOM 1442 O O . GLN A 1 181 ? -19.844 -11.234 -6.898 1 95.12 181 GLN A O 1
ATOM 1447 N N . ALA A 1 182 ? -21.922 -10.438 -6.633 1 96.81 182 ALA A N 1
ATOM 1448 C CA . ALA A 1 182 ? -22.5 -11.773 -6.738 1 96.81 182 ALA A CA 1
ATOM 1449 C C . ALA A 1 182 ? -22.219 -12.391 -8.102 1 96.81 182 ALA A C 1
ATOM 1451 O O . ALA A 1 182 ? -21.922 -13.586 -8.195 1 96.81 182 ALA A O 1
ATOM 1452 N N . LYS A 1 183 ? -22.359 -11.594 -9.109 1 97.19 183 LYS A N 1
ATOM 1453 C CA . LYS A 1 183 ? -22.078 -12.078 -10.461 1 97.19 183 LYS A CA 1
ATOM 1454 C C . LYS A 1 183 ? -20.609 -12.492 -10.602 1 97.19 183 LYS A C 1
ATOM 1456 O O . LYS A 1 183 ? -20.312 -13.547 -11.164 1 97.19 183 LYS A O 1
ATOM 1461 N N . ILE A 1 184 ? -19.719 -11.695 -10.133 1 96.5 184 ILE A N 1
ATOM 1462 C CA . ILE A 1 184 ? -18.297 -12.016 -10.164 1 96.5 184 ILE A CA 1
ATOM 1463 C C . ILE A 1 184 ? -18.031 -13.297 -9.375 1 96.5 184 ILE A C 1
ATOM 1465 O O . ILE A 1 184 ? -17.312 -14.18 -9.844 1 96.5 184 ILE A O 1
ATOM 1469 N N . ALA A 1 185 ? -18.641 -13.375 -8.219 1 97.81 185 ALA A N 1
ATOM 1470 C CA . ALA A 1 185 ? -18.484 -14.562 -7.375 1 97.81 185 ALA A CA 1
ATOM 1471 C C . ALA A 1 185 ? -18.922 -15.82 -8.117 1 97.81 185 ALA A C 1
ATOM 1473 O O . ALA A 1 185 ? -18.234 -16.844 -8.062 1 97.81 185 ALA A O 1
ATOM 1474 N N . ASP A 1 186 ? -20 -15.688 -8.766 1 98.06 186 ASP A N 1
ATOM 1475 C CA . ASP A 1 186 ? -20.531 -16.812 -9.539 1 98.06 186 ASP A CA 1
ATOM 1476 C C . ASP A 1 186 ? -19.531 -17.266 -10.602 1 98.06 186 ASP A C 1
ATOM 1478 O O . ASP A 1 186 ? -19.25 -18.453 -10.719 1 98.06 186 ASP A O 1
ATOM 1482 N N . MET A 1 187 ? -19.016 -16.359 -11.289 1 97.12 187 MET A N 1
ATOM 1483 C CA . MET A 1 187 ? -18.109 -16.672 -12.391 1 97.12 187 MET A CA 1
ATOM 1484 C C . MET A 1 187 ? -16.797 -17.266 -11.867 1 97.12 187 MET A C 1
ATOM 1486 O O . MET A 1 187 ? -16.297 -18.234 -12.414 1 97.12 187 MET A O 1
ATOM 1490 N N . LEU A 1 188 ? -16.328 -16.703 -10.812 1 97.88 188 LEU A N 1
ATOM 1491 C CA . LEU A 1 188 ? -15.078 -17.203 -10.234 1 97.88 188 LEU A CA 1
ATOM 1492 C C . LEU A 1 188 ? -15.266 -18.609 -9.672 1 97.88 188 LEU A C 1
ATOM 1494 O O . LEU A 1 188 ? -14.43 -19.484 -9.891 1 97.88 188 LEU A O 1
ATOM 1498 N N . ALA A 1 189 ? -16.344 -18.766 -8.969 1 98.75 189 ALA A N 1
ATOM 1499 C CA . ALA A 1 189 ? -16.609 -20.078 -8.367 1 98.75 189 ALA A CA 1
ATOM 1500 C C . ALA A 1 189 ? -16.734 -21.156 -9.43 1 98.75 189 ALA A C 1
ATOM 1502 O O . ALA A 1 189 ? -16.156 -22.234 -9.289 1 98.75 189 ALA A O 1
ATOM 1503 N N . LYS A 1 190 ? -17.422 -20.875 -10.484 1 98.44 190 LYS A N 1
ATOM 1504 C CA . LYS A 1 190 ? -17.562 -21.828 -11.57 1 98.44 190 LYS A CA 1
ATOM 1505 C C . LYS A 1 190 ? -16.219 -22.188 -12.18 1 98.44 190 LYS A C 1
ATOM 1507 O O . LYS A 1 190 ? -15.93 -23.359 -12.438 1 98.44 190 LYS A O 1
ATOM 1512 N N . LYS A 1 191 ? -15.438 -21.203 -12.367 1 97.81 191 LYS A N 1
ATOM 1513 C CA . LYS A 1 191 ? -14.102 -21.422 -12.922 1 97.81 191 LYS A CA 1
ATOM 1514 C C . LYS A 1 191 ? -13.266 -22.297 -11.992 1 97.81 191 LYS A C 1
ATOM 1516 O O . LYS A 1 191 ? -12.625 -23.25 -12.445 1 97.81 191 LYS A O 1
ATOM 1521 N N . ILE A 1 192 ? -13.266 -21.953 -10.75 1 98.69 192 ILE A N 1
ATOM 1522 C CA . ILE A 1 192 ? -12.477 -22.688 -9.758 1 98.69 192 ILE A CA 1
ATOM 1523 C C . ILE A 1 192 ? -12.945 -24.141 -9.688 1 98.69 192 ILE A C 1
ATOM 1525 O O . ILE A 1 192 ? -12.125 -25.047 -9.664 1 98.69 192 ILE A O 1
ATOM 1529 N N . CYS A 1 193 ? -14.211 -24.328 -9.672 1 98.81 193 CYS A N 1
ATOM 1530 C CA . CYS A 1 193 ? -14.758 -25.672 -9.57 1 98.81 193 CYS A CA 1
ATOM 1531 C C . CYS A 1 193 ? -14.453 -26.484 -10.82 1 98.81 193 CYS A C 1
ATOM 1533 O O . CYS A 1 193 ? -14.195 -27.688 -10.742 1 98.81 193 CYS A O 1
ATOM 1535 N N . LYS A 1 194 ? -14.492 -25.859 -11.984 1 98.25 194 LYS A N 1
ATOM 1536 C CA . LYS A 1 194 ? -14.094 -26.547 -13.211 1 98.25 194 LYS A CA 1
ATOM 1537 C C . LYS A 1 194 ? -12.625 -26.953 -13.164 1 98.25 194 LYS A C 1
ATOM 1539 O O . LYS A 1 194 ? -12.273 -28.078 -13.539 1 98.25 194 LYS A O 1
ATOM 1544 N N . THR A 1 195 ? -11.812 -26.031 -12.719 1 98.19 195 THR A N 1
ATOM 1545 C CA . THR A 1 195 ? -10.391 -26.344 -12.578 1 98.19 195 THR A CA 1
ATOM 1546 C C . THR A 1 195 ? -10.188 -27.516 -11.617 1 98.19 195 THR A C 1
ATOM 1548 O O . THR A 1 195 ? -9.383 -28.406 -11.891 1 98.19 195 THR A O 1
ATOM 1551 N N . HIS A 1 196 ? -10.883 -27.469 -10.531 1 98.69 196 HIS A N 1
ATOM 1552 C CA . HIS A 1 196 ? -10.82 -28.562 -9.57 1 98.69 196 HIS A CA 1
ATOM 1553 C C . HIS A 1 196 ? -11.195 -29.891 -10.219 1 98.69 196 HIS A C 1
ATOM 1555 O O . HIS A 1 196 ? -10.5 -30.891 -10.047 1 98.69 196 HIS A O 1
ATOM 1561 N N . GLU A 1 197 ? -12.273 -29.859 -10.906 1 98.25 197 GLU A N 1
ATOM 1562 C CA . GLU A 1 197 ? -12.742 -31.062 -11.562 1 98.25 197 GLU A CA 1
ATOM 1563 C C . GLU A 1 197 ? -11.703 -31.594 -12.547 1 98.25 197 GLU A C 1
ATOM 1565 O O . GLU A 1 197 ? -11.492 -32.812 -12.633 1 98.25 197 GLU A O 1
ATOM 1570 N N . ASP A 1 198 ? -11.039 -30.734 -13.18 1 97.88 198 ASP A N 1
ATOM 1571 C CA . ASP A 1 198 ? -10.125 -31.109 -14.258 1 97.88 198 ASP A CA 1
ATOM 1572 C C . ASP A 1 198 ? -8.766 -31.547 -13.703 1 97.88 198 ASP A C 1
ATOM 1574 O O . ASP A 1 198 ? -8.078 -32.375 -14.305 1 97.88 198 ASP A O 1
ATOM 1578 N N . SER A 1 199 ? -8.398 -30.984 -12.562 1 98.25 199 SER A N 1
ATOM 1579 C CA . SER A 1 199 ? -6.992 -31.109 -12.203 1 98.25 199 SER A CA 1
ATOM 1580 C C . SER A 1 199 ? -6.82 -31.812 -10.867 1 98.25 199 SER A C 1
ATOM 1582 O O . SER A 1 199 ? -5.754 -32.375 -10.578 1 98.25 199 SER A O 1
ATOM 1584 N N . CYS A 1 200 ? -7.773 -31.703 -10 1 98.56 200 CYS A N 1
ATOM 1585 C CA . CYS A 1 200 ? -7.66 -32.312 -8.68 1 98.56 200 CYS A CA 1
ATOM 1586 C C . CYS A 1 200 ? -8.32 -33.688 -8.656 1 98.56 200 CYS A C 1
ATOM 1588 O O . CYS A 1 200 ? -9.477 -33.812 -8.258 1 98.56 200 CYS A O 1
ATOM 1590 N N . LEU A 1 201 ? -7.512 -34.656 -8.938 1 97.75 201 LEU A N 1
ATOM 1591 C CA . LEU A 1 201 ? -8.008 -36.031 -9.109 1 97.75 201 LEU A CA 1
ATOM 1592 C C . LEU A 1 201 ? -7.438 -36.969 -8.047 1 97.75 201 LEU A C 1
ATOM 1594 O O . LEU A 1 201 ? -6.406 -36.656 -7.438 1 97.75 201 LEU A O 1
ATOM 1598 N N . GLY A 1 202 ? -8.164 -38.062 -7.746 1 97.31 202 GLY A N 1
ATOM 1599 C CA . GLY A 1 202 ? -7.68 -39.062 -6.793 1 97.31 202 GLY A CA 1
ATOM 1600 C C . GLY A 1 202 ? -7.441 -38.5 -5.41 1 97.31 202 GLY A C 1
ATOM 1601 O O . GLY A 1 202 ? -8.328 -37.875 -4.828 1 97.31 202 GLY A O 1
ATOM 1602 N N . GLU A 1 203 ? -6.164 -38.594 -4.953 1 97.31 203 GLU A N 1
ATOM 1603 C CA . GLU A 1 203 ? -5.809 -38.156 -3.604 1 97.31 203 GLU A CA 1
ATOM 1604 C C . GLU A 1 203 ? -5.84 -36.656 -3.475 1 97.31 203 GLU A C 1
ATOM 1606 O O . GLU A 1 203 ? -5.863 -36.125 -2.363 1 97.31 203 GLU A O 1
ATOM 1611 N N . ASN A 1 204 ? -5.871 -35.969 -4.586 1 98.19 204 ASN A N 1
ATOM 1612 C CA . ASN A 1 204 ? -5.816 -34.531 -4.559 1 98.19 204 ASN A CA 1
ATOM 1613 C C . ASN A 1 204 ? -7.215 -33.906 -4.539 1 98.19 204 ASN A C 1
ATOM 1615 O O . ASN A 1 204 ? -7.363 -32.688 -4.453 1 98.19 204 ASN A O 1
ATOM 1619 N N . LYS A 1 205 ? -8.227 -34.75 -4.602 1 98.38 205 LYS A N 1
ATOM 1620 C CA . LYS A 1 205 ? -9.602 -34.25 -4.625 1 98.38 205 LYS A CA 1
ATOM 1621 C C . LYS A 1 205 ? -9.938 -33.5 -3.344 1 98.38 205 LYS A C 1
ATOM 1623 O O . LYS A 1 205 ? -9.586 -33.938 -2.246 1 98.38 205 LYS A O 1
ATOM 1628 N N . GLN A 1 206 ? -10.594 -32.375 -3.543 1 98.75 206 GLN A N 1
ATOM 1629 C CA . GLN A 1 206 ? -10.961 -31.531 -2.408 1 98.75 206 GLN A CA 1
ATOM 1630 C C . GLN A 1 206 ? -12.469 -31.531 -2.184 1 98.75 206 GLN A C 1
ATOM 1632 O O . GLN A 1 206 ? -12.938 -31.359 -1.056 1 98.75 206 GLN A O 1
ATOM 1637 N N . TYR A 1 207 ? -13.18 -31.672 -3.236 1 98.69 207 TYR A N 1
ATOM 1638 C CA . TYR A 1 207 ? -14.641 -31.672 -3.205 1 98.69 207 TYR A CA 1
ATOM 1639 C C . TYR A 1 207 ? -15.211 -32.938 -3.809 1 98.69 207 TYR A C 1
ATOM 1641 O O . TYR A 1 207 ? -14.625 -33.531 -4.73 1 98.69 207 TYR A O 1
ATOM 1649 N N . GLY A 1 208 ? -16.406 -33.25 -3.334 1 97.69 208 GLY A N 1
ATOM 1650 C CA . GLY A 1 208 ? -17.062 -34.469 -3.846 1 97.69 208 GLY A CA 1
ATOM 1651 C C . GLY A 1 208 ? -17.797 -34.219 -5.156 1 97.69 208 GLY A C 1
ATOM 1652 O O . GLY A 1 208 ? -18.047 -35.156 -5.902 1 97.69 208 GLY A O 1
ATOM 1653 N N . SER A 1 209 ? -18.156 -33 -5.426 1 97.5 209 SER A N 1
ATOM 1654 C CA . SER A 1 209 ? -18.859 -32.625 -6.648 1 97.5 209 SER A CA 1
ATOM 1655 C C . SER A 1 209 ? -18.688 -31.141 -6.965 1 97.5 209 SER A C 1
ATOM 1657 O O . SER A 1 209 ? -18.25 -30.375 -6.117 1 97.5 209 SER A O 1
ATOM 1659 N N . GLN A 1 210 ? -19.016 -30.812 -8.211 1 97.75 210 GLN A N 1
ATOM 1660 C CA . GLN A 1 210 ? -18.984 -29.406 -8.602 1 97.75 210 GLN A CA 1
ATOM 1661 C C . GLN A 1 210 ? -19.969 -28.594 -7.781 1 97.75 210 GLN A C 1
ATOM 1663 O O . GLN A 1 210 ? -19.688 -27.438 -7.445 1 97.75 210 GLN A O 1
ATOM 1668 N N . GLU A 1 211 ? -21.078 -29.141 -7.488 1 98.19 211 GLU A N 1
ATOM 1669 C CA . GLU A 1 211 ? -22.094 -28.469 -6.691 1 98.19 211 GLU A CA 1
ATOM 1670 C C . GLU A 1 211 ? -21.594 -28.172 -5.281 1 98.19 211 GLU A C 1
ATOM 1672 O O . GLU A 1 211 ? -21.797 -27.078 -4.75 1 98.19 211 GLU A O 1
ATOM 1677 N N . GLU A 1 212 ? -20.969 -29.156 -4.707 1 98.62 212 GLU A N 1
ATOM 1678 C CA . GLU A 1 212 ? -20.375 -28.953 -3.385 1 98.62 212 GLU A CA 1
ATOM 1679 C C . GLU A 1 212 ? -19.328 -27.844 -3.408 1 98.62 212 GLU A C 1
ATOM 1681 O O . GLU A 1 212 ? -19.312 -26.984 -2.525 1 98.62 212 GLU A O 1
ATOM 1686 N N . CYS A 1 213 ? -18.531 -27.906 -4.422 1 98.81 213 CYS A N 1
ATOM 1687 C CA . CYS A 1 213 ? -17.516 -26.891 -4.617 1 98.81 213 CYS A CA 1
ATOM 1688 C C . CYS A 1 213 ? -18.141 -25.5 -4.727 1 98.81 213 CYS A C 1
ATOM 1690 O O . CYS A 1 213 ? -17.766 -24.594 -3.98 1 98.81 213 CYS A O 1
ATOM 1692 N N . PHE A 1 214 ? -19.094 -25.359 -5.578 1 98.81 214 PHE A N 1
ATOM 1693 C CA . PHE A 1 214 ? -19.75 -24.078 -5.836 1 98.81 214 PHE A CA 1
ATOM 1694 C C . PHE A 1 214 ? -20.422 -23.547 -4.57 1 98.81 214 PHE A C 1
ATOM 1696 O O . PHE A 1 214 ? -20.297 -22.375 -4.25 1 98.81 214 PHE A O 1
ATOM 1703 N N . ASN A 1 215 ? -21.062 -24.391 -3.803 1 98.75 215 ASN A N 1
ATOM 1704 C CA . ASN A 1 215 ? -21.75 -24 -2.58 1 98.75 215 ASN A CA 1
ATOM 1705 C C . ASN A 1 215 ? -20.781 -23.531 -1.508 1 98.75 215 ASN A C 1
ATOM 1707 O O . ASN A 1 215 ? -21.031 -22.547 -0.813 1 98.75 215 ASN A O 1
ATOM 1711 N N . PHE A 1 216 ? -19.766 -24.297 -1.414 1 98.88 216 PHE A N 1
ATOM 1712 C CA . PHE A 1 216 ? -18.766 -23.891 -0.43 1 98.88 216 PHE A CA 1
ATOM 1713 C C . PHE A 1 216 ? -18.234 -22.5 -0.737 1 98.88 216 PHE A C 1
ATOM 1715 O O . PHE A 1 216 ? -18.203 -21.641 0.145 1 98.88 216 PHE A O 1
ATOM 1722 N N . LEU A 1 217 ? -17.922 -22.203 -2.029 1 98.88 217 LEU A N 1
ATOM 1723 C CA . LEU A 1 217 ? -17.234 -20.984 -2.445 1 98.88 217 LEU A CA 1
ATOM 1724 C C . LEU A 1 217 ? -18.188 -19.797 -2.412 1 98.88 217 LEU A C 1
ATOM 1726 O O . LEU A 1 217 ? -17.75 -18.656 -2.244 1 98.88 217 LEU A O 1
ATOM 1730 N N . THR A 1 218 ? -19.516 -20.016 -2.494 1 98.44 218 THR A N 1
ATOM 1731 C CA . THR A 1 218 ? -20.422 -18.891 -2.658 1 98.44 218 THR A CA 1
ATOM 1732 C C . THR A 1 218 ? -21.297 -18.703 -1.418 1 98.44 218 THR A C 1
ATOM 1734 O O . THR A 1 218 ? -21.875 -17.641 -1.211 1 98.44 218 THR A O 1
ATOM 1737 N N . LYS A 1 219 ? -21.344 -19.75 -0.568 1 97.94 219 LYS A N 1
ATOM 1738 C CA . LYS A 1 219 ? -22.281 -19.672 0.544 1 97.94 219 LYS A CA 1
ATOM 1739 C C . LYS A 1 219 ? -21.578 -19.859 1.881 1 97.94 219 LYS A C 1
ATOM 1741 O O . LYS A 1 219 ? -21.984 -19.266 2.891 1 97.94 219 LYS A O 1
ATOM 1746 N N . GLU A 1 220 ? -20.594 -20.672 1.887 1 98.19 220 GLU A N 1
ATOM 1747 C CA . GLU A 1 220 ? -20 -21.031 3.17 1 98.19 220 GLU A CA 1
ATOM 1748 C C . GLU A 1 220 ? -18.875 -20.094 3.557 1 98.19 220 GLU A C 1
ATOM 1750 O O . GLU A 1 220 ? -18.594 -19.906 4.742 1 98.19 220 GLU A O 1
ATOM 1755 N N . ILE A 1 221 ? -18.172 -19.578 2.576 1 98.19 221 ILE A N 1
ATOM 1756 C CA . ILE A 1 221 ? -17.109 -18.625 2.879 1 98.19 221 ILE A CA 1
ATOM 1757 C C . ILE A 1 221 ? -17.438 -17.266 2.27 1 98.19 221 ILE A C 1
ATOM 1759 O O . ILE A 1 221 ? -18.297 -17.156 1.391 1 98.19 221 ILE A O 1
ATOM 1763 N N . ARG A 1 222 ? -16.781 -16.234 2.756 1 96.81 222 ARG A N 1
ATOM 1764 C CA . ARG A 1 222 ? -17.031 -14.891 2.268 1 96.81 222 ARG A CA 1
ATOM 1765 C C . ARG A 1 222 ? -16.344 -14.648 0.93 1 96.81 222 ARG A C 1
ATOM 1767 O O . ARG A 1 222 ? -15.359 -15.32 0.607 1 96.81 222 ARG A O 1
ATOM 1774 N N . PHE A 1 223 ? -16.844 -13.703 0.163 1 97.25 223 PHE A N 1
ATOM 1775 C CA . PHE A 1 223 ? -16.234 -13.297 -1.099 1 97.25 223 PHE A CA 1
ATOM 1776 C C . PHE A 1 223 ? -14.805 -12.836 -0.881 1 97.25 223 PHE A C 1
ATOM 1778 O O . PHE A 1 223 ? -13.883 -13.312 -1.554 1 97.25 223 PHE A O 1
ATOM 1785 N N . GLY A 1 224 ? -14.586 -11.969 0.04 1 96.25 224 GLY A N 1
ATOM 1786 C CA . GLY A 1 224 ? -13.281 -11.422 0.382 1 96.25 224 GLY A CA 1
ATOM 1787 C C . GLY A 1 224 ? -13.125 -9.961 -0.005 1 96.25 224 GLY A C 1
ATOM 1788 O O . GLY A 1 224 ? -13.711 -9.508 -0.987 1 96.25 224 GLY A O 1
ATOM 1789 N N . LYS A 1 225 ? -12.328 -9.227 0.813 1 95.25 225 LYS A N 1
ATOM 1790 C CA . LYS A 1 225 ? -11.898 -7.863 0.535 1 95.25 225 LYS A CA 1
ATOM 1791 C C . LYS A 1 225 ? -10.5 -7.844 -0.075 1 95.25 225 LYS A C 1
ATOM 1793 O O . LYS A 1 225 ? -9.781 -8.844 -0.03 1 95.25 225 LYS A O 1
ATOM 1798 N N . PRO A 1 226 ? -10.125 -6.715 -0.615 1 95.62 226 PRO A N 1
ATOM 1799 C CA . PRO A 1 226 ? -8.836 -6.652 -1.308 1 95.62 226 PRO A CA 1
ATOM 1800 C C . PRO A 1 226 ? -7.66 -7.043 -0.408 1 95.62 226 PRO A C 1
ATOM 1802 O O . PRO A 1 226 ? -6.66 -7.578 -0.89 1 95.62 226 PRO A O 1
ATOM 1805 N N . TYR A 1 227 ? -7.734 -6.863 0.879 1 96.38 227 TYR A N 1
ATOM 1806 C CA . TYR A 1 227 ? -6.625 -7.18 1.774 1 96.38 227 TYR A CA 1
ATOM 1807 C C . TYR A 1 227 ? -6.695 -8.625 2.242 1 96.38 227 TYR A C 1
ATOM 1809 O O . TYR A 1 227 ? -5.855 -9.078 3.023 1 96.38 227 TYR A O 1
ATOM 1817 N N . GLU A 1 228 ? -7.691 -9.383 1.729 1 97.31 228 GLU A N 1
ATOM 1818 C CA . GLU A 1 228 ? -7.945 -10.719 2.26 1 97.31 228 GLU A CA 1
ATOM 1819 C C . GLU A 1 228 ? -7.566 -11.797 1.249 1 97.31 228 GLU A C 1
ATOM 1821 O O . GLU A 1 228 ? -8.234 -12.836 1.154 1 97.31 228 GLU A O 1
ATOM 1826 N N . LEU A 1 229 ? -6.535 -11.57 0.53 1 97.12 229 LEU A N 1
ATOM 1827 C CA . LEU A 1 229 ? -6.133 -12.547 -0.483 1 97.12 229 LEU A CA 1
ATOM 1828 C C . LEU A 1 229 ? -5.297 -13.664 0.135 1 97.12 229 LEU A C 1
ATOM 1830 O O . LEU A 1 229 ? -4.875 -14.586 -0.564 1 97.12 229 LEU A O 1
ATOM 1834 N N . ARG A 1 230 ? -5.121 -13.625 1.403 1 97.31 230 ARG A N 1
ATOM 1835 C CA . ARG A 1 230 ? -4.496 -14.727 2.131 1 97.31 230 ARG A CA 1
ATOM 1836 C C . ARG A 1 230 ? -5.43 -15.266 3.205 1 97.31 230 ARG A C 1
ATOM 1838 O O . ARG A 1 230 ? -4.988 -15.961 4.125 1 97.31 230 ARG A O 1
ATOM 1845 N N . ARG A 1 231 ? -6.66 -14.922 3.168 1 98.06 231 ARG A N 1
ATOM 1846 C CA . ARG A 1 231 ? -7.648 -15.336 4.16 1 98.06 231 ARG A CA 1
ATOM 1847 C C . ARG A 1 231 ? -8.625 -16.344 3.57 1 98.06 231 ARG A C 1
ATOM 1849 O O . ARG A 1 231 ? -8.578 -16.641 2.373 1 98.06 231 ARG A O 1
ATOM 1856 N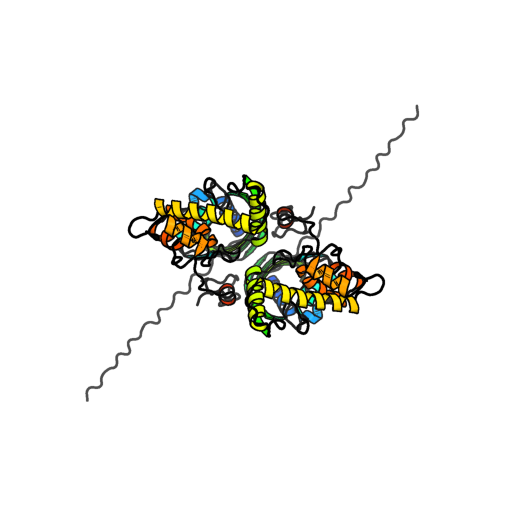 N . ASN A 1 232 ? -9.477 -16.906 4.445 1 98.62 232 ASN A N 1
ATOM 1857 C CA . ASN A 1 232 ? -10.43 -17.938 4.02 1 98.62 232 ASN A CA 1
ATOM 1858 C C . ASN A 1 232 ? -11.57 -17.328 3.197 1 98.62 232 ASN A C 1
ATOM 1860 O O . ASN A 1 232 ? -12.688 -17.203 3.684 1 98.62 232 ASN A O 1
ATOM 1864 N N . THR A 1 233 ? -11.273 -17 1.938 1 98.62 233 THR A N 1
ATOM 1865 C CA . THR A 1 233 ? -12.211 -16.297 1.072 1 98.62 233 THR A CA 1
ATOM 1866 C C . THR A 1 233 ? -12.211 -16.891 -0.33 1 98.62 233 THR A C 1
ATOM 1868 O O . THR A 1 233 ? -11.289 -17.625 -0.695 1 98.62 233 THR A O 1
ATOM 1871 N N . LEU A 1 234 ? -13.227 -16.562 -1.102 1 98.62 234 LEU A N 1
ATOM 1872 C CA . LEU A 1 234 ? -13.281 -16.906 -2.521 1 98.62 234 LEU A CA 1
ATOM 1873 C C . LEU A 1 234 ? -12.141 -16.219 -3.279 1 98.62 234 LEU A C 1
ATOM 1875 O O . LEU A 1 234 ? -11.531 -16.828 -4.164 1 98.62 234 LEU A O 1
ATOM 1879 N N . PHE A 1 235 ? -11.797 -15.031 -2.867 1 97.56 235 PHE A N 1
ATOM 1880 C CA . PHE A 1 235 ? -10.758 -14.25 -3.525 1 97.56 235 PHE A CA 1
ATOM 1881 C C . PHE A 1 235 ? -9.406 -14.953 -3.402 1 97.56 235 PHE A C 1
ATOM 1883 O O . PHE A 1 235 ? -8.625 -14.977 -4.355 1 97.56 235 PHE A O 1
ATOM 1890 N N . CYS A 1 236 ? -9.148 -15.469 -2.268 1 98.12 236 CYS A N 1
ATOM 1891 C CA . CYS A 1 236 ? -7.91 -16.203 -2.084 1 98.12 236 CYS A CA 1
ATOM 1892 C C . CYS A 1 236 ? -7.859 -17.422 -3.002 1 98.12 236 CYS A C 1
ATOM 1894 O O . CYS A 1 236 ? -6.828 -17.719 -3.607 1 98.12 236 CYS A O 1
ATOM 1896 N N . ARG A 1 237 ? -9.016 -18.156 -3.096 1 98.69 237 ARG A N 1
ATOM 1897 C CA . ARG A 1 237 ? -9.062 -19.328 -3.969 1 98.69 237 ARG A CA 1
ATOM 1898 C C . ARG A 1 237 ? -8.836 -18.922 -5.426 1 98.69 237 ARG A C 1
ATOM 1900 O O . ARG A 1 237 ? -8.227 -19.672 -6.191 1 98.69 237 ARG A O 1
ATOM 1907 N N . GLU A 1 238 ? -9.312 -17.734 -5.781 1 97.31 238 GLU A N 1
ATOM 1908 C CA . GLU A 1 238 ? -9.086 -17.234 -7.133 1 97.31 238 GLU A CA 1
ATOM 1909 C C . GLU A 1 238 ? -7.594 -17.047 -7.402 1 97.31 238 GLU A C 1
ATOM 1911 O O . GLU A 1 238 ? -7.105 -17.375 -8.484 1 97.31 238 GLU A O 1
ATOM 1916 N N . VAL A 1 239 ? -6.844 -16.531 -6.465 1 96.12 239 VAL A N 1
ATOM 1917 C CA . VAL A 1 239 ? -5.402 -16.328 -6.602 1 96.12 239 VAL A CA 1
ATOM 1918 C C . VAL A 1 239 ? -4.719 -17.672 -6.84 1 96.12 239 VAL A C 1
ATOM 1920 O O . VAL A 1 239 ? -3.91 -17.812 -7.758 1 96.12 239 VAL A O 1
ATOM 1923 N N . HIS A 1 240 ? -5.141 -18.656 -6.137 1 97.31 240 HIS A N 1
ATOM 1924 C CA . HIS A 1 240 ? -4.434 -19.938 -6.125 1 97.31 240 HIS A CA 1
ATOM 1925 C C . HIS A 1 240 ? -4.879 -20.828 -7.281 1 97.31 240 HIS A C 1
ATOM 1927 O O . HIS A 1 240 ? -4.137 -21.719 -7.703 1 97.31 240 HIS A O 1
ATOM 1933 N N . GLU A 1 241 ? -6.043 -20.625 -7.754 1 97.25 241 GLU A N 1
ATOM 1934 C CA . GLU A 1 241 ? -6.582 -21.453 -8.828 1 97.25 241 GLU A CA 1
ATOM 1935 C C . GLU A 1 241 ? -5.68 -21.406 -10.055 1 97.25 241 GLU A C 1
ATOM 1937 O O . GLU A 1 241 ? -5.516 -22.422 -10.742 1 97.25 241 GLU A O 1
ATOM 1942 N N . HIS A 1 242 ? -5.008 -20.328 -10.266 1 92.94 242 HIS A N 1
ATOM 1943 C CA . HIS A 1 242 ? -4.18 -20.141 -11.453 1 92.94 242 HIS A CA 1
ATOM 1944 C C . HIS A 1 242 ? -3.018 -21.141 -11.477 1 92.94 242 HIS A C 1
ATOM 1946 O O . HIS A 1 242 ? -2.516 -21.484 -12.539 1 92.94 242 HIS A O 1
ATOM 1952 N N . MET A 1 243 ? -2.664 -21.625 -10.367 1 94.12 243 MET A N 1
ATOM 1953 C CA . MET A 1 243 ? -1.465 -22.453 -10.289 1 94.12 243 MET A CA 1
ATOM 1954 C C . MET A 1 243 ? -1.829 -23.938 -10.211 1 94.12 243 MET A C 1
ATOM 1956 O O . MET A 1 243 ? -0.955 -24.797 -10.305 1 94.12 243 MET A O 1
ATOM 1960 N N . VAL A 1 244 ? -3.045 -24.234 -10.078 1 96.81 244 VAL A N 1
ATOM 1961 C CA . VAL A 1 244 ? -3.475 -25.594 -9.758 1 96.81 244 VAL A CA 1
ATOM 1962 C C . VAL A 1 244 ? -2.979 -26.562 -10.836 1 96.81 244 VAL A C 1
ATOM 1964 O O . VAL A 1 244 ? -2.414 -27.609 -10.523 1 96.81 244 VAL A O 1
ATOM 1967 N N . SER A 1 245 ? -3.096 -26.156 -12.047 1 94.12 245 SER A N 1
ATOM 1968 C CA . SER A 1 245 ? -2.771 -27.078 -13.141 1 94.12 245 SER A CA 1
ATOM 1969 C C . SER A 1 245 ? -1.267 -27.297 -13.242 1 94.12 245 SER A C 1
ATOM 1971 O O . SER A 1 245 ? -0.819 -28.266 -13.867 1 94.12 245 SER A O 1
ATOM 1973 N N . PHE A 1 246 ? -0.473 -26.422 -12.664 1 93.44 246 PHE A N 1
ATOM 1974 C CA . PHE A 1 246 ? 0.976 -26.578 -12.727 1 93.44 246 PHE A CA 1
ATOM 1975 C C . PHE A 1 246 ? 1.437 -27.703 -11.812 1 93.44 246 PHE A C 1
ATOM 1977 O O . PHE A 1 246 ? 2.338 -28.469 -12.172 1 93.44 246 PHE A O 1
ATOM 1984 N N . ARG A 1 247 ? 0.863 -27.781 -10.609 1 95.62 247 ARG A N 1
ATOM 1985 C CA . ARG A 1 247 ? 1.213 -28.797 -9.609 1 95.62 247 ARG A CA 1
ATOM 1986 C C . ARG A 1 247 ? 0.012 -29.141 -8.734 1 95.62 247 ARG A C 1
ATOM 1988 O O . ARG A 1 247 ? -0.064 -28.703 -7.578 1 95.62 247 ARG A O 1
ATOM 1995 N N . PRO A 1 248 ? -0.751 -29.984 -9.203 1 97.56 248 PRO A N 1
ATOM 1996 C CA . PRO A 1 248 ? -2.01 -30.266 -8.508 1 97.56 248 PRO A CA 1
ATOM 1997 C C . PRO A 1 248 ? -1.801 -30.734 -7.07 1 97.56 248 PRO A C 1
ATOM 1999 O O . PRO A 1 248 ? -2.514 -30.281 -6.168 1 97.56 248 PRO A O 1
ATOM 2002 N N . LYS A 1 249 ? -0.857 -31.531 -6.82 1 97.25 249 LYS A N 1
ATOM 2003 C CA . LYS A 1 249 ? -0.624 -32.031 -5.473 1 97.25 249 LYS A CA 1
ATOM 2004 C C . LYS A 1 249 ? -0.383 -30.891 -4.488 1 97.25 249 LY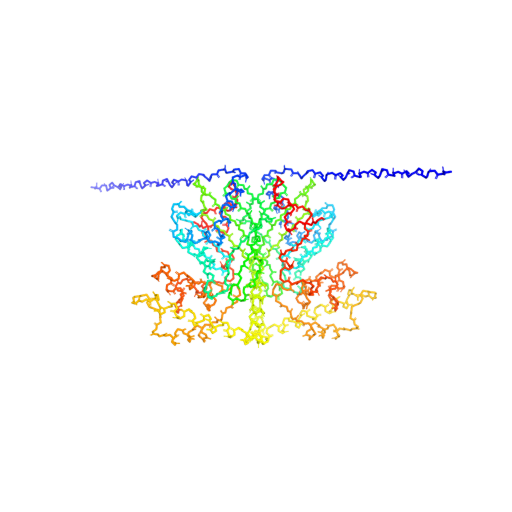S A C 1
ATOM 2006 O O . LYS A 1 249 ? -0.855 -30.938 -3.352 1 97.25 249 LYS A O 1
ATOM 2011 N N . GLU A 1 250 ? 0.305 -29.922 -4.98 1 96.44 250 GLU A N 1
ATOM 2012 C CA . GLU A 1 250 ? 0.652 -28.781 -4.137 1 96.44 250 GLU A CA 1
ATOM 2013 C C . GLU A 1 250 ? -0.512 -27.797 -4.027 1 96.44 250 GLU A C 1
ATOM 2015 O O . GLU A 1 250 ? -0.79 -27.281 -2.943 1 96.44 250 GLU A O 1
ATOM 2020 N N . HIS A 1 251 ? -1.262 -27.562 -5.086 1 97.75 251 HIS A N 1
ATOM 2021 C CA . HIS A 1 251 ? -2.133 -26.391 -5.148 1 97.75 251 HIS A CA 1
ATOM 2022 C C . HIS A 1 251 ? -3.594 -26.781 -4.941 1 97.75 251 HIS A C 1
ATOM 2024 O O . HIS A 1 251 ? -4.426 -25.938 -4.617 1 97.75 251 HIS A O 1
ATOM 2030 N N . CYS A 1 252 ? -3.973 -28.031 -5.141 1 98.75 252 CYS A N 1
ATOM 2031 C CA . CYS A 1 252 ? -5.363 -28.438 -4.949 1 98.75 252 CYS A CA 1
ATOM 2032 C C . CYS A 1 252 ? -5.832 -28.109 -3.537 1 98.75 252 CYS A C 1
ATOM 2034 O O . CYS A 1 252 ? -6.918 -27.562 -3.35 1 98.75 252 CYS A O 1
ATOM 2036 N N . PRO A 1 253 ? -5.039 -28.359 -2.506 1 98.56 253 PRO A N 1
ATOM 2037 C CA . PRO A 1 253 ? -5.488 -28.016 -1.155 1 98.56 253 PRO A CA 1
ATOM 2038 C C . PRO A 1 253 ? -5.766 -26.516 -0.986 1 98.56 253 PRO A C 1
ATOM 2040 O O . PRO A 1 253 ? -6.613 -26.125 -0.179 1 98.56 253 PRO A O 1
ATOM 2043 N N . HIS A 1 254 ? -5.117 -25.672 -1.75 1 98.19 254 HIS A N 1
ATOM 2044 C CA . HIS A 1 254 ? -5.254 -24.234 -1.596 1 98.19 254 HIS A CA 1
ATOM 2045 C C . HIS A 1 254 ? -6.637 -23.766 -2.033 1 98.19 254 HIS A C 1
ATOM 2047 O O . HIS A 1 254 ? -7.133 -22.75 -1.543 1 98.19 254 HIS A O 1
ATOM 2053 N N . ILE A 1 255 ? -7.254 -24.469 -2.939 1 98.69 255 ILE A N 1
ATOM 2054 C CA . ILE A 1 255 ? -8.57 -24.047 -3.402 1 98.69 255 ILE A CA 1
ATOM 2055 C C . ILE A 1 255 ? -9.656 -24.875 -2.711 1 98.69 255 ILE A C 1
ATOM 2057 O O . ILE A 1 255 ? -10.844 -24.703 -2.984 1 98.69 255 ILE A O 1
ATOM 2061 N N . GLY A 1 256 ? -9.266 -25.75 -1.782 1 98.69 256 GLY A N 1
ATOM 2062 C CA . GLY A 1 256 ? -10.188 -26.594 -1.049 1 98.69 256 GLY A CA 1
ATOM 2063 C C . GLY A 1 256 ? -10.742 -25.938 0.199 1 98.69 256 GLY A C 1
ATOM 2064 O O . GLY A 1 256 ? -10.344 -24.828 0.548 1 98.69 256 GLY A O 1
ATOM 2065 N N . PRO A 1 257 ? -11.641 -26.703 0.901 1 98.62 257 PRO A N 1
ATOM 2066 C CA . PRO A 1 257 ? -12.289 -26.141 2.09 1 98.62 257 PRO A CA 1
ATOM 2067 C C . PRO A 1 257 ? -11.297 -25.812 3.201 1 98.62 257 PRO A C 1
ATOM 2069 O O . PRO A 1 257 ? -11.5 -24.844 3.941 1 98.62 257 PRO A O 1
ATOM 2072 N N . GLY A 1 258 ? -10.242 -26.547 3.242 1 98.06 258 GLY A N 1
ATOM 2073 C CA . GLY A 1 258 ? -9.273 -26.328 4.301 1 98.06 258 GLY A CA 1
ATOM 2074 C C . GLY A 1 258 ? -8.336 -25.172 4.023 1 98.06 258 GLY A C 1
ATOM 2075 O O . GLY A 1 258 ? -7.645 -24.703 4.93 1 98.06 258 GLY A O 1
ATOM 2076 N N . GLY A 1 259 ? -8.195 -24.781 2.814 1 98.5 259 GLY A N 1
ATOM 2077 C CA . GLY A 1 259 ? -7.402 -23.625 2.422 1 98.5 259 GLY A CA 1
ATOM 2078 C C . GLY A 1 259 ? -5.926 -23.938 2.271 1 98.5 259 GLY A C 1
ATOM 2079 O O . GLY A 1 259 ? -5.141 -23.078 1.877 1 98.5 259 GLY A O 1
ATOM 2080 N N . GLY A 1 260 ? -5.531 -25.141 2.717 1 97.56 260 GLY A N 1
ATOM 2081 C CA . GLY A 1 260 ? -4.188 -25.641 2.475 1 97.56 260 GLY A CA 1
ATOM 2082 C C . GLY A 1 260 ? -3.111 -24.781 3.121 1 97.56 260 GLY A C 1
ATOM 2083 O O . GLY A 1 260 ? -2.006 -24.656 2.588 1 97.56 260 GLY A O 1
ATOM 2084 N N . GLY A 1 261 ? -3.422 -24.062 4.113 1 96.19 261 GLY A N 1
ATOM 2085 C CA . GLY A 1 261 ? -2.43 -23.25 4.805 1 96.19 261 GLY A CA 1
ATOM 2086 C C . GLY A 1 261 ? -2.25 -21.875 4.199 1 96.19 261 GLY A C 1
ATOM 2087 O O . GLY A 1 261 ? -1.577 -21.016 4.777 1 96.19 261 GLY A O 1
ATOM 2088 N N . TYR A 1 262 ? -2.871 -21.641 3.066 1 97.19 262 TYR A N 1
ATOM 2089 C CA . TYR A 1 262 ? -2.723 -20.359 2.395 1 97.19 262 TYR A CA 1
ATOM 2090 C C . TYR A 1 262 ? -4 -19.531 2.51 1 97.19 262 TYR A C 1
ATOM 2092 O O . TYR A 1 262 ? -3.951 -18.344 2.838 1 97.19 262 TYR A O 1
ATOM 2100 N N . CYS A 1 263 ? -5.117 -20.125 2.242 1 98.25 263 CYS A N 1
ATOM 2101 C CA . CYS A 1 263 ? -6.406 -19.453 2.338 1 98.25 263 CYS A CA 1
ATOM 2102 C C . CYS A 1 263 ? -7.074 -19.734 3.676 1 98.25 263 CYS A C 1
ATOM 2104 O O . CYS A 1 263 ? -8.094 -20.422 3.73 1 98.25 263 CYS A O 1
ATOM 2106 N N . VAL A 1 264 ? -6.488 -19.125 4.734 1 98.12 264 VAL A N 1
ATOM 2107 C CA . VAL A 1 264 ? -6.91 -19.406 6.105 1 98.12 264 VAL A CA 1
ATOM 2108 C C . VAL A 1 264 ? -6.93 -18.109 6.914 1 98.12 264 VAL A C 1
ATOM 2110 O O . VAL A 1 264 ? -6.227 -17.156 6.586 1 98.12 264 VAL A O 1
ATOM 2113 N N . ASP A 1 265 ? -7.723 -18.078 7.953 1 97.38 265 ASP A N 1
ATOM 2114 C CA . ASP A 1 265 ? -7.77 -16.969 8.898 1 97.38 265 ASP A CA 1
ATOM 2115 C C . ASP A 1 265 ? -6.914 -17.25 10.125 1 97.38 265 ASP A C 1
ATOM 2117 O O . ASP A 1 265 ? -7.434 -17.359 11.242 1 97.38 265 ASP A O 1
ATOM 2121 N N . ASP A 1 266 ? -5.617 -17.234 9.945 1 96.62 266 ASP A N 1
ATOM 2122 C CA . ASP A 1 266 ? -4.754 -17.688 11.039 1 96.62 266 ASP A CA 1
ATOM 2123 C C . ASP A 1 266 ? -3.93 -16.516 11.594 1 96.62 266 ASP A C 1
ATOM 2125 O O . ASP A 1 266 ? -3.215 -16.672 12.586 1 96.62 266 ASP A O 1
ATOM 2129 N N . MET A 1 267 ? -3.998 -15.383 10.945 1 96.56 267 MET A N 1
ATOM 2130 C CA . MET A 1 267 ? -3.277 -14.211 11.422 1 96.56 267 MET A CA 1
ATOM 2131 C C . MET A 1 267 ? -4.203 -13 11.5 1 96.56 267 MET A C 1
ATOM 2133 O O . MET A 1 267 ? -4.941 -12.711 10.562 1 96.56 267 MET A O 1
ATOM 2137 N N . ASP A 1 268 ? -4.18 -12.328 12.633 1 96.88 268 ASP A N 1
ATOM 2138 C CA . ASP A 1 268 ? -4.883 -11.055 12.703 1 96.88 268 ASP A CA 1
ATOM 2139 C C . ASP A 1 268 ? -4.016 -9.914 12.172 1 96.88 268 ASP A C 1
ATOM 2141 O O . ASP A 1 268 ? -2.939 -10.148 11.625 1 96.88 268 ASP A O 1
ATOM 2145 N N . TYR A 1 269 ? -4.527 -8.688 12.273 1 97.62 269 TYR A N 1
ATOM 2146 C CA . TYR A 1 269 ? -3.848 -7.531 11.703 1 97.62 269 TYR A CA 1
ATOM 2147 C C . TYR A 1 269 ? -2.455 -7.367 12.297 1 97.62 269 TYR A C 1
ATOM 2149 O O . TYR A 1 269 ? -1.471 -7.242 11.562 1 97.62 269 TYR A O 1
ATOM 2157 N N . THR A 1 270 ? -2.346 -7.359 13.609 1 98.31 270 THR A N 1
ATOM 2158 C CA . THR A 1 270 ? -1.07 -7.152 14.289 1 98.31 270 THR A CA 1
ATOM 2159 C C . THR A 1 270 ? -0.07 -8.234 13.898 1 98.31 270 THR A C 1
ATOM 2161 O O . THR A 1 270 ? 1.09 -7.941 13.602 1 98.31 270 THR A O 1
ATOM 2164 N N . GLN A 1 271 ? -0.522 -9.422 13.805 1 97.81 271 GLN A N 1
ATOM 2165 C CA . GLN A 1 271 ? 0.342 -10.539 13.422 1 97.81 271 GLN A CA 1
ATOM 2166 C C . GLN A 1 271 ? 0.817 -10.398 11.977 1 97.81 271 GLN A C 1
ATOM 2168 O O . GLN A 1 271 ? 1.951 -10.758 11.656 1 97.81 271 GLN A O 1
ATOM 2173 N N . THR A 1 272 ? -0.064 -9.898 11.164 1 97.88 272 THR A N 1
ATOM 2174 C CA . THR A 1 272 ? 0.306 -9.672 9.773 1 97.88 272 THR A CA 1
ATOM 2175 C C . THR A 1 272 ? 1.424 -8.633 9.672 1 97.88 272 THR A C 1
ATOM 2177 O O . THR A 1 272 ? 2.428 -8.859 8.992 1 97.88 272 THR A O 1
ATOM 2180 N N . VAL A 1 273 ? 1.276 -7.566 10.383 1 98.31 273 VAL A N 1
ATOM 2181 C CA . VAL A 1 273 ? 2.221 -6.457 10.312 1 98.31 273 VAL A CA 1
ATOM 2182 C C . VAL A 1 273 ? 3.553 -6.875 10.93 1 98.31 273 VAL A C 1
ATOM 2184 O O . VAL A 1 273 ? 4.621 -6.512 10.43 1 98.31 273 VAL A O 1
ATOM 2187 N N . GLU A 1 274 ? 3.527 -7.684 11.945 1 97.62 274 GLU A N 1
ATOM 2188 C CA . GLU A 1 274 ? 4.723 -7.965 12.727 1 97.62 274 GLU A CA 1
ATOM 2189 C C . GLU A 1 274 ? 5.301 -9.336 12.383 1 97.62 274 GLU A C 1
ATOM 2191 O O . GLU A 1 274 ? 6.152 -9.852 13.109 1 97.62 274 GLU A O 1
ATOM 2196 N N . GLN A 1 275 ? 4.867 -9.891 11.367 1 97.06 275 GLN A N 1
ATOM 2197 C CA . GLN A 1 275 ? 5.293 -11.234 11.008 1 97.06 275 GLN A CA 1
ATOM 2198 C C . GLN A 1 275 ? 6.805 -11.305 10.828 1 97.06 275 GLN A C 1
ATOM 2200 O O . GLN A 1 275 ? 7.363 -10.633 9.961 1 97.06 275 GLN A O 1
ATOM 2205 N N . ARG A 1 276 ? 7.441 -12.117 11.656 1 96.75 276 ARG A N 1
ATOM 2206 C CA . ARG A 1 276 ? 8.852 -12.445 11.484 1 96.75 276 ARG A CA 1
ATOM 2207 C C . ARG A 1 276 ? 9.039 -13.5 10.406 1 96.75 276 ARG A C 1
ATOM 2209 O O . ARG A 1 276 ? 8.625 -14.648 10.578 1 96.75 276 ARG A O 1
ATOM 2216 N N . TYR A 1 277 ? 9.688 -13.094 9.375 1 97.38 277 TYR A N 1
ATOM 2217 C CA . TYR A 1 277 ? 9.641 -14.023 8.25 1 97.38 277 TYR A CA 1
ATOM 2218 C C . TYR A 1 277 ? 10.992 -14.078 7.543 1 97.38 277 TYR A C 1
ATOM 2220 O O . TYR A 1 277 ? 11.477 -15.164 7.203 1 97.38 277 TYR A O 1
ATOM 2228 N N . PHE A 1 278 ? 11.656 -13.016 7.398 1 97.31 278 PHE A N 1
ATOM 2229 C CA . PHE A 1 278 ? 12.805 -12.938 6.504 1 97.31 278 PHE A CA 1
ATOM 2230 C C 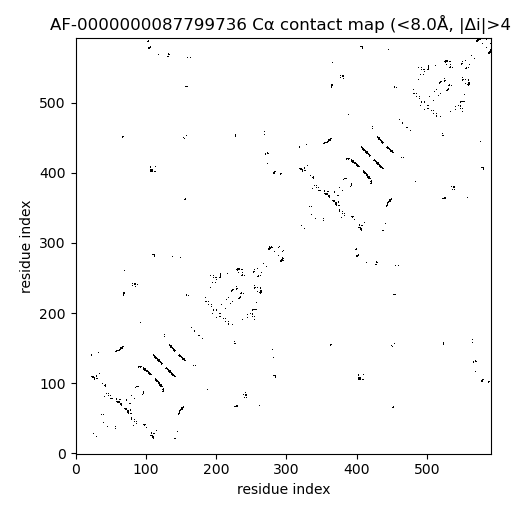. PHE A 1 278 ? 14.078 -13.391 7.211 1 97.31 278 PHE A C 1
ATOM 2232 O O . PHE A 1 278 ? 14.281 -13.086 8.391 1 97.31 278 PHE A O 1
ATOM 2239 N N . HIS A 1 279 ? 14.914 -14.016 6.457 1 92.75 279 HIS A N 1
ATOM 2240 C CA . HIS A 1 279 ? 16.156 -14.531 7.023 1 92.75 279 HIS A CA 1
ATOM 2241 C C . HIS A 1 279 ? 17.203 -13.422 7.156 1 92.75 279 HIS A C 1
ATOM 2243 O O . HIS A 1 279 ? 17.969 -13.398 8.125 1 92.75 279 HIS A O 1
ATOM 2249 N N . GLN A 1 280 ? 17.125 -12.57 6.211 1 92.44 280 GLN A N 1
ATOM 2250 C CA . GLN A 1 280 ? 18.125 -11.516 6.195 1 92.44 280 GLN A CA 1
ATOM 2251 C C . GLN A 1 280 ? 17.484 -10.148 6.418 1 92.44 280 GLN A C 1
ATOM 2253 O O . GLN A 1 280 ? 16.328 -9.93 6.047 1 92.44 280 GLN A O 1
ATOM 2258 N N . SER A 1 281 ? 18.359 -9.297 6.941 1 93.94 281 SER A N 1
ATOM 2259 C CA . SER A 1 281 ? 17.938 -7.91 7.141 1 93.94 281 SER A CA 1
ATOM 2260 C C . SER A 1 281 ? 17.766 -7.188 5.812 1 93.94 281 SER A C 1
ATOM 2262 O O . SER A 1 281 ? 18.516 -7.441 4.863 1 93.94 281 SER A O 1
ATOM 2264 N N . TRP A 1 282 ? 16.797 -6.273 5.812 1 97.31 282 TRP A N 1
ATOM 2265 C CA . TRP A 1 282 ? 16.547 -5.434 4.641 1 97.31 282 TRP A CA 1
ATOM 2266 C C . TRP A 1 282 ? 17.344 -4.129 4.738 1 97.31 282 TRP A C 1
ATOM 2268 O O . TRP A 1 282 ? 17.109 -3.201 3.959 1 97.31 282 TRP A O 1
ATOM 2278 N N . VAL A 1 283 ? 18.188 -3.99 5.703 1 97.5 283 VAL A N 1
ATOM 2279 C CA . VAL A 1 283 ? 19.016 -2.801 5.891 1 97.5 283 VAL A CA 1
ATOM 2280 C C . VAL A 1 283 ? 20.484 -3.156 5.688 1 97.5 283 VAL A C 1
ATOM 2282 O O . VAL A 1 283 ? 21.047 -3.963 6.434 1 97.5 283 VAL A O 1
ATOM 2285 N N . PRO A 1 284 ? 21.094 -2.523 4.684 1 96.62 284 PRO A N 1
ATOM 2286 C CA . PRO A 1 284 ? 22.484 -2.852 4.363 1 96.62 284 PRO A CA 1
ATOM 2287 C C . PRO A 1 284 ? 23.438 -2.541 5.508 1 96.62 284 PRO A C 1
ATOM 2289 O O . PRO A 1 284 ? 23.062 -1.858 6.465 1 96.62 284 PRO A O 1
ATOM 2292 N N . TYR A 1 285 ? 24.703 -3.186 5.391 1 94.56 285 TYR A N 1
ATOM 2293 C CA . TYR A 1 285 ? 25.906 -2.869 6.164 1 94.56 285 TYR A CA 1
ATOM 2294 C C . TYR A 1 285 ? 25.688 -3.174 7.645 1 94.56 285 TYR A C 1
ATOM 2296 O O . TYR A 1 285 ? 26.188 -2.457 8.508 1 94.56 285 TYR A O 1
ATOM 2304 N N . GLY A 1 286 ? 24.828 -4.082 7.879 1 90.12 286 GLY A N 1
ATOM 2305 C CA . GLY A 1 286 ? 24.688 -4.613 9.227 1 90.12 286 GLY A CA 1
ATOM 2306 C C . GLY A 1 286 ? 23.812 -3.746 10.117 1 90.12 286 GLY A C 1
ATOM 2307 O O . GLY A 1 286 ? 23.75 -3.961 11.328 1 90.12 286 GLY A O 1
ATOM 2308 N N . ARG A 1 287 ? 23.156 -2.814 9.477 1 91.81 287 ARG A N 1
ATOM 2309 C CA . ARG A 1 287 ? 22.234 -1.984 10.266 1 91.81 287 ARG A CA 1
ATOM 2310 C C . ARG A 1 287 ? 20.906 -2.689 10.477 1 91.81 287 ARG A C 1
ATOM 2312 O O . ARG A 1 287 ? 20.5 -3.512 9.656 1 91.81 287 ARG A O 1
ATOM 2319 N N . ALA A 1 288 ? 20.25 -2.432 11.656 1 91.62 288 ALA A N 1
ATOM 2320 C CA . ALA A 1 288 ? 18.938 -2.912 12.047 1 91.62 288 ALA A CA 1
ATOM 2321 C C . ALA A 1 288 ? 18.859 -4.438 12 1 91.62 288 ALA A C 1
ATOM 2323 O O . ALA A 1 288 ? 17.828 -5.008 11.633 1 91.62 288 ALA A O 1
ATOM 2324 N N . GLU A 1 289 ? 19.922 -5.09 12.258 1 89.44 289 GLU A N 1
ATOM 2325 C CA . GLU A 1 289 ? 19.891 -6.539 12.391 1 89.44 289 GLU A CA 1
ATOM 2326 C C . GLU A 1 289 ? 19 -6.957 13.562 1 89.44 289 GLU A C 1
ATOM 2328 O O . GLU A 1 289 ? 19.016 -6.324 14.617 1 89.44 289 GLU A O 1
ATOM 2333 N N . GLY A 1 290 ? 18.266 -8.008 13.32 1 88.81 290 GLY A N 1
ATOM 2334 C CA . GLY A 1 290 ? 17.422 -8.523 14.375 1 88.81 290 GLY A CA 1
ATOM 2335 C C . GLY A 1 290 ? 16.156 -7.715 14.578 1 88.81 290 GLY A C 1
ATOM 2336 O O . GLY A 1 290 ? 15.492 -7.82 15.617 1 88.81 290 GLY A O 1
ATOM 2337 N N . ASN A 1 291 ? 15.883 -6.902 13.547 1 90.81 291 ASN A N 1
ATOM 2338 C CA . ASN A 1 291 ? 14.648 -6.145 13.695 1 90.81 291 ASN A CA 1
ATOM 2339 C C . ASN A 1 291 ? 13.422 -7.055 13.625 1 90.81 291 ASN A C 1
ATOM 2341 O O . ASN A 1 291 ? 13.555 -8.266 13.445 1 90.81 291 ASN A O 1
ATOM 2345 N N . MET A 1 292 ? 12.25 -6.512 13.695 1 94.25 292 MET A N 1
ATOM 2346 C CA . MET A 1 292 ? 11.031 -7.254 14.008 1 94.25 292 MET A CA 1
ATOM 2347 C C . MET A 1 292 ? 10.594 -8.109 12.82 1 94.25 292 MET A C 1
ATOM 2349 O O . MET A 1 292 ? 9.758 -9 12.969 1 94.25 292 MET A O 1
ATOM 2353 N N . TRP A 1 293 ? 11.141 -7.879 11.578 1 96.06 293 TRP A N 1
ATOM 2354 C CA . TRP A 1 293 ? 10.719 -8.664 10.422 1 96.06 293 TRP A CA 1
ATOM 2355 C C . TRP A 1 293 ? 11.672 -9.82 10.164 1 96.06 293 TRP A C 1
ATOM 2357 O O . TRP A 1 293 ? 11.414 -10.68 9.32 1 96.06 293 TRP A O 1
ATOM 2367 N N . GLN A 1 294 ? 12.781 -9.828 10.867 1 93.94 294 GLN A N 1
ATOM 2368 C CA . GLN A 1 294 ? 13.766 -10.891 10.688 1 93.94 294 GLN A CA 1
ATOM 2369 C C . GLN A 1 294 ? 13.414 -12.117 11.523 1 93.94 294 GLN A C 1
ATOM 2371 O O . GLN A 1 294 ? 13.086 -11.992 12.703 1 93.94 294 GLN A O 1
ATOM 2376 N N . ALA A 1 295 ? 13.516 -13.195 10.836 1 90 295 ALA A N 1
ATOM 2377 C CA . ALA A 1 295 ? 13.25 -14.453 11.531 1 90 295 ALA A CA 1
ATOM 2378 C C . ALA A 1 295 ? 14.367 -14.789 12.516 1 90 295 ALA A C 1
ATOM 2380 O O . ALA A 1 295 ? 15.523 -14.406 12.305 1 90 295 ALA A O 1
ATOM 2381 N N . GLU A 1 296 ? 14.102 -15.406 13.703 1 76.81 296 GLU A N 1
ATOM 2382 C CA . GLU A 1 296 ? 15.07 -15.805 14.719 1 76.81 296 GLU A CA 1
ATOM 2383 C C . GLU A 1 296 ? 15.914 -16.984 14.242 1 76.81 296 GLU A C 1
ATOM 2385 O O . GLU A 1 296 ? 15.445 -17.812 13.469 1 76.81 296 GLU A O 1
ATOM 2390 N N . MET B 1 1 ? 12.023 55.75 -50.562 1 33.03 1 MET B N 1
ATOM 2391 C CA . MET B 1 1 ? 12.047 54.312 -50.375 1 33.03 1 MET B CA 1
ATOM 2392 C C . MET B 1 1 ? 12.602 53.938 -49 1 33.03 1 MET B C 1
ATOM 2394 O O . MET B 1 1 ? 13.812 54.031 -48.781 1 33.03 1 MET B O 1
ATOM 2398 N N . TYR B 1 2 ? 11.867 54.281 -47.875 1 42.53 2 TYR B N 1
ATOM 2399 C CA . TYR B 1 2 ? 12.203 54.125 -46.469 1 42.53 2 TYR B CA 1
ATOM 2400 C C . TYR B 1 2 ? 12.195 52.656 -46.062 1 42.53 2 TYR B C 1
ATOM 2402 O O . TYR B 1 2 ? 11.172 52 -46.188 1 42.53 2 TYR B O 1
ATOM 2410 N N . SER B 1 3 ? 13.359 52 -46.188 1 45.75 3 SER B N 1
ATOM 2411 C CA . SER B 1 3 ? 13.539 50.625 -45.75 1 45.75 3 SER B CA 1
ATOM 2412 C C . SER B 1 3 ? 13.398 50.469 -44.25 1 45.75 3 SER B C 1
ATOM 2414 O O . SER B 1 3 ? 14.117 51.125 -43.5 1 45.75 3 SER B O 1
ATOM 2416 N N . PRO B 1 4 ? 12.219 50 -43.75 1 46.91 4 PRO B N 1
ATOM 2417 C CA . PRO B 1 4 ? 12.102 49.812 -42.312 1 46.91 4 PRO B CA 1
ATOM 2418 C C . PRO B 1 4 ? 13.086 48.781 -41.75 1 46.91 4 PRO B C 1
ATOM 2420 O O . PRO B 1 4 ? 13.25 47.719 -42.344 1 46.91 4 PRO B O 1
ATOM 2423 N N . LEU B 1 5 ? 14.117 49.281 -41.062 1 44.16 5 LEU B N 1
ATOM 2424 C CA . LEU B 1 5 ? 15.031 48.438 -40.281 1 44.16 5 LEU B CA 1
ATOM 2425 C C . LEU B 1 5 ? 14.281 47.594 -39.25 1 44.16 5 LEU B C 1
ATOM 2427 O O . LEU B 1 5 ? 13.609 48.156 -38.375 1 44.16 5 LEU B O 1
ATOM 2431 N N . ILE B 1 6 ? 13.883 46.406 -39.625 1 43.84 6 ILE B N 1
ATOM 2432 C CA . ILE B 1 6 ? 13.312 45.469 -38.688 1 43.84 6 ILE B CA 1
ATOM 2433 C C . ILE B 1 6 ? 14.352 45.125 -37.625 1 43.84 6 ILE B C 1
ATOM 2435 O O . ILE B 1 6 ? 15.398 44.562 -37.906 1 43.84 6 ILE B O 1
ATOM 2439 N N . LEU B 1 7 ? 14.406 45.875 -36.531 1 37.97 7 LEU B N 1
ATOM 2440 C CA . LEU B 1 7 ? 15.211 45.469 -35.406 1 37.97 7 LEU B CA 1
ATOM 2441 C C . LEU B 1 7 ? 14.734 44.125 -34.844 1 37.97 7 LEU B C 1
ATOM 2443 O O . LEU B 1 7 ? 13.609 44 -34.375 1 37.97 7 LEU B O 1
ATOM 2447 N N . ALA B 1 8 ? 15.367 43.062 -35.375 1 38.19 8 ALA B N 1
ATOM 2448 C CA . ALA B 1 8 ? 15.164 41.781 -34.719 1 38.19 8 ALA B CA 1
ATOM 2449 C C . ALA B 1 8 ? 15.586 41.812 -33.25 1 38.19 8 ALA B C 1
ATOM 2451 O O . ALA B 1 8 ? 16.75 42.062 -32.938 1 38.19 8 ALA B O 1
ATOM 2452 N N . ALA B 1 9 ? 14.609 42.125 -32.344 1 39.16 9 ALA B N 1
ATOM 2453 C CA . ALA B 1 9 ? 14.859 42 -30.922 1 39.16 9 ALA B CA 1
ATOM 2454 C C . ALA B 1 9 ? 15.383 40.594 -30.594 1 39.16 9 ALA B C 1
ATOM 2456 O O . ALA B 1 9 ? 14.719 39.594 -30.875 1 39.16 9 ALA B O 1
ATOM 2457 N N . CYS B 1 10 ? 16.719 40.406 -30.5 1 40.56 10 CYS B N 1
ATOM 2458 C CA . CYS B 1 10 ? 17.297 39.188 -29.922 1 40.56 10 CYS B CA 1
ATOM 2459 C C . CYS B 1 10 ? 16.75 38.938 -28.516 1 40.56 10 CYS B C 1
ATOM 2461 O O . CYS B 1 10 ? 17.047 39.719 -27.594 1 40.56 10 CYS B O 1
ATOM 2463 N N . LEU B 1 11 ? 15.594 38.344 -28.406 1 41.16 11 LEU B N 1
ATOM 2464 C CA . LEU B 1 11 ? 15.234 37.906 -27.062 1 41.16 11 LEU B CA 1
ATOM 2465 C C . LEU B 1 11 ? 16.328 37 -26.469 1 41.16 11 LEU B C 1
ATOM 2467 O O . LEU B 1 11 ? 16.75 36.031 -27.094 1 41.16 11 LEU B O 1
ATOM 2471 N N . PRO B 1 12 ? 17.078 37.562 -25.547 1 38.84 12 PRO B N 1
ATOM 2472 C CA . PRO B 1 12 ? 18.047 36.625 -24.938 1 38.84 12 PRO B CA 1
ATOM 2473 C C . PRO B 1 12 ? 17.438 35.312 -24.516 1 38.84 12 PRO B C 1
ATOM 2475 O O . PRO B 1 12 ? 16.266 35.281 -24.125 1 38.84 12 PRO B O 1
ATOM 2478 N N . ALA B 1 13 ? 17.906 34.219 -25.141 1 36.66 13 ALA B N 1
ATOM 2479 C CA . ALA B 1 13 ? 17.609 32.906 -24.562 1 36.66 13 ALA B CA 1
ATOM 2480 C C . ALA B 1 13 ? 17.844 32.938 -23.047 1 36.66 13 ALA B C 1
ATOM 2482 O O . ALA B 1 13 ? 18.953 33.219 -22.594 1 36.66 13 ALA B O 1
ATOM 2483 N N . VAL B 1 14 ? 16.859 33.25 -22.297 1 35.84 14 VAL B N 1
ATOM 2484 C CA . VAL B 1 14 ? 17 32.969 -20.875 1 35.84 14 VAL B CA 1
ATOM 2485 C C . VAL B 1 14 ? 17.688 31.594 -20.703 1 35.84 14 VAL B C 1
ATOM 2487 O O . VAL B 1 14 ? 17.172 30.578 -21.172 1 35.84 14 VAL B O 1
ATOM 2490 N N . LEU B 1 15 ? 18.906 31.516 -20.688 1 37.97 15 LEU B N 1
ATOM 2491 C CA . LEU B 1 15 ? 19.594 30.312 -20.188 1 37.97 15 LEU B CA 1
ATOM 2492 C C . LEU B 1 15 ? 18.891 29.766 -18.953 1 37.97 15 LEU B C 1
ATOM 2494 O O . LEU B 1 15 ? 18.828 30.453 -17.922 1 37.97 15 LEU B O 1
ATOM 2498 N N . GLY B 1 16 ? 17.844 29.094 -19.078 1 40.75 16 GLY B N 1
ATOM 2499 C CA . GLY B 1 16 ? 17.312 28.359 -17.938 1 40.75 16 GLY B CA 1
ATOM 2500 C C . GLY B 1 16 ? 18.406 27.781 -17.047 1 40.75 16 GLY B C 1
ATOM 2501 O O . GLY B 1 16 ? 19.234 27 -17.516 1 40.75 16 GLY B O 1
ATOM 2502 N N . SER B 1 17 ? 18.922 28.5 -16.125 1 41.38 17 SER B N 1
ATOM 2503 C CA . SER B 1 17 ? 19.875 28.016 -15.133 1 41.38 17 SER B CA 1
ATOM 2504 C C . SER B 1 17 ? 19.531 26.578 -14.719 1 41.38 17 SER B C 1
ATOM 2506 O O . SER B 1 17 ? 18.422 26.312 -14.258 1 41.38 17 SER B O 1
ATOM 2508 N N . ALA B 1 18 ? 20.266 25.641 -15.195 1 49.16 18 ALA B N 1
ATOM 2509 C CA . ALA B 1 18 ? 20.203 24.219 -14.836 1 49.16 18 ALA B CA 1
ATOM 2510 C C . ALA B 1 18 ? 20.156 24.031 -13.32 1 49.16 18 ALA B C 1
ATOM 2512 O O . ALA B 1 18 ? 20.969 24.625 -12.594 1 49.16 18 ALA B O 1
ATOM 2513 N N . ALA B 1 19 ? 18.891 23.672 -12.672 1 61.19 19 ALA B N 1
ATOM 2514 C CA . ALA B 1 19 ? 18.812 23.359 -11.242 1 61.19 19 ALA B CA 1
ATOM 2515 C C . ALA B 1 19 ? 20.094 22.703 -10.742 1 61.19 19 ALA B C 1
ATOM 2517 O O . ALA B 1 19 ? 20.719 21.922 -11.461 1 61.19 19 ALA B O 1
ATOM 2518 N N . PRO B 1 20 ? 20.719 23.297 -9.602 1 73.75 20 PRO B N 1
ATOM 2519 C CA . PRO B 1 20 ? 21.922 22.656 -9.07 1 73.75 20 PRO B CA 1
ATOM 2520 C C . PRO B 1 20 ? 21.766 21.141 -8.914 1 73.75 20 PRO B C 1
ATOM 2522 O O . PRO B 1 20 ? 20.656 20.641 -8.727 1 73.75 20 PRO B O 1
ATOM 2525 N N . PRO B 1 21 ? 22.938 20.5 -9.18 1 85.06 21 PRO B N 1
ATOM 2526 C CA . PRO B 1 21 ? 22.891 19.047 -9.008 1 85.06 21 PRO B CA 1
ATOM 2527 C C . PRO B 1 21 ? 22.469 18.641 -7.594 1 85.06 21 PRO B C 1
ATOM 2529 O O . PRO B 1 21 ? 22.75 19.359 -6.629 1 85.06 21 PRO B O 1
ATOM 2532 N N . PRO B 1 22 ? 21.797 17.531 -7.461 1 92.62 22 PRO B N 1
ATOM 2533 C CA . PRO B 1 22 ? 21.422 17.047 -6.133 1 92.62 22 PRO B CA 1
ATOM 2534 C C . PRO B 1 22 ? 22.641 16.719 -5.258 1 92.62 22 PRO B C 1
ATOM 2536 O O . PRO B 1 22 ? 23.688 16.344 -5.77 1 92.62 22 PRO B O 1
ATOM 2539 N N . PRO B 1 23 ? 22.484 16.953 -3.977 1 96.12 23 PRO B N 1
ATOM 2540 C CA . PRO B 1 23 ? 23.578 16.578 -3.088 1 96.12 23 PRO B CA 1
ATOM 2541 C C . PRO B 1 23 ? 23.859 15.078 -3.109 1 96.12 23 PRO B C 1
ATOM 2543 O O . PRO B 1 23 ? 22.969 14.281 -3.416 1 96.12 23 PRO B O 1
ATOM 2546 N N . ASN B 1 24 ? 25.094 14.758 -2.785 1 97.5 24 ASN B N 1
ATOM 2547 C CA . ASN B 1 24 ? 25.516 13.359 -2.727 1 97.5 24 ASN B CA 1
ATOM 2548 C C . ASN B 1 24 ? 25.781 12.914 -1.292 1 97.5 24 ASN B C 1
ATOM 2550 O O . ASN B 1 24 ? 26.922 12.953 -0.833 1 97.5 24 ASN B O 1
ATOM 2554 N N . PHE B 1 25 ? 24.812 12.391 -0.632 1 98.31 25 PHE B N 1
ATOM 2555 C CA . PHE B 1 25 ? 24.922 11.938 0.751 1 98.31 25 PHE B CA 1
ATOM 2556 C C . PHE B 1 25 ? 25.422 10.508 0.819 1 98.31 25 PHE B C 1
ATOM 2558 O O . PHE B 1 25 ? 25.172 9.711 -0.088 1 98.31 25 PHE B O 1
ATOM 2565 N N . THR B 1 26 ? 26.125 10.219 1.908 1 97.62 26 THR B N 1
ATOM 2566 C CA . THR B 1 26 ? 26.5 8.828 2.182 1 97.62 26 THR B CA 1
ATOM 2567 C C . THR B 1 26 ? 25.297 8.039 2.689 1 97.62 26 THR B C 1
ATOM 2569 O O . THR B 1 26 ? 24.281 8.625 3.078 1 97.62 26 THR B O 1
ATOM 2572 N N . PHE B 1 27 ? 25.469 6.734 2.703 1 97.75 27 PHE B N 1
ATOM 2573 C CA . PHE B 1 27 ? 24.453 5.875 3.293 1 97.75 27 PHE B CA 1
ATOM 2574 C C . PHE B 1 27 ? 24.172 6.281 4.734 1 97.75 27 PHE B C 1
ATOM 2576 O O . PHE B 1 27 ? 23.016 6.387 5.141 1 97.75 27 PHE B O 1
ATOM 2583 N N . GLU B 1 28 ? 25.219 6.531 5.48 1 98 28 GLU B N 1
ATOM 2584 C CA . GLU B 1 28 ? 25.094 6.879 6.891 1 98 28 GLU B CA 1
ATOM 2585 C C . GLU B 1 28 ? 24.375 8.211 7.07 1 98 28 GLU B C 1
ATOM 2587 O O . GLU B 1 28 ? 23.609 8.383 8.016 1 98 28 GLU B O 1
ATOM 2592 N N . ASP B 1 29 ? 24.641 9.133 6.176 1 98.5 29 ASP B N 1
ATOM 2593 C CA . ASP B 1 29 ? 23.922 10.398 6.211 1 98.5 29 ASP B CA 1
ATOM 2594 C C . ASP B 1 29 ? 22.422 10.172 6.055 1 98.5 29 ASP B C 1
ATOM 2596 O O . ASP B 1 29 ? 21.625 10.672 6.855 1 98.5 29 ASP B O 1
ATOM 2600 N N . LEU B 1 30 ? 22.062 9.422 5.027 1 98.81 30 LEU B N 1
ATOM 2601 C CA . LEU B 1 30 ? 20.656 9.18 4.727 1 98.81 30 LEU B CA 1
ATOM 2602 C C . LEU B 1 30 ? 19.984 8.406 5.855 1 98.81 30 LEU B C 1
ATOM 2604 O O . LEU B 1 30 ? 18.828 8.672 6.195 1 98.81 30 LEU B O 1
ATOM 2608 N N . TRP B 1 31 ? 20.688 7.438 6.418 1 98.69 31 TRP B N 1
ATOM 2609 C CA . TRP B 1 31 ? 20.219 6.676 7.566 1 98.69 31 TRP B CA 1
ATOM 2610 C C . TRP B 1 31 ? 19.891 7.594 8.742 1 98.69 31 TRP B C 1
ATOM 2612 O O . TRP B 1 31 ? 18.828 7.496 9.344 1 98.69 31 TRP B O 1
ATOM 2622 N N . SER B 1 32 ? 20.766 8.516 8.984 1 98.69 32 SER B N 1
ATOM 2623 C CA . SER B 1 32 ? 20.578 9.469 10.062 1 98.69 32 SER B CA 1
ATOM 2624 C C . SER B 1 32 ? 19.391 10.398 9.781 1 98.69 32 SER B C 1
ATOM 2626 O O . SER B 1 32 ? 18.609 10.711 10.688 1 98.69 32 SER B O 1
ATOM 2628 N N . LEU B 1 33 ? 19.266 10.828 8.562 1 98.81 33 LEU B N 1
ATOM 2629 C CA . LEU B 1 33 ? 18.188 11.727 8.18 1 98.81 33 LEU B CA 1
ATOM 2630 C C . LEU B 1 33 ? 16.828 11.023 8.312 1 98.81 33 LEU B C 1
ATOM 2632 O O . LEU B 1 33 ? 15.852 11.641 8.727 1 98.81 33 LEU B O 1
ATOM 2636 N N . GLN B 1 34 ? 16.812 9.75 7.934 1 98.81 34 GLN B N 1
ATOM 2637 C CA . GLN B 1 34 ? 15.586 8.977 8.117 1 98.81 34 GLN B CA 1
ATOM 2638 C C . GLN B 1 34 ? 15.188 8.914 9.586 1 98.81 34 GLN B C 1
ATOM 2640 O O . GLN B 1 34 ? 14.016 9.109 9.93 1 98.81 34 GLN B O 1
ATOM 2645 N N . HIS B 1 35 ? 16.109 8.633 10.453 1 98.81 35 HIS B N 1
ATOM 2646 C CA . HIS B 1 35 ? 15.836 8.609 11.883 1 98.81 35 HIS B CA 1
ATOM 2647 C C . HIS B 1 35 ? 15.383 9.969 12.383 1 98.81 35 HIS B C 1
ATOM 2649 O O . HIS B 1 35 ? 14.484 10.062 13.227 1 98.81 35 HIS B O 1
ATOM 2655 N N . ASN B 1 36 ? 16.016 10.984 11.891 1 98.81 36 ASN B N 1
ATOM 2656 C CA . ASN B 1 36 ? 15.617 12.336 12.289 1 98.81 36 ASN B CA 1
ATOM 2657 C C . ASN B 1 36 ? 14.141 12.594 12.008 1 98.81 36 ASN B C 1
ATOM 2659 O O . ASN B 1 36 ? 13.43 13.133 12.859 1 98.81 36 ASN B O 1
ATOM 2663 N N . PHE B 1 37 ? 13.695 12.258 10.836 1 98.88 37 PHE B N 1
ATOM 2664 C CA . PHE B 1 37 ? 12.281 12.422 10.523 1 98.88 37 PHE B CA 1
ATOM 2665 C C . PHE B 1 37 ? 11.414 11.648 11.516 1 98.88 37 PHE B C 1
ATOM 2667 O O . PHE B 1 37 ? 10.469 12.203 12.078 1 98.88 37 PHE B O 1
ATOM 2674 N N . LEU B 1 38 ? 11.719 10.367 11.703 1 98.88 38 LEU B N 1
ATOM 2675 C CA . LEU B 1 38 ? 10.875 9.508 12.523 1 98.88 38 LEU B CA 1
ATOM 2676 C C . LEU B 1 38 ? 10.875 9.969 13.977 1 98.88 38 LEU B C 1
ATOM 2678 O O . LEU B 1 38 ? 9.844 9.922 14.648 1 98.88 38 LEU B O 1
ATOM 2682 N N . ASP B 1 39 ? 12.016 10.406 14.438 1 98.81 39 ASP B N 1
ATOM 2683 C CA . ASP B 1 39 ? 12.086 10.945 15.789 1 98.81 39 ASP B CA 1
ATOM 2684 C C . ASP B 1 39 ? 11.148 12.141 15.953 1 98.81 39 ASP B C 1
ATOM 2686 O O . ASP B 1 39 ? 10.484 12.281 16.984 1 98.81 39 ASP B O 1
ATOM 2690 N N . ASN B 1 40 ? 11.109 12.961 14.969 1 98.75 40 ASN B N 1
ATOM 2691 C CA . ASN B 1 40 ? 10.266 14.141 15.016 1 98.75 40 ASN B CA 1
ATOM 2692 C C . ASN B 1 40 ? 8.797 13.797 14.781 1 98.75 40 ASN B C 1
ATOM 2694 O O . ASN B 1 40 ? 7.906 14.602 15.062 1 98.75 40 ASN B O 1
ATOM 2698 N N . PHE B 1 41 ? 8.555 12.664 14.227 1 98.62 41 PHE B N 1
ATOM 2699 C CA . PHE B 1 41 ? 7.199 12.219 13.938 1 98.62 41 PHE B CA 1
ATOM 2700 C C . PHE B 1 41 ? 6.516 11.711 15.195 1 98.62 41 PHE B C 1
ATOM 2702 O O . PHE B 1 41 ? 5.285 11.703 15.281 1 98.62 41 PHE B O 1
ATOM 2709 N N . LEU B 1 42 ? 7.223 11.312 16.188 1 98.69 42 LEU B N 1
ATOM 2710 C CA . LEU B 1 42 ? 6.68 10.734 17.422 1 98.69 42 LEU B CA 1
ATOM 2711 C C . LEU B 1 42 ? 6.043 11.812 18.281 1 98.69 42 LEU B C 1
ATOM 2713 O O . LEU B 1 42 ? 6.484 12.961 18.281 1 98.69 42 LEU B O 1
ATOM 2717 N N . TYR B 1 43 ? 5.035 11.438 18.938 1 97.81 43 TYR B N 1
ATOM 2718 C CA . TYR B 1 43 ? 4.414 12.297 19.938 1 97.81 43 TYR B CA 1
ATOM 2719 C C . TYR B 1 43 ? 5.156 12.219 21.266 1 97.81 43 TYR B C 1
ATOM 2721 O O . TYR B 1 43 ? 5.473 11.125 21.75 1 97.81 43 TYR B O 1
ATOM 2729 N N . PRO B 1 44 ? 5.52 13.414 21.891 1 97.62 44 PRO B N 1
ATOM 2730 C CA . PRO B 1 44 ? 4.984 14.742 21.562 1 97.62 44 PRO B CA 1
ATOM 2731 C C . PRO B 1 44 ? 5.957 15.586 20.75 1 97.62 44 PRO B C 1
ATOM 2733 O O . PRO B 1 44 ? 5.727 16.781 20.547 1 97.62 44 PRO B O 1
ATOM 2736 N N . ALA B 1 45 ? 7.035 14.977 20.266 1 98.12 45 ALA B N 1
ATOM 2737 C CA . ALA B 1 45 ? 8.016 15.727 19.484 1 98.12 45 ALA B CA 1
ATOM 2738 C C . ALA B 1 45 ? 7.371 16.359 18.266 1 98.12 45 ALA B C 1
ATOM 2740 O O . ALA B 1 45 ? 7.766 17.453 17.844 1 98.12 45 ALA B O 1
ATOM 2741 N N . ASN B 1 46 ? 6.375 15.664 17.75 1 97.94 46 ASN B N 1
ATOM 2742 C CA . ASN B 1 46 ? 5.75 16.125 16.516 1 97.94 46 ASN B CA 1
ATOM 2743 C C . ASN B 1 46 ? 5.012 17.438 16.719 1 97.94 46 ASN B C 1
ATOM 2745 O O . ASN B 1 46 ? 4.797 18.188 15.766 1 97.94 46 ASN B O 1
ATOM 2749 N N . THR B 1 47 ? 4.617 17.766 17.906 1 97.19 47 THR B N 1
ATOM 2750 C CA . THR B 1 47 ? 3.916 19.031 18.156 1 97.19 47 THR B CA 1
ATOM 2751 C C . THR B 1 47 ? 4.797 20.219 17.797 1 97.19 47 THR B C 1
ATOM 2753 O O . THR B 1 47 ? 4.301 21.25 17.312 1 97.19 47 THR B O 1
ATOM 2756 N N . LYS B 1 48 ? 6.109 20.078 17.922 1 97.5 48 LYS B N 1
ATOM 2757 C CA . LYS B 1 48 ? 7.051 21.156 17.656 1 97.5 48 LYS B CA 1
ATOM 2758 C C . LYS B 1 48 ? 7.199 21.406 16.156 1 97.5 48 LYS B C 1
ATOM 2760 O O . LYS B 1 48 ? 7.68 22.453 15.734 1 97.5 48 LYS B O 1
ATOM 2765 N N . GLN B 1 49 ? 6.805 20.453 15.352 1 98.19 49 GLN B N 1
ATOM 2766 C CA . GLN B 1 49 ? 7.004 20.531 13.906 1 98.19 49 GLN B CA 1
ATOM 2767 C C . GLN B 1 49 ? 5.836 21.25 13.234 1 98.19 49 GLN B C 1
ATOM 2769 O O . GLN B 1 49 ? 5.953 21.688 12.086 1 98.19 49 GLN B O 1
ATOM 2774 N N . ILE B 1 50 ? 4.699 21.375 13.859 1 96.62 50 ILE B N 1
ATOM 2775 C CA . ILE B 1 50 ? 3.461 21.859 13.258 1 96.62 50 ILE B CA 1
ATOM 2776 C C . ILE B 1 50 ? 3.67 23.266 12.711 1 96.62 50 ILE B C 1
ATOM 2778 O O . ILE B 1 50 ? 3.287 23.547 11.57 1 96.62 50 ILE B O 1
ATOM 2782 N N . ASN B 1 51 ? 4.293 24.125 13.406 1 93.44 51 ASN B N 1
ATOM 2783 C CA . ASN B 1 51 ? 4.504 25.5 12.977 1 93.44 51 ASN B CA 1
ATOM 2784 C C . ASN B 1 51 ? 5.988 25.812 12.781 1 93.44 51 ASN B C 1
ATOM 2786 O O . ASN B 1 51 ? 6.387 26.969 12.75 1 93.44 51 ASN B O 1
ATOM 2790 N N . ALA B 1 52 ? 6.723 24.734 12.633 1 95.88 52 ALA B N 1
ATOM 2791 C CA . ALA B 1 52 ? 8.164 24.938 12.516 1 95.88 52 ALA B CA 1
ATOM 2792 C C . ALA B 1 52 ? 8.523 25.547 11.156 1 95.88 52 ALA B C 1
ATOM 2794 O O . ALA B 1 52 ? 7.902 25.219 10.141 1 95.88 52 ALA B O 1
ATOM 2795 N N . THR B 1 53 ? 9.516 26.375 11.18 1 95.38 53 THR B N 1
ATOM 2796 C CA . THR B 1 53 ? 10.094 26.922 9.953 1 95.38 53 THR B CA 1
ATOM 2797 C C . THR B 1 53 ? 11.539 26.469 9.781 1 95.38 53 THR B C 1
ATOM 2799 O O . THR B 1 53 ? 11.789 25.359 9.289 1 95.38 53 THR B O 1
ATOM 2802 N N . ASP B 1 54 ? 12.461 27.062 10.508 1 93 54 ASP B N 1
ATOM 2803 C CA . ASP B 1 54 ? 13.875 26.719 10.367 1 93 54 ASP B CA 1
ATOM 2804 C C . ASP B 1 54 ? 14.156 25.312 10.898 1 93 54 ASP B C 1
ATOM 2806 O O . ASP B 1 54 ? 15.016 24.609 10.367 1 93 54 ASP B O 1
ATOM 2810 N N . ASN B 1 55 ? 13.438 24.922 11.852 1 95.81 55 ASN B N 1
ATOM 2811 C CA . ASN B 1 55 ? 13.695 23.641 12.484 1 95.81 55 ASN B CA 1
ATOM 2812 C C . ASN B 1 55 ? 12.789 22.547 11.914 1 95.81 55 ASN B C 1
ATOM 2814 O O . ASN B 1 55 ? 12.773 21.422 12.422 1 95.81 55 ASN B O 1
ATOM 2818 N N . SER B 1 56 ? 12.039 22.922 10.898 1 98.38 56 SER B N 1
ATOM 2819 C CA . SER B 1 56 ? 11.219 21.891 10.258 1 98.38 56 SER B CA 1
ATOM 2820 C C . SER B 1 56 ? 12.086 20.859 9.539 1 98.38 56 SER B C 1
ATOM 2822 O O . SER B 1 56 ? 13.125 21.203 8.969 1 98.38 56 SER B O 1
ATOM 2824 N N . VAL B 1 57 ? 11.625 19.656 9.539 1 98.75 57 VAL B N 1
ATOM 2825 C CA . VAL B 1 57 ? 12.32 18.625 8.773 1 98.75 57 VAL B CA 1
ATOM 2826 C C . VAL B 1 57 ? 12.086 18.844 7.281 1 98.75 57 VAL B C 1
ATOM 2828 O O . VAL B 1 57 ? 12.789 18.266 6.445 1 98.75 57 VAL B O 1
ATOM 2831 N N . PHE B 1 58 ? 11.086 19.672 6.93 1 98.81 58 PHE B N 1
ATOM 2832 C CA . PHE B 1 58 ? 10.719 19.906 5.535 1 98.81 58 PHE B CA 1
ATOM 2833 C C . PHE B 1 58 ? 11.352 21.203 5.02 1 98.81 58 PHE B C 1
ATOM 2835 O O . PHE B 1 58 ? 11.445 22.188 5.754 1 98.81 58 PHE B O 1
ATOM 2842 N N . ALA B 1 59 ? 11.797 21.141 3.807 1 98.38 59 ALA B N 1
ATOM 2843 C CA . ALA B 1 59 ? 12.172 22.359 3.094 1 98.38 59 ALA B CA 1
ATOM 2844 C C . ALA B 1 59 ? 10.953 23.234 2.82 1 98.38 59 ALA B C 1
ATOM 2846 O O . ALA B 1 59 ? 9.812 22.766 2.863 1 98.38 59 ALA B O 1
ATOM 2847 N N . GLU B 1 60 ? 11.164 24.484 2.514 1 97.62 60 GLU B N 1
ATOM 2848 C CA . GLU B 1 60 ? 10.094 25.453 2.322 1 97.62 60 GLU B CA 1
ATOM 2849 C C . GLU B 1 60 ? 9.164 25.031 1.188 1 97.62 60 GLU B C 1
ATOM 2851 O O . GLU B 1 60 ? 7.938 25.141 1.31 1 97.62 60 GLU B O 1
ATOM 2856 N N . ASN B 1 61 ? 9.711 24.547 0.08 1 96.88 61 ASN B N 1
ATOM 2857 C CA . ASN B 1 61 ? 8.922 24.219 -1.103 1 96.88 61 ASN B CA 1
ATOM 2858 C C . ASN B 1 61 ? 8.75 22.703 -1.263 1 96.88 61 ASN B C 1
ATOM 2860 O O . ASN B 1 61 ? 8.727 22.203 -2.385 1 96.88 61 ASN B O 1
ATOM 2864 N N . VAL B 1 62 ? 8.711 22.016 -0.154 1 98.38 62 VAL B N 1
ATOM 2865 C CA . VAL B 1 62 ? 8.586 20.562 -0.166 1 98.38 62 VAL B CA 1
ATOM 2866 C C . VAL B 1 62 ? 7.34 20.156 -0.946 1 98.38 62 VAL B C 1
ATOM 2868 O O . VAL B 1 62 ? 6.305 20.828 -0.863 1 98.38 62 VAL B O 1
ATOM 2871 N N . GLN B 1 63 ? 7.453 19.062 -1.734 1 98.38 63 GLN B N 1
ATOM 2872 C CA . GLN B 1 63 ? 6.332 18.359 -2.344 1 98.38 63 GLN B CA 1
ATOM 2873 C C . GLN B 1 63 ? 6.086 17.016 -1.652 1 98.38 63 GLN B C 1
ATOM 2875 O O . GLN B 1 63 ? 6.984 16.188 -1.573 1 98.38 63 GLN B O 1
ATOM 2880 N N . GLY B 1 64 ? 4.863 16.844 -1.198 1 98.5 64 GLY B N 1
ATOM 2881 C CA . GLY B 1 64 ? 4.527 15.602 -0.526 1 98.5 64 GLY B CA 1
ATOM 2882 C C . GLY B 1 64 ? 3.332 14.898 -1.137 1 98.5 64 GLY B C 1
ATOM 2883 O O . GLY B 1 64 ? 2.359 15.547 -1.531 1 98.5 64 GLY B O 1
ATOM 2884 N N . ARG B 1 65 ? 3.418 13.633 -1.227 1 98.38 65 ARG B N 1
ATOM 2885 C CA . ARG B 1 65 ? 2.283 12.797 -1.61 1 98.38 65 ARG B CA 1
ATOM 2886 C C . ARG B 1 65 ? 2.084 11.656 -0.624 1 98.38 65 ARG B C 1
ATOM 2888 O O . ARG B 1 65 ? 3.049 10.992 -0.228 1 98.38 65 ARG B O 1
ATOM 2895 N N . VAL B 1 66 ? 0.92 11.516 -0.178 1 97.69 66 VAL B N 1
ATOM 2896 C CA . VAL B 1 66 ? 0.487 10.328 0.544 1 97.69 66 VAL B CA 1
ATOM 2897 C C . VAL B 1 66 ? -0.521 9.547 -0.3 1 97.69 66 VAL B C 1
ATOM 2899 O O . VAL B 1 66 ? -1.446 10.133 -0.868 1 97.69 66 VAL B O 1
ATOM 2902 N N . ASP B 1 67 ? -0.383 8.289 -0.359 1 96.38 67 ASP B N 1
ATOM 2903 C CA . ASP B 1 67 ? -1.1 7.441 -1.306 1 96.38 67 ASP B CA 1
ATOM 2904 C C . ASP B 1 67 ? -2.607 7.664 -1.21 1 96.38 67 ASP B C 1
ATOM 2906 O O . ASP B 1 67 ? -3.299 7.707 -2.229 1 96.38 67 ASP B O 1
ATOM 2910 N N . ILE B 1 68 ? -3.088 7.895 -0.021 1 95.5 68 ILE B N 1
ATOM 2911 C CA . ILE B 1 68 ? -4.539 7.836 0.13 1 95.5 68 ILE B CA 1
ATOM 2912 C C . ILE B 1 68 ? -5.082 9.234 0.421 1 95.5 68 ILE B C 1
ATOM 2914 O O . ILE B 1 68 ? -6.293 9.453 0.364 1 95.5 68 ILE B O 1
ATOM 2918 N N . THR B 1 69 ? -4.152 10.258 0.633 1 95.75 69 THR B N 1
ATOM 2919 C CA . THR B 1 69 ? -4.668 11.578 0.977 1 95.75 69 THR B CA 1
ATOM 2920 C C . THR B 1 69 ? -4.273 12.602 -0.082 1 95.75 69 THR B C 1
ATOM 2922 O O . THR B 1 69 ? -4.762 13.734 -0.067 1 95.75 69 THR B O 1
ATOM 2925 N N . GLY B 1 70 ? -3.385 12.195 -0.942 1 95.56 70 GLY B N 1
ATOM 2926 C CA . GLY B 1 70 ? -3.092 13.078 -2.059 1 95.56 70 GLY B CA 1
ATOM 2927 C C . GLY B 1 70 ? -1.796 13.852 -1.889 1 95.56 70 GLY B C 1
ATOM 2928 O O . GLY B 1 70 ? -0.83 13.328 -1.325 1 95.56 70 GLY B O 1
ATOM 2929 N N . THR B 1 71 ? -1.774 15.062 -2.535 1 97.12 71 THR B N 1
ATOM 2930 C CA . THR B 1 71 ? -0.532 15.82 -2.613 1 97.12 71 THR B CA 1
ATOM 2931 C C . THR B 1 71 ? -0.614 17.078 -1.754 1 97.12 71 THR B C 1
ATOM 2933 O O . THR B 1 71 ? -1.698 17.625 -1.552 1 97.12 71 THR B O 1
ATOM 2936 N N . PHE B 1 72 ? 0.54 17.516 -1.276 1 96.56 72 PHE B N 1
ATOM 2937 C CA . PHE B 1 72 ? 0.692 18.703 -0.438 1 96.56 72 PHE B CA 1
ATOM 2938 C C . PHE B 1 72 ? 1.904 19.516 -0.869 1 96.56 72 PHE B C 1
ATOM 2940 O O . PHE B 1 72 ? 3.016 19 -0.958 1 96.56 72 PHE B O 1
ATOM 2947 N N . ASP B 1 73 ? 1.666 20.797 -1.05 1 97 73 ASP B N 1
ATOM 2948 C CA . ASP B 1 73 ? 2.748 21.672 -1.473 1 97 73 ASP B CA 1
ATOM 2949 C C . ASP B 1 73 ? 3.102 22.672 -0.373 1 97 73 ASP B C 1
ATOM 2951 O O . ASP B 1 73 ? 2.219 23.312 0.2 1 97 73 ASP B O 1
ATOM 2955 N N . GLY B 1 74 ? 4.395 22.719 -0.123 1 97.69 74 GLY B N 1
ATOM 2956 C CA . GLY B 1 74 ? 4.863 23.734 0.801 1 97.69 74 GLY B CA 1
ATOM 2957 C C . GLY B 1 74 ? 4.996 23.234 2.227 1 97.69 74 GLY B C 1
ATOM 2958 O O . GLY B 1 74 ? 4.242 22.359 2.656 1 97.69 74 GLY B O 1
ATOM 2959 N N . ARG B 1 75 ? 5.848 23.812 2.947 1 98 75 ARG B N 1
ATOM 2960 C CA . ARG B 1 75 ? 6.223 23.391 4.293 1 98 75 ARG B CA 1
ATOM 2961 C C . ARG B 1 75 ? 5.043 23.5 5.254 1 98 75 ARG B C 1
ATOM 2963 O O . ARG B 1 75 ? 4.789 22.594 6.043 1 98 75 ARG B O 1
ATOM 2970 N N . GLU B 1 76 ? 4.371 24.562 5.16 1 96.25 76 GLU B N 1
ATOM 2971 C CA . GLU B 1 76 ? 3.309 24.828 6.129 1 96.25 76 GLU B CA 1
ATOM 2972 C C . GLU B 1 76 ? 2.232 23.734 6.066 1 96.25 76 GLU B C 1
ATOM 2974 O O . GLU B 1 76 ? 1.863 23.172 7.09 1 96.25 76 GLU B O 1
ATOM 2979 N N . LEU B 1 77 ? 1.811 23.453 4.863 1 95.88 77 LEU B N 1
ATOM 2980 C CA . LEU B 1 77 ? 0.789 22.422 4.688 1 95.88 77 LEU B CA 1
ATOM 2981 C C . LEU B 1 77 ? 1.309 21.062 5.121 1 95.88 77 LEU B C 1
ATOM 2983 O O . LEU B 1 77 ? 0.621 20.328 5.84 1 95.88 77 LEU B O 1
ATOM 2987 N N . ASN B 1 78 ? 2.453 20.781 4.762 1 97.88 78 ASN B N 1
ATOM 2988 C CA . ASN B 1 78 ? 3.027 19.484 5.105 1 97.88 78 ASN B CA 1
ATOM 2989 C C . ASN B 1 78 ? 3.258 19.359 6.609 1 97.88 78 ASN B C 1
ATOM 2991 O O . ASN B 1 78 ? 3.006 18.297 7.191 1 97.88 78 ASN B O 1
ATOM 2995 N N . ASN B 1 79 ? 3.699 20.406 7.227 1 97.88 79 ASN B N 1
ATOM 2996 C CA . ASN B 1 79 ? 3.83 20.391 8.68 1 97.88 79 ASN B CA 1
ATOM 2997 C C . ASN B 1 79 ? 2.502 20.062 9.359 1 97.88 79 ASN B C 1
ATOM 2999 O O . ASN B 1 79 ? 2.447 19.203 10.242 1 97.88 79 ASN B O 1
ATOM 3003 N N . GLU B 1 80 ? 1.521 20.734 8.914 1 95.69 80 GLU B N 1
ATOM 3004 C CA . GLU B 1 80 ? 0.211 20.578 9.539 1 95.69 80 GLU B CA 1
ATOM 3005 C C . GLU B 1 80 ? -0.345 19.172 9.305 1 95.69 80 GLU B C 1
ATOM 3007 O O . GLU B 1 80 ? -0.824 18.531 10.242 1 95.69 80 GLU B O 1
ATOM 3012 N N . TYR B 1 81 ? -0.213 18.688 8.133 1 94.94 81 TYR B N 1
ATOM 3013 C CA . TYR B 1 81 ? -0.8 17.391 7.797 1 94.94 81 TYR B CA 1
ATOM 3014 C C . TYR B 1 81 ? 0.02 16.25 8.383 1 94.94 81 TYR B C 1
ATOM 3016 O O . TYR B 1 81 ? -0.525 15.359 9.039 1 94.94 81 TYR B O 1
ATOM 3024 N N . VAL B 1 82 ? 1.299 16.297 8.219 1 96.75 82 VAL B N 1
ATOM 3025 C CA . VAL B 1 82 ? 2.152 15.172 8.594 1 96.75 82 VAL B CA 1
ATOM 3026 C C . VAL B 1 82 ? 2.287 15.109 10.117 1 96.75 82 VAL B C 1
ATOM 3028 O O . VAL B 1 82 ? 2.297 14.023 10.703 1 96.75 82 VAL B O 1
ATOM 3031 N N . PHE B 1 83 ? 2.311 16.234 10.75 1 97.38 83 PHE B N 1
ATOM 3032 C CA . PHE B 1 83 ? 2.543 16.219 12.195 1 97.38 83 PHE B CA 1
ATOM 3033 C C . PHE B 1 83 ? 1.262 16.547 12.945 1 97.38 83 PHE B C 1
ATOM 3035 O O . PHE B 1 83 ? 0.98 15.953 13.992 1 97.38 83 PHE B O 1
ATOM 3042 N N . GLY B 1 84 ? 0.447 17.391 12.477 1 94.44 84 GLY B N 1
ATOM 3043 C CA . GLY B 1 84 ? -0.747 17.859 13.172 1 94.44 84 GLY B CA 1
ATOM 3044 C C . GLY B 1 84 ? -1.783 16.766 13.367 1 94.44 84 GLY B C 1
ATOM 3045 O O . GLY B 1 84 ? -2.406 16.672 14.422 1 94.44 84 GLY B O 1
ATOM 3046 N N . ILE B 1 85 ? -1.948 15.922 12.359 1 93.69 85 ILE B N 1
ATOM 3047 C CA . ILE B 1 85 ? -2.941 14.859 12.406 1 93.69 85 ILE B CA 1
ATOM 3048 C C . ILE B 1 85 ? -2.627 13.906 13.555 1 93.69 85 ILE B C 1
ATOM 3050 O O . ILE B 1 85 ? -3.537 13.398 14.211 1 93.69 85 ILE B O 1
ATOM 3054 N N . PHE B 1 86 ? -1.391 13.75 13.883 1 95.38 86 PHE B N 1
ATOM 3055 C CA . PHE B 1 86 ? -0.963 12.695 14.797 1 95.38 86 PHE B CA 1
ATOM 3056 C C . PHE B 1 86 ? -0.59 13.273 16.156 1 95.38 86 PHE B C 1
ATOM 3058 O O . PHE B 1 86 ? -0.021 12.578 17 1 95.38 86 PHE B O 1
ATOM 3065 N N . SER B 1 87 ? -0.954 14.547 16.406 1 94.44 87 SER B N 1
ATOM 3066 C CA . SER B 1 87 ? -0.453 15.203 17.609 1 94.44 87 SER B CA 1
ATOM 3067 C C . SER B 1 87 ? -1.597 15.641 18.516 1 94.44 87 SER B C 1
ATOM 3069 O O . SER B 1 87 ? -1.434 16.547 19.328 1 94.44 87 SER B O 1
ATOM 3071 N N . GLN B 1 88 ? -2.719 15.016 18.391 1 91.62 88 GLN B N 1
ATOM 3072 C CA . GLN B 1 88 ? -3.891 15.438 19.156 1 91.62 88 GLN B CA 1
ATOM 3073 C C . GLN B 1 88 ? -4.566 14.25 19.828 1 91.62 88 GLN B C 1
ATOM 3075 O O . GLN B 1 88 ? -5.723 13.93 19.516 1 91.62 88 GLN B O 1
ATOM 3080 N N . PRO B 1 89 ? -3.934 13.695 20.812 1 91.75 89 PRO B N 1
ATOM 3081 C CA . PRO B 1 89 ? -4.469 12.469 21.406 1 91.75 89 PRO B CA 1
ATOM 3082 C C . PRO B 1 89 ? -5.793 12.695 22.141 1 91.75 89 PRO B C 1
ATOM 3084 O O . PRO B 1 89 ? -6.543 11.75 22.375 1 91.75 89 PRO B O 1
ATOM 3087 N N . GLU B 1 90 ? -6.102 13.914 22.453 1 90.38 90 GLU B N 1
ATOM 3088 C CA . GLU B 1 90 ? -7.316 14.195 23.203 1 90.38 90 GLU B CA 1
ATOM 3089 C C . GLU B 1 90 ? -8.523 14.328 22.297 1 90.38 90 GLU B C 1
ATOM 3091 O O . GLU B 1 90 ? -9.672 14.312 22.75 1 90.38 90 GLU B O 1
ATOM 3096 N N . ARG B 1 91 ? -8.297 14.453 21.078 1 90.38 91 ARG B N 1
ATOM 3097 C CA . ARG B 1 91 ? -9.383 14.617 20.125 1 90.38 91 ARG B CA 1
ATOM 3098 C C . ARG B 1 91 ? -9.789 13.281 19.516 1 90.38 91 ARG B C 1
ATOM 3100 O O . ARG B 1 91 ? -8.938 12.461 19.172 1 90.38 91 ARG B O 1
ATOM 3107 N N . PHE B 1 92 ? -11.07 13.172 19.406 1 90.81 92 PHE B N 1
ATOM 3108 C CA . PHE B 1 92 ? -11.562 11.961 18.75 1 90.81 92 PHE B CA 1
ATOM 3109 C C . PHE B 1 92 ? -11.172 11.945 17.281 1 90.81 92 PHE B C 1
ATOM 3111 O O . PHE B 1 92 ? -11.242 12.969 16.594 1 90.81 92 PHE B O 1
ATOM 3118 N N . GLY B 1 93 ? -10.703 10.773 16.844 1 90.06 93 GLY B N 1
ATOM 3119 C CA . GLY B 1 93 ? -10.359 10.633 15.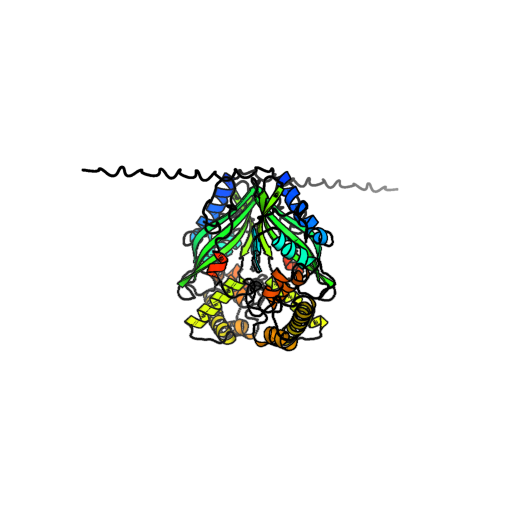445 1 90.06 93 GLY B CA 1
ATOM 3120 C C . GLY B 1 93 ? -9.875 9.242 15.078 1 90.06 93 GLY B C 1
ATOM 3121 O O . GLY B 1 93 ? -9.758 8.375 15.945 1 90.06 93 GLY B O 1
ATOM 3122 N N . LEU B 1 94 ? -9.641 9.062 13.766 1 88.44 94 LEU B N 1
ATOM 3123 C CA . LEU B 1 94 ? -9.266 7.762 13.234 1 88.44 94 LEU B CA 1
ATOM 3124 C C . LEU B 1 94 ? -7.75 7.586 13.25 1 88.44 94 LEU B C 1
ATOM 3126 O O . LEU B 1 94 ? -7.234 6.535 12.852 1 88.44 94 LEU B O 1
ATOM 3130 N N . PHE B 1 95 ? -7.156 8.641 13.742 1 90.5 95 PHE B N 1
ATOM 3131 C CA . PHE B 1 95 ? -5.703 8.617 13.805 1 90.5 95 PHE B CA 1
ATOM 3132 C C . PHE B 1 95 ? -5.219 8.664 15.25 1 90.5 95 PHE B C 1
ATOM 3134 O O . PHE B 1 95 ? -5.977 9.023 16.156 1 90.5 95 PHE B O 1
ATOM 3141 N N . GLY B 1 96 ? -4.09 8.141 15.57 1 94.19 96 GLY B N 1
ATOM 3142 C CA . GLY B 1 96 ? -3.531 8.062 16.906 1 94.19 96 GLY B CA 1
ATOM 3143 C C . GLY B 1 96 ? -2.154 8.688 17.016 1 94.19 96 GLY B C 1
ATOM 3144 O O . GLY B 1 96 ? -1.68 9.328 16.078 1 94.19 96 GLY B O 1
ATOM 3145 N N . SER B 1 97 ? -1.674 8.602 18.172 1 97.44 97 SER B N 1
ATOM 3146 C CA . SER B 1 97 ? -0.366 9.188 18.453 1 97.44 97 SER B CA 1
ATOM 3147 C C . SER B 1 97 ? 0.749 8.164 18.266 1 97.44 97 SER B C 1
ATOM 3149 O O . SER B 1 97 ? 0.687 7.059 18.812 1 97.44 97 SER B O 1
ATOM 3151 N N . PRO B 1 98 ? 1.714 8.531 17.469 1 98.38 98 PRO B N 1
ATOM 3152 C CA . PRO B 1 98 ? 2.855 7.629 17.312 1 98.38 98 PRO B CA 1
ATOM 3153 C C . PRO B 1 98 ? 3.75 7.59 18.547 1 98.38 98 PRO B C 1
ATOM 3155 O O . PRO B 1 98 ? 4.172 8.641 19.047 1 98.38 98 PRO B O 1
ATOM 3158 N N . LEU B 1 99 ? 4.129 6.391 18.984 1 98.31 99 LEU B N 1
ATOM 3159 C CA . LEU B 1 99 ? 4.848 6.234 20.25 1 98.31 99 LEU B CA 1
ATOM 3160 C C . LEU B 1 99 ? 6.289 5.801 20 1 98.31 99 LEU B C 1
ATOM 3162 O O . LEU B 1 99 ? 7.199 6.227 20.719 1 98.31 99 LEU B O 1
ATOM 3166 N N . ASN B 1 100 ? 6.43 4.918 19.109 1 98.25 100 ASN B N 1
ATOM 3167 C CA . ASN B 1 100 ? 7.715 4.316 18.781 1 98.25 100 ASN B CA 1
ATOM 3168 C C . ASN B 1 100 ? 7.738 3.795 17.344 1 98.25 100 ASN B C 1
ATOM 3170 O O . ASN B 1 100 ? 6.711 3.777 16.672 1 98.25 100 ASN B O 1
ATOM 3174 N N . TYR B 1 101 ? 8.977 3.533 16.922 1 98.31 101 TYR B N 1
ATOM 3175 C CA . TYR B 1 101 ? 9.078 2.996 15.562 1 98.31 101 TYR B CA 1
ATOM 3176 C C . TYR B 1 101 ? 10.211 1.984 15.461 1 98.31 101 TYR B C 1
ATOM 3178 O O . TYR B 1 101 ? 11.102 1.954 16.312 1 98.31 101 TYR B O 1
ATOM 3186 N N . SER B 1 102 ? 10.117 1.145 14.477 1 97.75 102 SER B N 1
ATOM 3187 C CA . SER B 1 102 ? 11.164 0.238 14.023 1 97.75 102 SER B CA 1
ATOM 3188 C C . SER B 1 102 ? 11.344 0.314 12.508 1 97.75 102 SER B C 1
ATOM 3190 O O . SER B 1 102 ? 10.406 0.055 11.75 1 97.75 102 SER B O 1
ATOM 3192 N N . ILE B 1 103 ? 12.555 0.708 12.117 1 98.31 103 ILE B N 1
ATOM 3193 C CA . ILE B 1 103 ? 12.844 0.65 10.688 1 98.31 103 ILE B CA 1
ATOM 3194 C C . ILE B 1 103 ? 13.141 -0.791 10.281 1 98.31 103 ILE B C 1
ATOM 3196 O O . ILE B 1 103 ? 14.094 -1.396 10.773 1 98.31 103 ILE B O 1
ATOM 3200 N N . THR B 1 104 ? 12.391 -1.319 9.375 1 98.38 104 THR B N 1
ATOM 3201 C CA . THR B 1 104 ? 12.531 -2.713 8.961 1 98.38 104 THR B CA 1
ATOM 3202 C C . THR B 1 104 ? 13.211 -2.809 7.598 1 98.38 104 THR B C 1
ATOM 3204 O O . THR B 1 104 ? 13.789 -3.844 7.258 1 98.38 104 THR B O 1
ATOM 3207 N N . GLN B 1 105 ? 13.133 -1.818 6.77 1 98.75 105 GLN B N 1
ATOM 3208 C CA . GLN B 1 105 ? 13.781 -1.735 5.469 1 98.75 105 GLN B CA 1
ATOM 3209 C C . GLN B 1 105 ? 14.359 -0.343 5.234 1 98.75 105 GLN B C 1
ATOM 3211 O O . GLN B 1 105 ? 13.742 0.662 5.59 1 98.75 105 GLN B O 1
ATOM 3216 N N . PHE B 1 106 ? 15.555 -0.312 4.688 1 98.81 106 PHE B N 1
ATOM 3217 C CA . PHE B 1 106 ? 16.156 0.979 4.379 1 98.81 106 PHE B CA 1
ATOM 3218 C C . PHE B 1 106 ? 17.266 0.825 3.34 1 98.81 106 PHE B C 1
ATOM 3220 O O . PHE B 1 106 ? 18.094 -0.079 3.439 1 98.81 106 PHE B O 1
ATOM 3227 N N . VAL B 1 107 ? 17.203 1.699 2.322 1 98.75 107 VAL B N 1
ATOM 3228 C CA . VAL B 1 107 ? 18.297 1.882 1.384 1 98.75 107 VAL B CA 1
ATOM 3229 C C . VAL B 1 107 ? 18.297 3.314 0.854 1 98.75 107 VAL B C 1
ATOM 3231 O O . VAL B 1 107 ? 17.297 4.023 0.972 1 98.75 107 VAL B O 1
ATOM 3234 N N . GLY B 1 108 ? 19.438 3.752 0.321 1 98.38 108 GLY B N 1
ATOM 3235 C CA . GLY B 1 108 ? 19.484 5.094 -0.24 1 98.38 108 GLY B CA 1
ATOM 3236 C C . GLY B 1 108 ? 20.75 5.352 -1.057 1 98.38 108 GLY B C 1
ATOM 3237 O O . GLY B 1 108 ? 21.781 4.742 -0.811 1 98.38 108 GLY B O 1
ATOM 3238 N N . ASN B 1 109 ? 20.594 6.141 -2.025 1 98.19 109 ASN B N 1
ATOM 3239 C CA . ASN B 1 109 ? 21.656 6.637 -2.902 1 98.19 109 ASN B CA 1
ATOM 3240 C C . ASN B 1 109 ? 21.531 8.141 -3.139 1 98.19 109 ASN B C 1
ATOM 3242 O O . ASN B 1 109 ? 20.422 8.656 -3.299 1 98.19 109 ASN B O 1
ATOM 3246 N N . GLN B 1 110 ? 22.719 8.82 -3.145 1 97.62 110 GLN B N 1
ATOM 3247 C CA . GLN B 1 110 ? 22.734 10.25 -3.455 1 97.62 110 GLN B CA 1
ATOM 3248 C C . GLN B 1 110 ? 21.844 11.031 -2.486 1 97.62 110 GLN B C 1
ATOM 3250 O O . GLN B 1 110 ? 22.172 11.148 -1.303 1 97.62 110 GLN B O 1
ATOM 3255 N N . ASN B 1 111 ? 20.734 11.516 -2.865 1 98.31 111 ASN B N 1
ATOM 3256 C CA . ASN B 1 111 ? 19.891 12.297 -1.957 1 98.31 111 ASN B CA 1
ATOM 3257 C C . ASN B 1 111 ? 18.516 11.656 -1.767 1 98.31 111 ASN B C 1
ATOM 3259 O O . ASN B 1 111 ? 17.594 12.312 -1.288 1 98.31 111 ASN B O 1
ATOM 3263 N N . ILE B 1 112 ? 18.422 10.414 -2.229 1 98.69 112 ILE B N 1
ATOM 3264 C CA . ILE B 1 112 ? 17.141 9.719 -2.182 1 98.69 112 ILE B CA 1
ATOM 3265 C C . ILE B 1 112 ? 17.234 8.516 -1.254 1 98.69 112 ILE B C 1
ATOM 3267 O O . ILE B 1 112 ? 18.219 7.77 -1.295 1 98.69 112 ILE B O 1
ATOM 3271 N N . ALA B 1 113 ? 16.219 8.32 -0.401 1 98.81 113 ALA B N 1
ATOM 3272 C CA . ALA B 1 113 ? 16.156 7.172 0.493 1 98.81 113 ALA B CA 1
ATOM 3273 C C . ALA B 1 113 ? 14.758 6.543 0.47 1 98.81 113 ALA B C 1
ATOM 3275 O O . ALA B 1 113 ? 13.75 7.25 0.413 1 98.81 113 ALA B O 1
ATOM 3276 N N . ALA B 1 114 ? 14.734 5.25 0.44 1 98.94 114 ALA B N 1
ATOM 3277 C CA . ALA B 1 114 ? 13.516 4.465 0.662 1 98.94 114 ALA B CA 1
ATOM 3278 C C . ALA B 1 114 ? 13.547 3.781 2.025 1 98.94 114 ALA B C 1
ATOM 3280 O O . ALA B 1 114 ? 14.594 3.285 2.455 1 98.94 114 ALA B O 1
ATOM 3281 N N . SER B 1 115 ? 12.383 3.756 2.691 1 98.88 115 SER B N 1
ATOM 3282 C CA . SER B 1 115 ? 12.328 3.162 4.023 1 98.88 115 SER B CA 1
ATOM 3283 C C . SER B 1 115 ? 10.945 2.568 4.309 1 98.88 115 SER B C 1
ATOM 3285 O O . SER B 1 115 ? 9.938 3.047 3.787 1 98.88 115 SER B O 1
ATOM 3287 N N . THR B 1 116 ? 10.945 1.469 5.035 1 98.88 116 THR B N 1
ATOM 3288 C CA . THR B 1 116 ? 9.75 0.963 5.703 1 98.88 116 THR B CA 1
ATOM 3289 C C . THR B 1 116 ? 9.922 1.006 7.219 1 98.88 116 THR B C 1
ATOM 3291 O O . THR B 1 116 ? 10.883 0.451 7.758 1 98.88 116 THR B O 1
ATOM 3294 N N . ALA B 1 117 ? 9.023 1.684 7.875 1 98.81 117 ALA B N 1
ATOM 3295 C CA . ALA B 1 117 ? 8.992 1.716 9.336 1 98.81 117 ALA B CA 1
ATOM 3296 C C . ALA B 1 117 ? 7.664 1.188 9.867 1 98.81 117 ALA B C 1
ATOM 3298 O O . ALA B 1 117 ? 6.605 1.465 9.305 1 98.81 117 ALA B O 1
ATOM 3299 N N . VAL B 1 118 ? 7.738 0.375 10.883 1 98.75 118 VAL B N 1
ATOM 3300 C CA . VAL B 1 118 ? 6.559 0.021 11.664 1 98.75 118 VAL B CA 1
ATOM 3301 C C . VAL B 1 118 ? 6.449 0.945 12.875 1 98.75 118 VAL B C 1
ATOM 3303 O O . VAL B 1 118 ? 7.348 0.981 13.719 1 98.75 118 VAL B O 1
ATOM 3306 N N . ILE B 1 119 ? 5.359 1.711 12.906 1 98.62 119 ILE B N 1
ATOM 3307 C CA . ILE B 1 119 ? 5.133 2.705 13.953 1 98.62 119 ILE B CA 1
ATOM 3308 C C . ILE B 1 119 ? 4.047 2.211 14.906 1 98.62 119 ILE B C 1
ATOM 3310 O O . ILE B 1 119 ? 2.969 1.803 14.469 1 98.62 119 ILE B O 1
ATOM 3314 N N . THR B 1 120 ? 4.352 2.223 16.141 1 98.25 120 THR B N 1
ATOM 3315 C CA . THR B 1 120 ? 3.354 1.911 17.156 1 98.25 120 THR B CA 1
ATOM 3316 C C . THR B 1 120 ? 2.467 3.123 17.438 1 98.25 120 THR B C 1
ATOM 3318 O O . THR B 1 120 ? 2.959 4.176 17.844 1 98.25 120 THR B O 1
ATOM 3321 N N . ILE B 1 121 ? 1.218 2.971 17.234 1 98.06 121 ILE B N 1
ATOM 3322 C CA . ILE B 1 121 ? 0.285 4.086 17.344 1 98.06 121 ILE B CA 1
ATOM 3323 C C . ILE B 1 121 ? -0.696 3.826 18.484 1 98.06 121 ILE B C 1
ATOM 3325 O O . ILE B 1 121 ? -1.271 2.74 18.578 1 98.06 121 ILE B O 1
ATOM 3329 N N . ASN B 1 122 ? -0.882 4.785 19.312 1 97.5 122 ASN B N 1
ATOM 3330 C CA . ASN B 1 122 ? -1.911 4.758 20.344 1 97.5 122 ASN B CA 1
ATOM 3331 C C . ASN B 1 122 ? -3.242 5.297 19.828 1 97.5 122 ASN B C 1
ATOM 3333 O O . ASN B 1 122 ? -3.375 6.496 19.578 1 97.5 122 ASN B O 1
ATOM 3337 N N . MET B 1 123 ? -4.219 4.371 19.734 1 95.62 123 MET B N 1
ATOM 3338 C CA . MET B 1 123 ? -5.547 4.77 19.281 1 95.62 123 MET B CA 1
ATOM 3339 C C . MET B 1 123 ? -6.426 5.18 20.453 1 95.62 123 MET B C 1
ATOM 3341 O O . MET B 1 123 ? -7.352 4.457 20.828 1 95.62 123 MET B O 1
ATOM 3345 N N . THR B 1 124 ? -6.258 6.359 20.859 1 91.81 124 THR B N 1
ATOM 3346 C CA . THR B 1 124 ? -6.906 6.848 22.078 1 91.81 124 THR B CA 1
ATOM 3347 C C . THR B 1 124 ? -8.422 6.883 21.906 1 91.81 124 THR B C 1
ATOM 3349 O O . THR B 1 124 ? -9.164 6.609 22.844 1 91.81 124 THR B O 1
ATOM 3352 N N . SER B 1 125 ? -8.891 7.16 20.703 1 90.06 125 SER B N 1
ATOM 3353 C CA . SER B 1 125 ? -10.312 7.27 20.422 1 90.06 125 SER B CA 1
ATOM 3354 C C . SER B 1 125 ? -10.992 5.906 20.453 1 90.06 125 SER B C 1
ATOM 3356 O O . SER B 1 125 ? -12.227 5.82 20.516 1 90.06 125 SER B O 1
ATOM 3358 N N . PHE B 1 126 ? -10.273 4.906 20.391 1 89.88 126 PHE B N 1
ATOM 3359 C CA . PHE B 1 126 ? -10.812 3.553 20.328 1 89.88 126 PHE B CA 1
ATOM 3360 C C . PHE B 1 126 ? -10.367 2.736 21.547 1 89.88 126 PHE B C 1
ATOM 3362 O O . PHE B 1 126 ? -9.945 1.588 21.391 1 89.88 126 PHE B O 1
ATOM 3369 N N . GLY B 1 127 ? -10.398 3.34 22.703 1 85.25 127 GLY B N 1
ATOM 3370 C CA . GLY B 1 127 ? -10.109 2.67 23.969 1 85.25 127 GLY B CA 1
ATOM 3371 C C . GLY B 1 127 ? -8.633 2.619 24.281 1 85.25 127 GLY B C 1
ATOM 3372 O O . GLY B 1 127 ? -8.211 1.882 25.188 1 85.25 127 GLY B O 1
ATOM 3373 N N . GLY B 1 128 ? -7.852 3.285 23.531 1 89.44 128 GLY B N 1
ATOM 3374 C CA . GLY B 1 128 ? -6.422 3.322 23.812 1 89.44 128 GLY B CA 1
ATOM 3375 C C . GLY B 1 128 ? -5.691 2.074 23.359 1 89.44 128 GLY B C 1
ATOM 3376 O O . GLY B 1 128 ? -4.668 1.702 23.938 1 89.44 128 GLY B O 1
ATOM 3377 N N . VAL B 1 129 ? -6.234 1.382 22.422 1 93.38 129 VAL B N 1
ATOM 3378 C CA . VAL B 1 129 ? -5.559 0.208 21.875 1 93.38 129 VAL B CA 1
ATOM 3379 C C . VAL B 1 129 ? -4.316 0.64 21.094 1 93.38 129 VAL B C 1
ATOM 3381 O O . VAL B 1 129 ? -4.293 1.72 20.5 1 93.38 129 VAL B O 1
ATOM 3384 N N . ILE B 1 130 ? -3.314 -0.198 21.172 1 96.81 130 ILE B N 1
ATOM 3385 C CA . ILE B 1 130 ? -2.051 0.068 20.5 1 96.81 130 ILE B CA 1
ATOM 3386 C C . ILE B 1 130 ? -1.92 -0.835 19.266 1 96.81 130 ILE B C 1
ATOM 3388 O O . ILE B 1 130 ? -2.053 -2.057 19.375 1 96.81 130 ILE B O 1
ATOM 3392 N N . TYR B 1 131 ? -1.771 -0.229 18.109 1 98.06 131 TYR B N 1
ATOM 3393 C CA . TYR B 1 131 ? -1.613 -0.987 16.875 1 98.06 131 TYR B CA 1
ATOM 3394 C C . TYR B 1 131 ? -0.329 -0.595 16.156 1 98.06 131 TYR B C 1
ATOM 3396 O O . TYR B 1 131 ? 0.094 0.562 16.203 1 98.06 131 TYR B O 1
ATOM 3404 N N . PRO B 1 132 ? 0.344 -1.556 15.531 1 98.5 132 PRO B N 1
ATOM 3405 C CA . PRO B 1 132 ? 1.419 -1.219 14.594 1 98.5 132 PRO B CA 1
ATOM 3406 C C . PRO B 1 132 ? 0.895 -0.737 13.242 1 98.5 132 PRO B C 1
ATOM 3408 O O . PRO B 1 132 ? -0.051 -1.316 12.703 1 98.5 132 PRO B O 1
ATOM 3411 N N . VAL B 1 133 ? 1.399 0.329 12.766 1 98.38 133 VAL B N 1
ATOM 3412 C CA . VAL B 1 133 ? 1.085 0.846 11.438 1 98.38 133 VAL B CA 1
ATOM 3413 C C . VAL B 1 133 ? 2.354 0.898 10.586 1 98.38 133 VAL B C 1
ATOM 3415 O O . VAL B 1 133 ? 3.393 1.38 11.039 1 98.38 133 VAL B O 1
ATOM 3418 N N . THR B 1 134 ? 2.275 0.337 9.375 1 98.75 134 THR B N 1
ATOM 3419 C CA . THR B 1 134 ? 3.434 0.301 8.492 1 98.75 134 THR B CA 1
ATOM 3420 C C . THR B 1 134 ? 3.439 1.51 7.562 1 98.75 134 THR B C 1
ATOM 3422 O O . THR B 1 134 ? 2.471 1.75 6.84 1 98.75 134 THR B O 1
ATOM 3425 N N . LEU B 1 135 ? 4.492 2.258 7.613 1 98.69 135 LEU B N 1
ATOM 3426 C CA . LEU B 1 135 ? 4.691 3.438 6.777 1 98.69 135 LEU B CA 1
ATOM 3427 C C . LEU B 1 135 ? 5.863 3.234 5.824 1 98.69 135 LEU B C 1
ATOM 3429 O O . LEU B 1 135 ? 7.008 3.092 6.258 1 98.69 135 LEU B O 1
ATOM 3433 N N . ASP B 1 136 ? 5.641 3.152 4.508 1 98.88 136 ASP B N 1
ATOM 3434 C CA . ASP B 1 136 ? 6.66 3.193 3.463 1 98.88 136 ASP B CA 1
ATOM 3435 C C . ASP B 1 136 ? 6.922 4.625 3.004 1 98.88 136 ASP B C 1
ATOM 3437 O O . ASP B 1 136 ? 5.98 5.375 2.725 1 98.88 136 ASP B O 1
ATOM 3441 N N . THR B 1 137 ? 8.203 5 2.947 1 98.88 137 THR B N 1
ATOM 3442 C CA . THR B 1 137 ? 8.5 6.367 2.541 1 98.88 137 THR B CA 1
ATOM 3443 C C . THR B 1 137 ? 9.617 6.391 1.504 1 98.88 137 THR B C 1
ATOM 3445 O O . THR B 1 137 ? 10.547 5.582 1.562 1 98.88 137 THR B O 1
ATOM 3448 N N . TRP B 1 138 ? 9.477 7.238 0.575 1 98.94 138 TRP B N 1
ATOM 3449 C CA . TRP B 1 138 ? 10.555 7.785 -0.247 1 98.94 138 TRP B CA 1
ATOM 3450 C C . TRP B 1 138 ? 10.828 9.242 0.12 1 98.94 138 TRP B C 1
ATOM 3452 O O . TRP B 1 138 ? 9.922 10.07 0.132 1 98.94 138 TRP B O 1
ATOM 3462 N N . PHE B 1 139 ? 12.047 9.539 0.437 1 98.88 139 PHE B N 1
ATOM 3463 C CA . PHE B 1 139 ? 12.453 10.906 0.721 1 98.88 139 PHE B CA 1
ATOM 3464 C C . PHE B 1 139 ? 13.547 11.359 -0.245 1 98.88 139 PHE B C 1
ATOM 3466 O O . PHE B 1 139 ? 14.445 10.586 -0.578 1 98.88 139 PHE B O 1
ATOM 3473 N N . ALA B 1 140 ? 13.438 12.539 -0.701 1 98.69 140 ALA B N 1
ATOM 3474 C CA . ALA B 1 140 ? 14.562 13.266 -1.293 1 98.69 140 ALA B CA 1
ATOM 3475 C C . ALA B 1 140 ? 15 14.422 -0.402 1 98.69 140 ALA B C 1
ATOM 3477 O O . ALA B 1 140 ? 14.156 15.172 0.103 1 98.69 140 ALA B O 1
ATOM 3478 N N . PHE B 1 141 ? 16.266 14.523 -0.237 1 98.69 141 PHE B N 1
ATOM 3479 C CA . PHE B 1 141 ? 16.812 15.547 0.653 1 98.69 141 PHE B CA 1
ATOM 3480 C C . PHE B 1 141 ? 17.547 16.625 -0.138 1 98.69 141 PHE B C 1
ATOM 3482 O O . PHE B 1 141 ? 18.25 16.312 -1.104 1 98.69 141 PHE B O 1
ATOM 3489 N N . GLY B 1 142 ? 17.375 17.844 0.312 1 97.56 142 GLY B N 1
ATOM 3490 C CA . GLY B 1 142 ? 18.125 18.953 -0.258 1 97.56 142 GLY B CA 1
ATOM 3491 C C . GLY B 1 142 ? 19.469 19.188 0.432 1 97.56 142 GLY B C 1
ATOM 3492 O O . GLY B 1 142 ? 19.812 18.469 1.377 1 97.56 142 GLY B O 1
ATOM 3493 N N . PRO B 1 143 ? 20.188 20.156 -0.099 1 96.38 143 PRO B N 1
ATOM 3494 C CA . PRO B 1 143 ? 21.516 20.406 0.448 1 96.38 143 PRO B CA 1
ATOM 3495 C C . PRO B 1 143 ? 21.484 20.797 1.924 1 96.38 143 PRO B C 1
ATOM 3497 O O . PRO B 1 143 ? 22.469 20.578 2.643 1 96.38 143 PRO B O 1
ATOM 3500 N N . ASP B 1 144 ? 20.406 21.344 2.393 1 96.38 144 ASP B N 1
ATOM 3501 C CA . ASP B 1 144 ? 20.266 21.75 3.789 1 96.38 144 ASP B CA 1
ATOM 3502 C C . ASP B 1 144 ? 19.844 20.562 4.66 1 96.38 144 ASP B C 1
ATOM 3504 O O . ASP B 1 144 ? 19.469 20.75 5.82 1 96.38 144 ASP B O 1
ATOM 3508 N N . ARG B 1 145 ? 19.734 19.359 4.062 1 97.88 145 ARG B N 1
ATOM 3509 C CA . ARG B 1 145 ? 19.406 18.125 4.762 1 97.88 145 ARG B CA 1
ATOM 3510 C C . ARG B 1 145 ? 17.953 18.109 5.191 1 97.88 145 ARG B C 1
ATOM 3512 O O . ARG B 1 145 ? 17.594 17.453 6.172 1 97.88 145 ARG B O 1
ATOM 3519 N N . LYS B 1 146 ? 17.156 18.891 4.484 1 98.69 146 LYS B N 1
ATOM 3520 C CA . LYS B 1 146 ? 15.719 18.875 4.672 1 98.69 146 LYS B CA 1
ATOM 3521 C C . LYS B 1 146 ? 15.023 18.109 3.553 1 98.69 146 LYS B C 1
ATOM 3523 O O . LYS B 1 146 ? 15.547 18 2.443 1 98.69 146 LYS B O 1
ATOM 3528 N N . ILE B 1 147 ? 13.914 17.578 3.852 1 98.81 147 ILE B N 1
ATOM 3529 C CA . ILE B 1 147 ? 13.141 16.844 2.855 1 98.81 147 ILE B CA 1
ATOM 3530 C C . ILE B 1 147 ? 12.562 17.828 1.83 1 98.81 147 ILE B C 1
ATOM 3532 O O . ILE B 1 147 ? 11.828 18.75 2.188 1 98.81 147 ILE B O 1
ATOM 3536 N N . ILE B 1 148 ? 12.852 17.594 0.557 1 98.25 148 ILE B N 1
ATOM 3537 C CA . ILE B 1 148 ? 12.359 18.469 -0.497 1 98.25 148 ILE B CA 1
ATOM 3538 C C . ILE B 1 148 ? 11.203 17.797 -1.232 1 98.25 148 ILE B C 1
ATOM 3540 O O . ILE B 1 148 ? 10.406 18.469 -1.895 1 98.25 148 ILE B O 1
ATOM 3544 N N . GLN B 1 149 ? 11.133 16.453 -1.208 1 98.12 149 GLN B N 1
ATOM 3545 C CA . GLN B 1 149 ? 10.031 15.648 -1.736 1 98.12 149 GLN B CA 1
ATOM 3546 C C . GLN B 1 149 ? 9.836 14.375 -0.918 1 98.12 149 GLN B C 1
ATOM 3548 O O . GLN B 1 149 ? 10.797 13.828 -0.369 1 98.12 149 GLN B O 1
ATOM 3553 N N . TYR B 1 150 ? 8.594 13.992 -0.809 1 98.81 150 TYR B N 1
ATOM 3554 C CA . TYR B 1 150 ? 8.367 12.672 -0.235 1 98.81 150 TYR B CA 1
ATOM 3555 C C . TYR B 1 150 ? 7.156 12 -0.869 1 98.81 150 TYR B C 1
ATOM 3557 O O . TYR B 1 150 ? 6.273 12.672 -1.4 1 98.81 150 TYR B O 1
ATOM 3565 N N . ASP B 1 151 ? 7.156 10.766 -0.939 1 98.88 151 ASP B N 1
ATOM 3566 C CA . ASP B 1 151 ? 6.082 9.859 -1.328 1 98.88 151 ASP B CA 1
ATOM 3567 C C . ASP B 1 151 ? 5.859 8.781 -0.269 1 98.88 151 ASP B C 1
ATOM 3569 O O . ASP B 1 151 ? 6.746 7.961 -0.012 1 98.88 151 ASP B O 1
ATOM 3573 N N . ALA B 1 152 ? 4.707 8.828 0.386 1 98.75 152 ALA B N 1
ATOM 3574 C CA . ALA B 1 152 ? 4.461 7.949 1.528 1 98.75 152 ALA B CA 1
ATOM 3575 C C . ALA B 1 152 ? 3.238 7.066 1.286 1 98.75 152 ALA B C 1
ATOM 3577 O O . ALA B 1 152 ? 2.279 7.488 0.635 1 98.75 152 ALA B O 1
ATOM 3578 N N . THR B 1 153 ? 3.33 5.871 1.729 1 98.56 153 THR B N 1
ATOM 3579 C CA . THR B 1 153 ? 2.262 4.887 1.618 1 98.56 153 THR B CA 1
ATOM 3580 C C . THR B 1 153 ? 2.002 4.215 2.965 1 98.56 153 THR B C 1
ATOM 3582 O O . THR B 1 153 ? 2.932 3.73 3.611 1 98.56 153 THR B O 1
ATOM 3585 N N . PHE B 1 154 ? 0.774 4.242 3.391 1 97.88 154 PHE B N 1
ATOM 3586 C CA . PHE B 1 154 ? 0.373 3.424 4.531 1 97.88 154 PHE B CA 1
ATOM 3587 C C . PHE B 1 154 ? 0.015 2.012 4.086 1 97.88 154 PHE B C 1
ATOM 3589 O O . PHE B 1 154 ? -1.091 1.77 3.6 1 97.88 154 PHE B O 1
ATOM 3596 N N . ARG B 1 155 ? 0.946 1.1 4.32 1 98 155 ARG B N 1
ATOM 3597 C CA . ARG B 1 155 ? 0.736 -0.291 3.932 1 98 155 ARG B CA 1
ATOM 3598 C C . ARG B 1 155 ? -0.316 -0.955 4.812 1 98 155 ARG B C 1
ATOM 3600 O O . ARG B 1 155 ? -0.335 -0.749 6.027 1 98 155 ARG B O 1
ATOM 3607 N N . TRP B 1 156 ? -1.206 -1.73 4.25 1 98 156 TRP B N 1
ATOM 3608 C CA . TRP B 1 156 ? -2.271 -2.488 4.898 1 98 156 TRP B CA 1
ATOM 3609 C C . TRP B 1 156 ? -3.277 -1.554 5.562 1 98 156 TRP B C 1
ATOM 3611 O O . TRP B 1 156 ? -3.867 -1.896 6.59 1 98 156 TRP B O 1
ATOM 3621 N N . PHE B 1 157 ? -3.434 -0.408 4.988 1 97.38 157 PHE B N 1
ATOM 3622 C CA . PHE B 1 157 ? -4.293 0.578 5.629 1 97.38 157 PHE B CA 1
ATOM 3623 C C . PHE B 1 157 ? -5.738 0.086 5.68 1 97.38 157 PHE B C 1
ATOM 3625 O O . PHE B 1 157 ? -6.449 0.332 6.656 1 97.38 157 PHE B O 1
ATOM 3632 N N . ASP B 1 158 ? -6.164 -0.534 4.652 1 96.44 158 ASP B N 1
ATOM 3633 C CA . ASP B 1 158 ? -7.535 -1.038 4.633 1 96.44 158 ASP B CA 1
ATOM 3634 C C . ASP B 1 158 ? -7.75 -2.08 5.73 1 96.44 158 ASP B C 1
ATOM 3636 O O . ASP B 1 158 ? -8.781 -2.07 6.41 1 96.44 158 ASP B O 1
ATOM 3640 N N . TYR B 1 159 ? -6.773 -2.957 5.906 1 97.19 159 TYR B N 1
ATOM 3641 C CA . TYR B 1 159 ? -6.852 -3.943 6.977 1 97.19 159 TYR B CA 1
ATOM 3642 C C . TYR B 1 159 ? -6.828 -3.27 8.344 1 97.19 159 TYR B C 1
ATOM 3644 O O . TYR B 1 159 ? -7.594 -3.635 9.242 1 97.19 159 TYR B O 1
ATOM 3652 N N . PHE B 1 160 ? -6.031 -2.307 8.5 1 97.38 160 PHE B N 1
ATOM 3653 C CA . PHE B 1 160 ? -5.961 -1.517 9.719 1 97.38 160 PHE B CA 1
ATOM 3654 C C . PHE B 1 160 ? -7.312 -0.885 10.031 1 97.38 160 PHE B C 1
ATOM 3656 O O . PHE B 1 160 ? -7.812 -1.002 11.156 1 97.38 160 PHE B O 1
ATOM 3663 N N . PHE B 1 161 ? -7.902 -0.272 9.016 1 95.31 161 PHE B N 1
ATOM 3664 C CA . PHE B 1 161 ? -9.18 0.412 9.203 1 95.31 161 PHE B CA 1
ATOM 3665 C C . PHE B 1 161 ? -10.266 -0.576 9.594 1 95.31 161 PHE B C 1
ATOM 3667 O O . PHE B 1 161 ? -11.078 -0.294 10.484 1 95.31 161 PHE B O 1
ATOM 3674 N N . GLN B 1 162 ? -10.273 -1.687 8.93 1 94.88 162 GLN B N 1
ATOM 3675 C CA . GLN B 1 162 ? -11.258 -2.707 9.289 1 94.88 162 GLN B CA 1
ATOM 3676 C C . GLN B 1 162 ? -11.086 -3.146 10.734 1 94.88 162 GLN B C 1
ATOM 3678 O O . GLN B 1 162 ? -12.07 -3.369 11.445 1 94.88 162 GLN B O 1
ATOM 3683 N N . THR B 1 163 ? -9.875 -3.271 11.141 1 95.44 163 THR B N 1
ATOM 3684 C CA . THR B 1 163 ? -9.586 -3.633 12.523 1 95.44 163 THR B CA 1
ATOM 3685 C C . THR B 1 163 ? -10.125 -2.576 13.484 1 95.44 163 THR B C 1
ATOM 3687 O O . THR B 1 163 ? -10.711 -2.908 14.516 1 95.44 163 THR B O 1
ATOM 3690 N N . LEU B 1 164 ? -9.992 -1.343 13.164 1 94.44 164 LEU B N 1
ATOM 3691 C CA . LEU B 1 164 ? -10.5 -0.249 13.992 1 94.44 164 LEU B CA 1
ATOM 3692 C C . LEU B 1 164 ? -12.023 -0.284 14.062 1 94.44 164 LEU B C 1
ATOM 3694 O O . LEU B 1 164 ? -12.609 -0.041 15.117 1 94.44 164 LEU B O 1
ATOM 3698 N N . VAL B 1 165 ? -12.609 -0.53 12.961 1 93.38 165 VAL B N 1
ATOM 3699 C CA . VAL B 1 165 ? -14.062 -0.61 12.914 1 93.38 165 VAL B CA 1
ATOM 3700 C C . VAL B 1 165 ? -14.547 -1.729 13.828 1 93.38 165 VAL B C 1
ATOM 3702 O O . VAL B 1 165 ? -15.523 -1.559 14.562 1 93.38 165 VAL B O 1
ATOM 3705 N N . GLU B 1 166 ? -13.875 -2.826 13.781 1 93.06 166 GLU B N 1
ATOM 3706 C CA . GLU B 1 166 ? -14.234 -3.939 14.648 1 93.06 166 GLU B CA 1
ATOM 3707 C C . GLU B 1 166 ? -14.062 -3.566 16.125 1 93.06 166 GLU B C 1
ATOM 3709 O O . GLU B 1 166 ? -14.891 -3.922 16.969 1 93.06 166 GLU B O 1
ATOM 3714 N N . ASP B 1 167 ? -13.039 -2.879 16.438 1 93.75 167 ASP B N 1
ATOM 3715 C CA . ASP B 1 167 ? -12.828 -2.387 17.797 1 93.75 167 ASP B CA 1
ATOM 3716 C C . ASP B 1 167 ? -13.961 -1.458 18.234 1 93.75 167 ASP B C 1
ATOM 3718 O O . ASP B 1 167 ? -14.438 -1.53 19.359 1 93.75 167 ASP B O 1
ATOM 3722 N N . ALA B 1 168 ? -14.328 -0.615 17.328 1 94 168 ALA B N 1
ATOM 3723 C CA . ALA B 1 168 ? -15.445 0.283 17.609 1 94 168 ALA B CA 1
ATOM 3724 C C . ALA B 1 168 ? -16.719 -0.502 17.922 1 94 168 ALA B C 1
ATOM 3726 O O . ALA B 1 168 ? -17.453 -0.164 18.844 1 94 168 ALA B O 1
ATOM 3727 N N . GLY B 1 169 ? -16.922 -1.487 17.094 1 95.38 169 GLY B N 1
ATOM 3728 C CA . GLY B 1 169 ? -18.062 -2.338 17.359 1 95.38 169 GLY B CA 1
ATOM 3729 C C . GLY B 1 169 ? -18.078 -2.902 18.781 1 95.38 169 GLY B C 1
ATOM 3730 O O . GLY B 1 169 ? -19.109 -2.873 19.453 1 95.38 169 GLY B O 1
ATOM 3731 N N . ARG B 1 170 ? -16.969 -3.389 19.203 1 93.75 170 ARG B N 1
ATOM 3732 C CA . ARG B 1 170 ? -16.859 -3.938 20.547 1 93.75 170 ARG B CA 1
ATOM 3733 C C . ARG B 1 170 ? -17.062 -2.854 21.594 1 93.75 170 ARG B C 1
ATOM 3735 O O . ARG B 1 170 ? -17.766 -3.064 22.578 1 93.75 170 ARG B O 1
ATOM 3742 N N . MET B 1 171 ? -16.469 -1.742 21.359 1 92.81 171 MET B N 1
ATOM 3743 C CA . MET B 1 171 ? -16.547 -0.626 22.297 1 92.81 171 MET B CA 1
ATOM 3744 C C . MET B 1 171 ? -17.984 -0.145 22.469 1 92.81 171 MET B C 1
ATOM 3746 O O . MET B 1 171 ? -18.406 0.168 23.578 1 92.81 171 MET B O 1
ATOM 3750 N N . PHE B 1 172 ? -18.703 -0.181 21.344 1 94.62 172 PHE B N 1
ATOM 3751 C CA . PHE B 1 172 ? -20.062 0.368 21.359 1 94.62 172 PHE B CA 1
ATOM 3752 C C . PHE B 1 172 ? -21.094 -0.74 21.516 1 94.62 172 PHE B C 1
ATOM 3754 O O . PHE B 1 172 ? -22.297 -0.474 21.547 1 94.62 172 PHE B O 1
ATOM 3761 N N . HIS B 1 173 ? -20.688 -1.93 21.578 1 95.75 173 HIS B N 1
ATOM 3762 C CA . HIS B 1 173 ? -21.547 -3.094 21.719 1 95.75 173 HIS B CA 1
ATOM 3763 C C . HIS B 1 173 ? -22.531 -3.188 20.562 1 95.75 173 HIS B C 1
ATOM 3765 O O . HIS B 1 173 ? -23.734 -3.371 20.766 1 95.75 173 HIS B O 1
ATOM 3771 N N . ILE B 1 174 ? -21.984 -2.947 19.375 1 96.75 174 ILE B N 1
ATOM 3772 C CA . ILE B 1 174 ? -22.703 -3.078 18.109 1 96.75 174 ILE B CA 1
ATOM 3773 C C . ILE B 1 174 ? -22.047 -4.152 17.25 1 96.75 174 ILE B C 1
ATOM 3775 O O . ILE B 1 174 ? -20.812 -4.195 17.125 1 96.75 174 ILE B O 1
ATOM 3779 N N . SER B 1 175 ? -22.859 -5.023 16.609 1 93.62 175 SER B N 1
ATOM 3780 C CA . SER B 1 175 ? -22.281 -6.133 15.852 1 93.62 175 SER B CA 1
ATOM 3781 C C . SER B 1 175 ? -22.469 -5.93 14.352 1 93.62 175 SER B C 1
ATOM 3783 O O . SER B 1 175 ? -21.641 -6.375 13.555 1 93.62 175 SER B O 1
ATOM 3785 N N . GLU B 1 176 ? -23.469 -5.199 13.953 1 94.38 176 GLU B N 1
ATOM 3786 C CA . GLU B 1 176 ? -23.75 -5.016 12.531 1 94.38 176 GLU B CA 1
ATOM 3787 C C . GLU B 1 176 ? -22.828 -3.967 11.914 1 94.38 176 GLU B C 1
ATOM 3789 O O . GLU B 1 176 ? -22.812 -2.816 12.359 1 94.38 176 GLU B O 1
ATOM 3794 N N . PRO B 1 177 ? -22.125 -4.34 10.875 1 90.81 177 PRO B N 1
ATOM 3795 C CA . PRO B 1 177 ? -21.141 -3.436 10.281 1 90.81 177 PRO B CA 1
ATOM 3796 C C . PRO B 1 177 ? -21.734 -2.096 9.867 1 90.81 177 PRO B C 1
ATOM 3798 O O . PRO B 1 177 ? -21.125 -1.048 10.07 1 90.81 177 PRO B O 1
ATOM 3801 N N . GLU B 1 178 ? -22.906 -2.172 9.336 1 92.38 178 GLU B N 1
ATOM 3802 C CA . GLU B 1 178 ? -23.547 -0.938 8.891 1 92.38 178 GLU B CA 1
ATOM 3803 C C . GLU B 1 178 ? -23.859 -0.017 10.062 1 92.38 178 GLU B C 1
ATOM 3805 O O . GLU B 1 178 ? -23.734 1.204 9.953 1 92.38 178 GLU B O 1
ATOM 3810 N N . GLN B 1 179 ? -24.219 -0.619 11.148 1 96.62 179 GLN B N 1
ATOM 3811 C CA . GLN B 1 179 ? -24.531 0.166 12.336 1 96.62 179 GLN B CA 1
ATOM 3812 C C . GLN B 1 179 ? -23.266 0.745 12.969 1 96.62 179 GLN B C 1
ATOM 3814 O O . GLN B 1 179 ? -23.281 1.859 13.492 1 96.62 179 GLN B O 1
ATOM 3819 N N . ILE B 1 180 ? -22.234 -0.03 12.961 1 96.44 180 ILE B N 1
ATOM 3820 C CA . ILE B 1 180 ? -20.953 0.464 13.469 1 96.44 180 ILE B CA 1
ATOM 3821 C C . ILE B 1 180 ? -20.531 1.693 12.68 1 96.44 180 ILE B C 1
ATOM 3823 O O . ILE B 1 180 ? -20.188 2.729 13.258 1 96.44 180 ILE B O 1
ATOM 3827 N N . GLN B 1 181 ? -20.562 1.606 11.367 1 95.19 181 GLN B N 1
ATOM 3828 C CA . GLN B 1 181 ? -20.172 2.709 10.492 1 95.19 181 GLN B CA 1
ATOM 3829 C C . GLN B 1 181 ? -21.047 3.941 10.75 1 95.19 181 GLN B C 1
ATOM 3831 O O . GLN B 1 181 ? -20.547 5.066 10.773 1 95.19 181 GLN B O 1
ATOM 3836 N N . ALA B 1 182 ? -22.312 3.705 10.891 1 96.81 182 ALA B N 1
ATOM 3837 C CA . ALA B 1 182 ? -23.234 4.812 11.141 1 96.81 182 ALA B CA 1
ATOM 3838 C C . ALA B 1 182 ? -22.875 5.531 12.445 1 96.81 182 ALA B C 1
ATOM 3840 O O . ALA B 1 182 ? -22.922 6.762 12.516 1 96.81 182 ALA B O 1
ATOM 3841 N N . LYS B 1 183 ? -22.578 4.758 13.445 1 97.12 183 LYS B N 1
ATOM 3842 C CA . LYS B 1 183 ? -22.203 5.34 14.727 1 97.12 183 LYS B CA 1
ATOM 3843 C C . LYS B 1 183 ? -20.922 6.16 14.594 1 97.12 183 LYS B C 1
ATOM 3845 O O . LYS B 1 183 ? -20.828 7.273 15.125 1 97.12 183 LYS B O 1
ATOM 3850 N N . ILE B 1 184 ? -19.953 5.629 13.93 1 96.44 184 ILE B N 1
ATOM 3851 C CA . ILE B 1 184 ? -18.688 6.34 13.703 1 96.44 184 ILE B CA 1
ATOM 3852 C C . ILE B 1 184 ? -18.969 7.621 12.914 1 96.44 184 ILE B C 1
ATOM 3854 O O . ILE B 1 184 ? -18.438 8.688 13.25 1 96.44 184 ILE B O 1
ATOM 3858 N N . ALA B 1 185 ? -19.766 7.492 11.898 1 97.81 185 ALA B N 1
ATOM 3859 C CA . ALA B 1 185 ? -20.109 8.648 11.078 1 97.81 185 ALA B CA 1
ATOM 3860 C C . ALA B 1 185 ? -20.734 9.758 11.922 1 97.81 185 ALA B C 1
ATOM 3862 O O . ALA B 1 185 ? -20.391 10.93 11.773 1 97.81 185 ALA B O 1
ATOM 3863 N N . ASP B 1 186 ? -21.594 9.352 12.75 1 98.06 186 ASP B N 1
ATOM 3864 C CA . ASP B 1 186 ? -22.266 10.289 13.641 1 98.06 186 ASP B CA 1
ATOM 3865 C C . ASP B 1 186 ? -21.266 11.039 14.508 1 98.06 186 ASP B C 1
ATOM 3867 O O . ASP B 1 186 ? -21.312 12.266 14.602 1 98.06 186 ASP B O 1
ATOM 3871 N N . MET B 1 187 ? -20.391 10.336 15.07 1 97.06 187 MET B N 1
ATOM 3872 C CA . MET B 1 187 ? -19.422 10.922 15.984 1 97.06 187 MET B CA 1
ATOM 3873 C C . MET B 1 187 ? -18.469 11.844 15.234 1 97.06 187 MET B C 1
ATOM 3875 O O . MET B 1 187 ? -18.156 12.945 15.703 1 97.06 187 MET B O 1
ATOM 3879 N N . LEU B 1 188 ? -18.047 11.414 14.094 1 97.81 188 LEU B N 1
ATOM 3880 C CA . LEU B 1 188 ? -17.125 12.227 13.297 1 97.81 188 LEU B CA 1
ATOM 3881 C C . LEU B 1 188 ? -17.812 13.508 12.828 1 97.81 188 LEU B C 1
ATOM 3883 O O . LEU B 1 188 ? -17.219 14.594 12.906 1 97.81 188 LEU B O 1
ATOM 3887 N N . ALA B 1 189 ? -19 13.336 12.344 1 98.75 189 ALA B N 1
ATOM 3888 C CA . ALA B 1 189 ? -19.734 14.492 11.836 1 98.75 189 ALA B CA 1
ATOM 3889 C C . ALA B 1 189 ? -19.953 15.531 12.938 1 98.75 189 ALA B C 1
ATOM 3891 O O . ALA B 1 189 ? -19.75 16.719 12.719 1 98.75 189 ALA B O 1
ATOM 3892 N N . LYS B 1 190 ? -20.312 15.094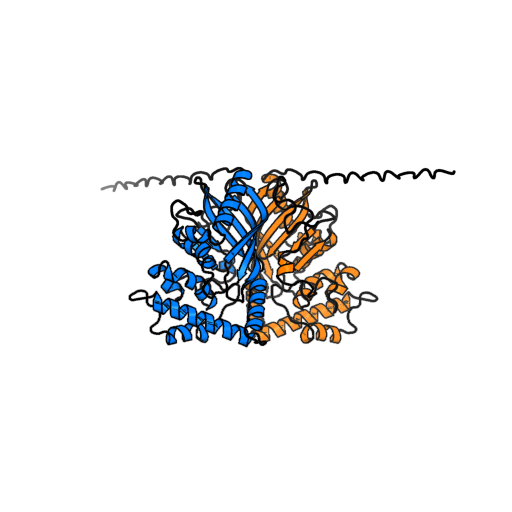 14.086 1 98.44 190 LYS B N 1
ATOM 3893 C CA . LYS B 1 190 ? -20.531 16 15.211 1 98.44 190 LYS B CA 1
ATOM 3894 C C . LYS B 1 190 ? -19.234 16.734 15.562 1 98.44 190 LYS B C 1
ATOM 3896 O O . LYS B 1 190 ? -19.25 17.953 15.789 1 98.44 190 LYS B O 1
ATOM 3901 N N . LYS B 1 191 ? -18.188 16.016 15.578 1 97.75 191 LYS B N 1
ATOM 3902 C CA . LYS B 1 191 ? -16.906 16.625 15.875 1 97.75 191 LYS B CA 1
ATOM 3903 C C . LYS B 1 191 ? -16.531 17.672 14.828 1 97.75 191 LYS B C 1
ATOM 3905 O O . LYS B 1 191 ? -16.125 18.781 15.172 1 97.75 191 LYS B O 1
ATOM 3910 N N . ILE B 1 192 ? -16.672 17.312 13.594 1 98.62 192 ILE B N 1
ATOM 3911 C CA . ILE B 1 192 ? -16.328 18.203 12.492 1 98.62 192 ILE B CA 1
ATOM 3912 C C . ILE B 1 192 ? -17.188 19.469 12.547 1 98.62 192 ILE B C 1
ATOM 3914 O O . ILE B 1 192 ? -16.688 20.578 12.398 1 98.62 192 ILE B O 1
ATOM 3918 N N . CYS B 1 193 ? -18.438 19.297 12.773 1 98.81 193 CYS B N 1
ATOM 3919 C CA . CYS B 1 193 ? -19.359 20.422 12.812 1 98.81 193 CYS B CA 1
ATOM 3920 C C . CYS B 1 193 ? -19.062 21.328 14.008 1 98.81 193 CYS B C 1
ATOM 3922 O O . CYS B 1 193 ? -19.188 22.562 13.906 1 98.81 193 CYS B O 1
ATOM 3924 N N . LYS B 1 194 ? -18.703 20.75 15.133 1 98.25 194 LYS B N 1
ATOM 3925 C CA . LYS B 1 194 ? -18.297 21.562 16.281 1 98.25 194 LYS B CA 1
ATOM 3926 C C . LYS B 1 194 ? -17.031 22.359 15.969 1 98.25 194 LYS B C 1
ATOM 3928 O O . LYS B 1 194 ? -16.953 23.547 16.297 1 98.25 194 LYS B O 1
ATOM 3933 N N . THR B 1 195 ? -16.094 21.703 15.359 1 98.19 195 THR B N 1
ATOM 3934 C CA . THR B 1 195 ? -14.867 22.391 14.961 1 98.19 195 THR B CA 1
ATOM 3935 C C . THR B 1 195 ? -15.188 23.547 14.016 1 98.19 195 THR B C 1
ATOM 3937 O O . THR B 1 195 ? -14.633 24.641 14.148 1 98.19 195 THR B O 1
ATOM 3940 N N . HIS B 1 196 ? -16.031 23.266 13.062 1 98.69 196 HIS B N 1
ATOM 3941 C CA . HIS B 1 196 ? -16.469 24.297 12.141 1 98.69 196 HIS B CA 1
ATOM 3942 C C . HIS B 1 196 ? -17.078 25.484 12.891 1 98.69 196 HIS B C 1
ATOM 3944 O O . HIS B 1 196 ? -16.734 26.641 12.617 1 98.69 196 HIS B O 1
ATOM 3950 N N . GLU B 1 197 ? -17.938 25.172 13.766 1 98.19 197 GLU B N 1
ATOM 3951 C CA . GLU B 1 197 ? -18.609 26.219 14.539 1 98.19 197 GLU B CA 1
ATOM 3952 C C . GLU B 1 197 ? -17.594 27.062 15.32 1 98.19 197 GLU B C 1
ATOM 3954 O O . GLU B 1 197 ? -17.719 28.281 15.398 1 98.19 197 GLU B O 1
ATOM 3959 N N . ASP B 1 198 ? -16.594 26.438 15.797 1 97.81 198 ASP B N 1
ATOM 3960 C CA . ASP B 1 198 ? -15.641 27.078 16.688 1 97.81 198 ASP B CA 1
ATOM 3961 C C . ASP B 1 198 ? -14.594 27.875 15.891 1 97.81 198 ASP B C 1
ATOM 3963 O O . ASP B 1 198 ? -14.07 28.875 16.375 1 97.81 198 ASP B O 1
ATOM 3967 N N . SER B 1 199 ? -14.32 27.406 14.688 1 98.25 199 SER B N 1
ATOM 3968 C CA . SER B 1 199 ? -13.094 27.906 14.062 1 98.25 199 SER B CA 1
ATOM 3969 C C . SER B 1 199 ? -13.398 28.594 12.742 1 98.25 199 SER B C 1
ATOM 3971 O O . SER B 1 199 ? -12.602 29.422 12.273 1 98.25 199 SER B O 1
ATOM 3973 N N . CYS B 1 200 ? -14.414 28.188 12.062 1 98.56 200 CYS B N 1
ATOM 3974 C CA . CYS B 1 200 ? -14.734 28.781 10.766 1 98.56 200 CYS B CA 1
ATOM 3975 C C . CYS B 1 200 ? -15.742 29.906 10.906 1 98.56 200 CYS B C 1
ATOM 3977 O O . CYS B 1 200 ? -16.953 29.688 10.75 1 98.56 200 CYS B O 1
ATOM 3979 N N . LEU B 1 201 ? -15.203 31.094 11.062 1 97.75 201 LEU B N 1
ATOM 3980 C CA . LEU B 1 201 ? -16.031 32.25 11.367 1 97.75 201 LEU B CA 1
ATOM 3981 C C . LEU B 1 201 ? -15.953 33.281 10.242 1 97.75 201 LEU B C 1
ATOM 3983 O O . LEU B 1 201 ? -15.016 33.25 9.438 1 97.75 201 LEU B O 1
ATOM 3987 N N . GLY B 1 202 ? -17.016 34.156 10.117 1 97.25 202 GLY B N 1
ATOM 3988 C CA . GLY B 1 202 ? -17.016 35.188 9.117 1 97.25 202 GLY B CA 1
ATOM 3989 C C . GLY B 1 202 ? -16.891 34.688 7.699 1 97.25 202 GLY B C 1
ATOM 3990 O O . GLY B 1 202 ? -17.672 33.812 7.277 1 97.25 202 GLY B O 1
ATOM 3991 N N . GLU B 1 203 ? -15.812 35.125 7.02 1 97.25 203 GLU B N 1
ATOM 3992 C CA . GLU B 1 203 ? -15.617 34.781 5.613 1 97.25 203 GLU B CA 1
ATOM 3993 C C . GLU B 1 203 ? -15.242 33.312 5.445 1 97.25 203 GLU B C 1
ATOM 3995 O O . GLU B 1 203 ? -15.32 32.75 4.344 1 97.25 203 GLU B O 1
ATOM 4000 N N . ASN B 1 204 ? -14.867 32.688 6.52 1 98.19 204 ASN B N 1
ATOM 4001 C CA . ASN B 1 204 ? -14.414 31.297 6.438 1 98.19 204 ASN B CA 1
ATOM 4002 C C . ASN B 1 204 ? -15.555 30.312 6.668 1 98.19 204 ASN B C 1
ATOM 4004 O O . ASN B 1 204 ? -15.367 29.109 6.582 1 98.19 204 ASN B O 1
ATOM 4008 N N . LYS B 1 205 ? -16.719 30.844 6.938 1 98.38 205 LYS B N 1
ATOM 4009 C CA . LYS B 1 205 ? -17.875 29.984 7.211 1 98.38 205 LYS B CA 1
ATOM 4010 C C . LYS B 1 205 ? -18.219 29.125 5.996 1 98.38 205 LYS B C 1
ATOM 4012 O O . LYS B 1 205 ? -18.203 29.609 4.863 1 98.38 205 LYS B O 1
ATOM 4017 N N . GLN B 1 206 ? -18.5 27.859 6.293 1 98.75 206 GLN B N 1
ATOM 4018 C CA . GLN B 1 206 ? -18.812 26.922 5.227 1 98.75 206 GLN B CA 1
ATOM 4019 C C . GLN B 1 206 ? -20.266 26.484 5.289 1 98.75 206 GLN B C 1
ATOM 4021 O O . GLN B 1 206 ? -20.875 26.141 4.266 1 98.75 206 GLN B O 1
ATOM 4026 N N . TYR B 1 207 ? -20.781 26.438 6.461 1 98.69 207 TYR B N 1
ATOM 4027 C CA . TYR B 1 207 ? -22.156 26.016 6.703 1 98.69 207 TYR B CA 1
ATOM 4028 C C . TYR B 1 207 ? -22.938 27.094 7.434 1 98.69 207 TYR B C 1
ATOM 4030 O O . TYR B 1 207 ? -22.391 27.828 8.242 1 98.69 207 TYR B O 1
ATOM 4038 N N . GLY B 1 208 ? -24.25 27.047 7.195 1 97.69 208 GLY B N 1
ATOM 4039 C CA . GLY B 1 208 ? -25.109 28.016 7.848 1 97.69 208 GLY B CA 1
ATOM 4040 C C . GLY B 1 208 ? -25.484 27.625 9.266 1 97.69 208 GLY B C 1
ATOM 4041 O O . GLY B 1 208 ? -25.859 28.469 10.07 1 97.69 208 GLY B O 1
ATOM 4042 N N . SER B 1 209 ? -25.422 26.359 9.562 1 97.44 209 SER B N 1
ATOM 4043 C CA . SER B 1 209 ? -25.75 25.844 10.891 1 97.44 209 SER B CA 1
ATOM 4044 C C . SER B 1 209 ? -25.109 24.484 11.133 1 97.44 209 SER B C 1
ATOM 4046 O O . SER B 1 209 ? -24.625 23.844 10.195 1 97.44 209 SER B O 1
ATOM 4048 N N . GLN B 1 210 ? -25.094 24.109 12.414 1 97.75 210 GLN B N 1
ATOM 4049 C CA . GLN B 1 210 ? -24.594 22.797 12.766 1 97.75 210 GLN B CA 1
ATOM 4050 C C . GLN B 1 210 ? -25.438 21.688 12.125 1 97.75 210 GLN B C 1
ATOM 4052 O O . GLN B 1 210 ? -24.906 20.656 11.719 1 97.75 210 GLN B O 1
ATOM 4057 N N . GLU B 1 211 ? -26.688 21.906 12.062 1 98.19 211 GLU B N 1
ATOM 4058 C CA . GLU B 1 211 ? -27.594 20.938 11.461 1 98.19 211 GLU B CA 1
ATOM 4059 C C . GLU B 1 211 ? -27.312 20.766 9.969 1 98.19 211 GLU B C 1
ATOM 4061 O O . GLU B 1 211 ? -27.297 19.641 9.461 1 98.19 211 GLU B O 1
ATOM 4066 N N . GLU B 1 212 ? -27.109 21.844 9.312 1 98.62 212 GLU B N 1
ATOM 4067 C CA . GLU B 1 212 ? -26.75 21.781 7.902 1 98.62 212 GLU B CA 1
ATOM 4068 C C . GLU B 1 212 ? -25.438 21.016 7.695 1 98.62 212 GLU B C 1
ATOM 4070 O O . GLU B 1 212 ? -25.344 20.172 6.805 1 98.62 212 GLU B O 1
ATOM 4075 N N . CYS B 1 213 ? -24.531 21.344 8.539 1 98.81 213 CYS B N 1
ATOM 4076 C CA . CYS B 1 213 ? -23.234 20.672 8.516 1 98.81 213 CYS B CA 1
ATOM 4077 C C . CYS B 1 213 ? -23.406 19.172 8.703 1 98.81 213 CYS B C 1
ATOM 4079 O O . CYS B 1 213 ? -22.938 18.375 7.875 1 98.81 213 CYS B O 1
ATOM 4081 N N . PHE B 1 214 ? -24.078 18.781 9.711 1 98.81 214 PHE B N 1
ATOM 4082 C CA . PHE B 1 214 ? -24.297 17.375 10.055 1 98.81 214 PHE B CA 1
ATOM 4083 C C . PHE B 1 214 ? -25 16.641 8.93 1 98.81 214 PHE B C 1
ATOM 4085 O O . PHE B 1 214 ? -24.609 15.531 8.555 1 98.81 214 PHE B O 1
ATOM 4092 N N . ASN B 1 215 ? -26.016 17.25 8.328 1 98.75 215 ASN B N 1
ATOM 4093 C CA . ASN B 1 215 ? -26.781 16.625 7.246 1 98.75 215 ASN B CA 1
ATOM 4094 C C . ASN B 1 215 ? -25.922 16.438 5.996 1 98.75 215 ASN B C 1
ATOM 4096 O O . ASN B 1 215 ? -26.016 15.398 5.336 1 98.75 215 ASN B O 1
ATOM 4100 N N . PHE B 1 216 ? -25.219 17.438 5.727 1 98.88 216 PHE B N 1
ATOM 4101 C CA . PHE B 1 216 ? -24.344 17.312 4.562 1 98.88 216 PHE B CA 1
ATOM 4102 C C . PHE B 1 216 ? -23.391 16.125 4.727 1 98.88 216 PHE B C 1
ATOM 4104 O O . PHE B 1 216 ? -23.266 15.297 3.832 1 98.88 216 PHE B O 1
ATOM 4111 N N . LEU B 1 217 ? -22.766 15.992 5.93 1 98.88 217 LEU B N 1
ATOM 4112 C CA . LEU B 1 217 ? -21.688 15.031 6.18 1 98.88 217 LEU B CA 1
ATOM 4113 C C . LEU B 1 217 ? -22.25 13.617 6.297 1 98.88 217 LEU B C 1
ATOM 4115 O O . LEU B 1 217 ? -21.531 12.641 6.035 1 98.88 217 LEU B O 1
ATOM 4119 N N . THR B 1 218 ? -23.547 13.453 6.625 1 98.44 218 THR B N 1
ATOM 4120 C CA . THR B 1 218 ? -24.031 12.117 6.926 1 98.44 218 THR B CA 1
ATOM 4121 C C . THR B 1 218 ? -25.047 11.656 5.867 1 98.44 218 THR B C 1
ATOM 4123 O O . THR B 1 218 ? -25.328 10.469 5.746 1 98.44 218 THR B O 1
ATOM 4126 N N . LYS B 1 219 ? -25.562 12.625 5.082 1 98 219 LYS B N 1
ATOM 4127 C CA . LYS B 1 219 ? -26.625 12.25 4.164 1 98 219 LYS B CA 1
ATOM 4128 C C . LYS B 1 219 ? -26.266 12.594 2.723 1 98 219 LYS B C 1
ATOM 4130 O O . LYS B 1 219 ? -26.656 11.891 1.792 1 98 219 LYS B O 1
ATOM 4135 N N . GLU B 1 220 ? -25.562 13.656 2.551 1 98.25 220 GLU B N 1
ATOM 4136 C CA . GLU B 1 220 ? -25.359 14.141 1.189 1 98.25 220 GLU B CA 1
ATOM 4137 C C . GLU B 1 220 ? -24.094 13.547 0.572 1 98.25 220 GLU B C 1
ATOM 4139 O O . GLU B 1 220 ? -24 13.43 -0.651 1 98.25 220 GLU B O 1
ATOM 4144 N N . ILE B 1 221 ? -23.125 13.25 1.389 1 98.19 221 ILE B N 1
ATOM 4145 C CA . ILE B 1 221 ? -21.906 12.633 0.867 1 98.19 221 ILE B CA 1
ATOM 4146 C C . ILE B 1 221 ? -21.734 11.25 1.491 1 98.19 221 ILE B C 1
ATOM 4148 O O . ILE B 1 221 ? -22.344 10.938 2.512 1 98.19 221 ILE B O 1
ATOM 4152 N N . ARG B 1 222 ? -20.922 10.445 0.854 1 96.81 222 ARG B N 1
ATOM 4153 C CA . ARG B 1 222 ? -20.688 9.094 1.347 1 96.81 222 ARG B CA 1
ATOM 4154 C C . ARG B 1 222 ? -19.703 9.102 2.52 1 96.81 222 ARG B C 1
ATOM 4156 O O . ARG B 1 222 ? -18.922 10.031 2.668 1 96.81 222 ARG B O 1
ATOM 4163 N N . PHE B 1 223 ? -19.766 8.078 3.352 1 97.31 223 PHE B N 1
ATOM 4164 C CA . PHE B 1 223 ? -18.828 7.902 4.465 1 97.31 223 PHE B CA 1
ATOM 4165 C C . PHE B 1 223 ? -17.391 7.863 3.967 1 97.31 223 PHE B C 1
ATOM 4167 O O . PHE B 1 223 ? -16.547 8.594 4.473 1 97.31 223 PHE B O 1
ATOM 4174 N N . GLY B 1 224 ? -17.109 7.059 2.994 1 96.31 224 GLY B N 1
ATOM 4175 C CA . GLY B 1 224 ? -15.797 6.898 2.4 1 96.31 224 GLY B CA 1
ATOM 4176 C C . GLY B 1 224 ? -15.156 5.559 2.713 1 96.31 224 GLY B C 1
ATOM 4177 O O . GLY B 1 224 ? -15.398 4.988 3.779 1 96.31 224 GLY B O 1
ATOM 4178 N N . LYS B 1 225 ? -14.359 5.059 1.743 1 95.38 225 LYS B N 1
ATOM 4179 C CA . LYS B 1 225 ? -13.516 3.879 1.899 1 95.38 225 LYS B CA 1
ATOM 4180 C C . LYS B 1 225 ? -12.078 4.273 2.227 1 95.38 225 LYS B C 1
ATOM 4182 O O . LYS B 1 225 ? -11.695 5.438 2.07 1 95.38 225 LYS B O 1
ATOM 4187 N N . PRO B 1 226 ? -11.297 3.311 2.656 1 95.69 226 PRO B N 1
ATOM 4188 C CA . PRO B 1 226 ? -9.93 3.635 3.086 1 95.69 226 PRO B CA 1
ATOM 4189 C C . PRO B 1 226 ? -9.117 4.312 1.989 1 95.69 226 PRO B C 1
ATOM 4191 O O . PRO B 1 226 ? -8.234 5.125 2.285 1 95.69 226 PRO B O 1
ATOM 4194 N N . TYR B 1 227 ? -9.383 4.082 0.733 1 96.5 227 TYR B N 1
ATOM 4195 C CA . TYR B 1 227 ? -8.594 4.668 -0.35 1 96.5 227 TYR B CA 1
ATOM 4196 C C . TYR B 1 227 ? -9.156 6.023 -0.757 1 96.5 227 TYR B C 1
ATOM 4198 O O . TYR B 1 227 ? -8.633 6.672 -1.669 1 96.5 227 TYR B O 1
ATOM 4206 N N . GLU B 1 228 ? -10.203 6.496 -0.041 1 97.38 228 GLU B N 1
ATOM 4207 C CA . GLU B 1 228 ? -10.922 7.688 -0.482 1 97.38 228 GLU B CA 1
ATOM 4208 C C . GLU B 1 228 ? -10.672 8.859 0.461 1 97.38 228 GLU B C 1
ATOM 4210 O O . GLU B 1 228 ? -11.57 9.664 0.706 1 97.38 228 GLU B O 1
ATOM 4215 N N . LEU B 1 229 ? -9.5 8.961 0.961 1 97.19 229 LEU B N 1
ATOM 4216 C CA . LEU B 1 229 ? -9.203 10.039 1.902 1 97.19 229 LEU B CA 1
ATOM 4217 C C . LEU B 1 229 ? -8.867 11.328 1.164 1 97.19 229 LEU B C 1
ATOM 4219 O O . LEU B 1 229 ? -8.594 12.352 1.792 1 97.19 229 LEU B O 1
ATOM 4223 N N . ARG B 1 230 ? -8.938 11.305 -0.115 1 97.31 230 ARG B N 1
ATOM 4224 C CA . ARG B 1 230 ? -8.805 12.508 -0.926 1 97.31 230 ARG B CA 1
ATOM 4225 C C . ARG B 1 230 ? -10.047 12.727 -1.788 1 97.31 230 ARG B C 1
ATOM 4227 O O . ARG B 1 230 ? -10.008 13.477 -2.764 1 97.31 230 ARG B O 1
ATOM 4234 N N . ARG B 1 231 ? -11.094 12.062 -1.513 1 98.06 231 ARG B N 1
ATOM 4235 C CA . ARG B 1 231 ? -12.328 12.141 -2.285 1 98.06 231 ARG B CA 1
ATOM 4236 C C . ARG B 1 231 ? -13.43 12.844 -1.491 1 98.06 231 ARG B C 1
ATOM 4238 O O . ARG B 1 231 ? -13.242 13.164 -0.316 1 98.06 231 ARG B O 1
ATOM 4245 N N . ASN B 1 232 ? -14.555 13.125 -2.172 1 98.62 232 ASN B N 1
ATOM 4246 C CA . ASN B 1 232 ? -15.656 13.852 -1.548 1 98.62 232 ASN B CA 1
ATOM 4247 C C . ASN B 1 232 ? -16.406 12.977 -0.539 1 98.62 232 ASN B C 1
ATOM 4249 O O . ASN B 1 232 ? -17.516 12.523 -0.807 1 98.62 232 ASN B O 1
ATOM 4253 N N . THR B 1 233 ? -15.797 12.781 0.629 1 98.69 233 THR B N 1
ATOM 4254 C CA . THR B 1 233 ? -16.312 11.867 1.637 1 98.69 233 THR B CA 1
ATOM 4255 C C . THR B 1 233 ? -16.219 12.484 3.029 1 98.69 233 THR B C 1
ATOM 4257 O O . THR B 1 233 ? -15.5 13.461 3.232 1 98.69 233 THR B O 1
ATOM 4260 N N . LEU B 1 234 ? -16.938 11.898 3.979 1 98.62 234 LEU B N 1
ATOM 4261 C CA . LEU B 1 234 ? -16.812 12.242 5.391 1 98.62 234 LEU B CA 1
ATOM 4262 C C . LEU B 1 234 ? -15.406 11.938 5.902 1 98.62 234 LEU B C 1
ATOM 4264 O O . LEU B 1 234 ? -14.844 12.719 6.672 1 98.62 234 LEU B O 1
ATOM 4268 N N . PHE B 1 235 ? -14.812 10.867 5.395 1 97.56 235 PHE B N 1
ATOM 4269 C CA . PHE B 1 235 ? -13.484 10.445 5.82 1 97.56 235 PHE B CA 1
ATOM 4270 C C . PHE B 1 235 ? -12.438 11.492 5.465 1 97.56 235 PHE B C 1
ATOM 4272 O O . PHE B 1 235 ? -11.531 11.766 6.254 1 97.56 235 PHE B O 1
ATOM 4279 N N . CYS B 1 236 ? -12.57 12.023 4.316 1 98.19 236 CYS B N 1
ATOM 4280 C CA . CYS B 1 236 ? -11.648 13.078 3.924 1 98.19 236 CYS B CA 1
ATOM 4281 C C . CYS B 1 236 ? -11.773 14.281 4.848 1 98.19 236 CYS B C 1
ATOM 4283 O O . CYS B 1 236 ? -10.773 14.867 5.258 1 98.19 236 CYS B O 1
ATOM 4285 N N . ARG B 1 237 ? -13.039 14.664 5.176 1 98.62 237 ARG B N 1
ATOM 4286 C CA . ARG B 1 237 ? -13.25 15.797 6.074 1 98.62 237 ARG B CA 1
ATOM 4287 C C . ARG B 1 237 ? -12.656 15.523 7.453 1 98.62 237 ARG B C 1
ATOM 4289 O O . ARG B 1 237 ? -12.156 16.438 8.109 1 98.62 237 ARG B O 1
ATOM 4296 N N . GLU B 1 238 ? -12.711 14.25 7.855 1 97.25 238 GLU B N 1
ATOM 4297 C CA . GLU B 1 238 ? -12.094 13.867 9.125 1 97.25 238 GLU B CA 1
ATOM 4298 C C . GLU B 1 238 ? -10.586 14.117 9.102 1 97.25 238 GLU B C 1
ATOM 4300 O O . GLU B 1 238 ? -10.016 14.602 10.086 1 97.25 238 GLU B O 1
ATOM 4305 N N . VAL B 1 239 ? -9.914 13.812 8.023 1 96.06 239 VAL B N 1
ATOM 4306 C CA . VAL B 1 239 ? -8.477 14.039 7.887 1 96.06 239 VAL B CA 1
ATOM 4307 C C . VAL B 1 239 ? -8.172 15.531 8.031 1 96.06 239 VAL B C 1
ATOM 4309 O O . VAL B 1 239 ? -7.285 15.914 8.789 1 96.06 239 VAL B O 1
ATOM 4312 N N . HIS B 1 240 ? -8.969 16.328 7.438 1 97.25 240 HIS B N 1
ATOM 4313 C CA . HIS B 1 240 ? -8.664 17.75 7.32 1 97.25 240 HIS B CA 1
ATOM 4314 C C . HIS B 1 240 ? -9.117 18.516 8.555 1 97.25 240 HIS B C 1
ATOM 4316 O O . HIS B 1 240 ? -8.609 19.609 8.844 1 97.25 240 HIS B O 1
ATOM 4322 N N . GLU B 1 241 ? -10.07 18 9.25 1 97.19 241 GLU B N 1
ATOM 4323 C CA . GLU B 1 241 ? -10.609 18.672 10.422 1 97.19 241 GLU B CA 1
ATOM 4324 C C . GLU B 1 241 ? -9.516 18.938 11.461 1 97.19 241 GLU B C 1
ATOM 4326 O O . GLU B 1 241 ? -9.523 19.969 12.125 1 97.19 241 GLU B O 1
ATOM 4331 N N . HIS B 1 242 ? -8.531 18.094 11.508 1 92.81 242 HIS B N 1
ATOM 4332 C CA . HIS B 1 242 ? -7.48 18.188 12.516 1 92.81 242 HIS B CA 1
ATOM 4333 C C . HIS B 1 242 ? -6.664 19.469 12.344 1 92.81 242 HIS B C 1
ATOM 4335 O O . HIS B 1 242 ? -6.09 19.969 13.305 1 92.81 242 HIS B O 1
ATOM 4341 N N . MET B 1 243 ? -6.68 20 11.203 1 94 243 MET B N 1
ATOM 4342 C CA . MET B 1 243 ? -5.801 21.125 10.922 1 94 243 MET B CA 1
ATOM 4343 C C . MET B 1 243 ? -6.574 22.453 10.953 1 94 243 MET B C 1
ATOM 4345 O O . MET B 1 243 ? -5.977 23.516 10.906 1 94 243 MET B O 1
ATOM 4349 N N . VAL B 1 244 ? -7.824 22.391 11.062 1 96.81 244 VAL B N 1
ATOM 4350 C CA . VAL B 1 244 ? -8.672 23.562 10.875 1 96.81 244 VAL B CA 1
ATOM 4351 C C . VAL B 1 244 ? -8.281 24.656 11.859 1 96.81 244 VAL B C 1
ATOM 4353 O O . VAL B 1 244 ? -8.102 25.812 11.477 1 96.81 244 VAL B O 1
ATOM 4356 N N . SER B 1 245 ? -8.047 24.281 13.062 1 94.06 245 SER B N 1
ATOM 4357 C CA . SER B 1 245 ? -7.793 25.281 14.094 1 94.06 245 SER B CA 1
ATOM 4358 C C . SER B 1 245 ? -6.426 25.938 13.914 1 94.06 245 SER B C 1
ATOM 4360 O O . SER B 1 245 ? -6.16 27 14.469 1 94.06 245 SER B O 1
ATOM 4362 N N . PHE B 1 246 ? -5.535 25.281 13.164 1 93.38 246 PHE B N 1
ATOM 4363 C CA . PHE B 1 246 ? -4.207 25.844 12.953 1 93.38 246 PHE B CA 1
ATOM 4364 C C . PHE B 1 246 ? -4.27 27.047 12.008 1 93.38 246 PHE B C 1
ATOM 4366 O O . PHE B 1 246 ? -3.576 28.047 12.203 1 93.38 246 PHE B O 1
ATOM 4373 N N . ARG B 1 247 ? -5.047 26.906 10.93 1 95.56 247 ARG B N 1
ATOM 4374 C CA . ARG B 1 247 ? -5.191 27.938 9.906 1 95.56 247 ARG B CA 1
ATOM 4375 C C . ARG B 1 247 ? -6.582 27.906 9.281 1 95.56 247 ARG B C 1
ATOM 4377 O O . ARG B 1 247 ? -6.75 27.438 8.156 1 95.56 247 ARG B O 1
ATOM 4384 N N . PRO B 1 248 ? -7.461 28.516 9.906 1 97.56 248 PRO B N 1
ATOM 4385 C CA . PRO B 1 248 ? -8.859 28.406 9.477 1 97.56 248 PRO B CA 1
ATOM 4386 C C . PRO B 1 248 ? -9.062 28.875 8.039 1 97.56 248 PRO B C 1
ATOM 4388 O O . PRO B 1 248 ? -9.781 28.219 7.273 1 97.56 248 PRO B O 1
ATOM 4391 N N . LYS B 1 249 ? -8.461 29.906 7.633 1 97.25 249 LYS B N 1
ATOM 4392 C CA . LYS B 1 249 ? -8.641 30.422 6.277 1 97.25 249 LYS B CA 1
ATOM 4393 C C . LYS B 1 249 ? -8.273 29.359 5.238 1 97.25 249 LYS B C 1
ATOM 4395 O O . LYS B 1 249 ? -8.945 29.234 4.215 1 97.25 249 LYS B O 1
ATOM 4400 N N . GLU B 1 250 ? -7.266 28.641 5.562 1 96.31 250 GLU B N 1
ATOM 4401 C CA . GLU B 1 250 ? -6.773 27.625 4.637 1 96.31 250 GLU B CA 1
ATOM 4402 C C . GLU B 1 250 ? -7.605 26.344 4.723 1 96.31 250 GLU B C 1
ATOM 4404 O O . GLU B 1 250 ? -7.918 25.734 3.701 1 96.31 250 GLU B O 1
ATOM 4409 N N . HIS B 1 251 ? -8.047 25.938 5.906 1 97.75 251 HIS B N 1
ATOM 4410 C CA . HIS B 1 251 ? -8.523 24.578 6.105 1 97.75 251 HIS B CA 1
ATOM 4411 C C . HIS B 1 251 ? -10.039 24.531 6.184 1 97.75 251 HIS B C 1
ATOM 4413 O O . HIS B 1 251 ? -10.648 23.469 5.996 1 97.75 251 HIS B O 1
ATOM 4419 N N . CYS B 1 252 ? -10.719 25.609 6.48 1 98.75 252 CYS B N 1
ATOM 4420 C CA . CYS B 1 252 ? -12.172 25.594 6.566 1 98.75 252 CYS B CA 1
ATOM 4421 C C . CYS B 1 252 ? -12.797 25.125 5.262 1 98.75 252 CYS B C 1
ATOM 4423 O O . CYS B 1 252 ? -13.695 24.281 5.266 1 98.75 252 CYS B O 1
ATOM 4425 N N . PRO B 1 253 ? -12.32 25.547 4.102 1 98.5 253 PRO B N 1
ATOM 4426 C CA . PRO B 1 253 ? -12.898 25.047 2.852 1 98.5 253 PRO B CA 1
ATOM 4427 C C . PRO B 1 253 ? -12.766 23.531 2.697 1 98.5 253 PRO B C 1
ATOM 4429 O O . PRO B 1 253 ? -13.609 22.906 2.059 1 98.5 253 PRO B O 1
ATOM 4432 N N . HIS B 1 254 ? -11.773 22.938 3.297 1 98.19 254 HIS B N 1
ATOM 4433 C CA . HIS B 1 254 ? -11.523 21.5 3.133 1 98.19 254 HIS B CA 1
ATOM 4434 C C . HIS B 1 254 ? -12.609 20.672 3.812 1 98.19 254 HIS B C 1
ATOM 4436 O O . HIS B 1 254 ? -12.875 19.547 3.4 1 98.19 254 HIS B O 1
ATOM 4442 N N . ILE B 1 255 ? -13.219 21.203 4.84 1 98.69 255 ILE B N 1
ATOM 4443 C CA . ILE B 1 255 ? -14.25 20.438 5.531 1 98.69 255 ILE B CA 1
ATOM 4444 C C . ILE B 1 255 ? -15.633 20.906 5.086 1 98.69 255 ILE B C 1
ATOM 4446 O O . ILE B 1 255 ? -16.656 20.422 5.578 1 98.69 255 ILE B O 1
ATOM 4450 N N . GLY B 1 256 ? -15.688 21.844 4.121 1 98.69 256 GLY B N 1
ATOM 4451 C CA . GLY B 1 256 ? -16.938 22.375 3.6 1 98.69 256 GLY B CA 1
ATOM 4452 C C . GLY B 1 256 ? -17.516 21.547 2.463 1 98.69 256 GLY B C 1
ATOM 4453 O O . GLY B 1 256 ? -16.891 20.578 2.016 1 98.69 256 GLY B O 1
ATOM 4454 N N . PRO B 1 257 ? -18.703 22 1.963 1 98.62 257 PRO B N 1
ATOM 4455 C CA . PRO B 1 257 ? -19.375 21.234 0.904 1 98.62 257 PRO B CA 1
ATOM 4456 C C . PRO B 1 257 ? -18.562 21.172 -0.383 1 98.62 257 PRO B C 1
ATOM 4458 O O . PRO B 1 257 ? -18.609 20.156 -1.096 1 98.62 257 PRO B O 1
ATOM 4461 N N . GLY B 1 258 ? -17.797 22.172 -0.599 1 98.06 258 GLY B N 1
ATOM 4462 C CA . GLY B 1 258 ? -17.016 22.219 -1.827 1 98.06 258 GLY B CA 1
ATOM 4463 C C . GLY B 1 258 ? -15.75 21.375 -1.761 1 98.06 258 GLY B C 1
ATOM 4464 O O . GLY B 1 258 ? -15.133 21.094 -2.789 1 98.06 258 GLY B O 1
ATOM 4465 N N . GLY B 1 259 ? -15.289 21.094 -0.611 1 98.5 259 GLY B N 1
ATOM 4466 C CA . GLY B 1 259 ? -14.141 20.219 -0.403 1 98.5 259 GLY B CA 1
ATOM 4467 C C . GLY B 1 259 ? -12.812 20.938 -0.532 1 98.5 259 GLY B C 1
ATOM 4468 O O . GLY B 1 259 ? -11.758 20.344 -0.317 1 98.5 259 GLY B O 1
ATOM 4469 N N . GLY B 1 260 ? -12.867 22.188 -1.007 1 97.56 260 GLY B N 1
ATOM 4470 C CA . GLY B 1 260 ? -11.703 23.062 -1.015 1 97.56 260 GLY B CA 1
ATOM 4471 C C . GLY B 1 260 ? -10.562 22.531 -1.869 1 97.56 260 GLY B C 1
ATOM 4472 O O . GLY B 1 260 ? -9.391 22.734 -1.56 1 97.56 260 GLY B O 1
ATOM 4473 N N . GLY B 1 261 ? -10.828 21.703 -2.807 1 96.19 261 GLY B N 1
ATOM 4474 C CA . GLY B 1 261 ? -9.789 21.188 -3.691 1 96.19 261 GLY B CA 1
ATOM 4475 C C . GLY B 1 261 ? -9.117 19.938 -3.164 1 96.19 261 GLY B C 1
ATOM 4476 O O . GLY B 1 261 ? -8.352 19.297 -3.881 1 96.19 261 GLY B O 1
ATOM 4477 N N . TYR B 1 262 ? -9.422 19.578 -1.936 1 97.19 262 TYR B N 1
ATOM 4478 C CA . TYR B 1 262 ? -8.797 18.406 -1.336 1 97.19 262 TYR B CA 1
ATOM 4479 C C . TYR B 1 262 ? -9.781 17.25 -1.231 1 97.19 262 TYR B C 1
ATOM 4481 O O . TYR B 1 262 ? -9.461 16.109 -1.596 1 97.19 262 TYR B O 1
ATOM 4489 N N . CYS B 1 263 ? -10.953 17.516 -0.734 1 98.19 263 CYS B N 1
ATOM 4490 C CA . CYS B 1 263 ? -11.984 16.484 -0.607 1 98.19 263 CYS B CA 1
ATOM 4491 C C . CYS B 1 263 ? -12.945 16.547 -1.789 1 98.19 263 CYS B C 1
ATOM 4493 O O . CYS B 1 263 ? -14.109 16.922 -1.632 1 98.19 263 CYS B O 1
ATOM 4495 N N . VAL B 1 264 ? -12.422 16.094 -2.957 1 98.19 264 VAL B N 1
ATOM 4496 C CA . VAL B 1 264 ? -13.156 16.203 -4.215 1 98.19 264 VAL B CA 1
ATOM 4497 C C . VAL B 1 264 ? -12.961 14.93 -5.039 1 98.19 264 VAL B C 1
ATOM 4499 O O . VAL B 1 264 ? -11.961 14.227 -4.883 1 98.19 264 VAL B O 1
ATOM 4502 N N . ASP B 1 265 ? -13.898 14.633 -5.902 1 97.38 265 ASP B N 1
ATOM 4503 C CA . ASP B 1 265 ? -13.805 13.523 -6.852 1 97.38 265 ASP B CA 1
ATOM 4504 C C . ASP B 1 265 ? -13.312 14.016 -8.211 1 97.38 265 ASP B C 1
ATOM 4506 O O . ASP B 1 265 ? -14.047 13.953 -9.203 1 97.38 265 ASP B O 1
ATOM 4510 N N . ASP B 1 266 ? -12.055 14.375 -8.289 1 96.69 266 ASP B N 1
ATOM 4511 C CA . ASP B 1 266 ? -11.57 15.016 -9.508 1 96.69 266 ASP B CA 1
ATOM 4512 C C . ASP B 1 266 ? -10.57 14.125 -10.242 1 96.69 266 ASP B C 1
ATOM 4514 O O . ASP B 1 266 ? -10.125 14.453 -11.344 1 96.69 266 ASP B O 1
ATOM 4518 N N . MET B 1 267 ? -10.18 13.039 -9.625 1 96.62 267 MET B N 1
ATOM 4519 C CA . MET B 1 267 ? -9.258 12.102 -10.266 1 96.62 267 MET B CA 1
ATOM 4520 C C . MET B 1 267 ? -9.797 10.68 -10.203 1 96.62 267 MET B C 1
ATOM 4522 O O . MET B 1 267 ? -10.234 10.219 -9.141 1 96.62 267 MET B O 1
ATOM 4526 N N . ASP B 1 268 ? -9.789 10.016 -11.336 1 96.94 268 ASP B N 1
ATOM 4527 C CA . ASP B 1 268 ? -10.102 8.594 -11.305 1 96.94 268 ASP B CA 1
ATOM 4528 C C . ASP B 1 268 ? -8.859 7.762 -10.984 1 96.94 268 ASP B C 1
ATOM 4530 O O . ASP B 1 268 ? -7.809 8.312 -10.641 1 96.94 268 ASP B O 1
ATOM 4534 N N . TYR B 1 269 ? -9.016 6.434 -11.016 1 97.69 269 TYR B N 1
ATOM 4535 C CA . TYR B 1 269 ? -7.938 5.535 -10.617 1 97.69 269 TYR B CA 1
ATOM 4536 C C . TYR B 1 269 ? -6.695 5.758 -11.469 1 97.69 269 TYR B C 1
ATOM 4538 O O . TYR B 1 269 ? -5.598 5.941 -10.938 1 97.69 269 TYR B O 1
ATOM 4546 N N . THR B 1 270 ? -6.832 5.738 -12.773 1 98.38 270 THR B N 1
ATOM 4547 C CA . THR B 1 270 ? -5.703 5.883 -13.688 1 98.38 270 THR B CA 1
ATOM 4548 C C . THR B 1 270 ? -4.996 7.219 -13.461 1 98.38 270 THR B C 1
ATOM 4550 O O . THR B 1 270 ? -3.768 7.273 -13.398 1 98.38 270 THR B O 1
ATOM 4553 N N . GLN B 1 271 ? -5.742 8.242 -13.258 1 97.81 271 GLN B N 1
ATOM 4554 C CA . GLN B 1 271 ? -5.18 9.562 -13.016 1 97.81 271 GLN B CA 1
ATOM 4555 C C . GLN B 1 271 ? -4.418 9.609 -11.695 1 97.81 271 GLN B C 1
ATOM 4557 O O . GLN B 1 271 ? -3.396 10.289 -11.578 1 97.81 271 GLN B O 1
ATOM 4562 N N . THR B 1 272 ? -4.953 8.891 -10.742 1 97.94 272 THR B N 1
ATOM 4563 C CA . THR B 1 272 ? -4.277 8.812 -9.445 1 97.94 272 THR B CA 1
ATOM 4564 C C . THR B 1 272 ? -2.916 8.141 -9.586 1 97.94 272 THR B C 1
ATOM 4566 O O . THR B 1 272 ? -1.908 8.664 -9.109 1 97.94 272 THR B O 1
ATOM 4569 N N . VAL B 1 273 ? -2.877 7.062 -10.289 1 98.31 273 VAL B N 1
ATOM 4570 C CA . VAL B 1 273 ? -1.661 6.27 -10.438 1 98.31 273 VAL B CA 1
ATOM 4571 C C . VAL B 1 273 ? -0.642 7.031 -11.281 1 98.31 273 VAL B C 1
ATOM 4573 O O . VAL B 1 273 ? 0.558 7 -10.992 1 98.31 273 VAL B O 1
ATOM 4576 N N . GLU B 1 274 ? -1.097 7.773 -12.234 1 97.56 274 GLU B N 1
ATOM 4577 C CA . GLU B 1 274 ? -0.202 8.359 -13.227 1 97.56 274 GLU B CA 1
ATOM 4578 C C . GLU B 1 274 ? 0.016 9.852 -12.961 1 97.56 274 GLU B C 1
ATOM 4580 O O . GLU B 1 274 ? 0.532 10.57 -13.82 1 97.56 274 GLU B O 1
ATOM 4585 N N . GLN B 1 275 ? -0.352 10.289 -11.867 1 97.06 275 GLN B N 1
ATOM 4586 C CA . GLN B 1 275 ? -0.267 11.711 -11.555 1 97.06 275 GLN B CA 1
ATOM 4587 C C . GLN B 1 275 ? 1.17 12.211 -11.664 1 97.06 275 GLN B C 1
ATOM 4589 O O . GLN B 1 275 ? 2.051 11.75 -10.93 1 97.06 275 GLN B O 1
ATOM 4594 N N . ARG B 1 276 ? 1.378 13.133 -12.578 1 96.69 276 ARG B N 1
ATOM 4595 C CA . ARG B 1 276 ? 2.646 13.852 -12.664 1 96.69 276 ARG B CA 1
ATOM 4596 C C . ARG B 1 276 ? 2.727 14.953 -11.617 1 96.69 276 ARG B C 1
ATOM 4598 O O . ARG B 1 276 ? 1.988 15.938 -11.688 1 96.69 276 ARG B O 1
ATOM 4605 N N . TYR B 1 277 ? 3.637 14.773 -10.742 1 97.31 277 TYR B N 1
ATOM 4606 C CA . TYR B 1 277 ? 3.547 15.688 -9.609 1 97.31 277 TYR B CA 1
ATOM 4607 C C . TYR B 1 277 ? 4.93 16.141 -9.164 1 97.31 277 TYR B C 1
ATOM 4609 O O . TYR B 1 277 ? 5.145 17.328 -8.898 1 97.31 277 TYR B O 1
ATOM 4617 N N . PHE B 1 278 ? 5.895 15.32 -9.18 1 97.19 278 PHE B N 1
ATOM 4618 C CA . PHE B 1 278 ? 7.164 15.594 -8.523 1 97.19 278 PHE B CA 1
ATOM 4619 C C . PHE B 1 278 ? 8.094 16.375 -9.445 1 97.19 278 PHE B C 1
ATOM 4621 O O . PHE B 1 278 ? 8.148 16.094 -10.648 1 97.19 278 PHE B O 1
ATOM 4628 N N . HIS B 1 279 ? 8.836 17.234 -8.852 1 92.56 279 HIS B N 1
ATOM 4629 C CA . HIS B 1 279 ? 9.75 18.062 -9.633 1 92.56 279 HIS B CA 1
ATOM 4630 C C . HIS B 1 279 ? 11.016 17.281 -9.992 1 92.56 279 HIS B C 1
ATOM 4632 O O . HIS B 1 279 ? 11.547 17.438 -11.094 1 92.56 279 HIS B O 1
ATOM 4638 N N . GLN B 1 280 ? 11.367 16.484 -9.07 1 92.38 280 GLN B N 1
ATOM 4639 C CA . GLN B 1 280 ? 12.609 15.75 -9.266 1 92.38 280 GLN B CA 1
ATOM 4640 C C . GLN B 1 280 ? 12.352 14.25 -9.398 1 92.38 280 GLN B C 1
ATOM 4642 O O . GLN B 1 280 ? 11.398 13.727 -8.805 1 92.38 280 GLN B O 1
ATOM 4647 N N . SER B 1 281 ? 13.305 13.656 -10.109 1 94.06 281 SER B N 1
ATOM 4648 C CA . SER B 1 281 ? 13.242 12.203 -10.266 1 94.06 281 SER B CA 1
ATOM 4649 C C . SER B 1 281 ? 13.555 11.5 -8.953 1 94.06 281 SER B C 1
ATOM 4651 O O . SER B 1 281 ? 14.375 11.977 -8.164 1 94.06 281 SER B O 1
ATOM 4653 N N . TRP B 1 282 ? 12.883 10.359 -8.789 1 97.38 282 TRP B N 1
ATOM 4654 C CA . TRP B 1 282 ? 13.133 9.516 -7.621 1 97.38 282 TRP B CA 1
ATOM 4655 C C . TRP B 1 282 ? 14.211 8.484 -7.918 1 97.38 282 TRP B C 1
ATOM 4657 O O . TRP B 1 282 ? 14.414 7.547 -7.145 1 97.38 282 TRP B O 1
ATOM 4667 N N . VAL B 1 283 ? 14.859 8.562 -9.031 1 97.62 283 VAL B N 1
ATOM 4668 C CA . VAL B 1 283 ? 15.938 7.664 -9.414 1 97.62 283 VAL B CA 1
ATOM 4669 C C . VAL B 1 283 ? 17.25 8.43 -9.484 1 97.62 283 VAL B C 1
ATOM 4671 O O . VAL B 1 283 ? 17.406 9.359 -10.289 1 97.62 283 VAL B O 1
ATOM 4674 N N . PRO B 1 284 ? 18.203 8.016 -8.641 1 96.75 284 PRO B N 1
ATOM 4675 C CA . PRO B 1 284 ? 19.484 8.742 -8.57 1 96.75 284 PRO B CA 1
ATOM 4676 C C . PRO B 1 284 ? 20.266 8.68 -9.875 1 96.75 284 PRO B C 1
ATOM 4678 O O . PRO B 1 284 ? 19.938 7.895 -10.766 1 96.75 284 PRO B O 1
ATOM 4681 N N . TYR B 1 285 ? 21.297 9.656 -9.969 1 95.12 285 TYR B N 1
ATOM 4682 C CA . TYR B 1 285 ? 22.375 9.664 -10.953 1 95.12 285 TYR B CA 1
ATOM 4683 C C . TYR B 1 285 ? 21.828 9.859 -12.359 1 95.12 285 TYR B C 1
ATOM 4685 O O . TYR B 1 285 ? 22.344 9.289 -13.32 1 95.12 285 TYR B O 1
ATOM 4693 N N . GLY B 1 286 ? 20.719 10.492 -12.43 1 90.69 286 GLY B N 1
ATOM 4694 C CA . GLY B 1 286 ? 20.188 10.906 -13.719 1 90.69 286 GLY B CA 1
ATOM 4695 C C . GLY B 1 286 ? 19.453 9.797 -14.445 1 90.69 286 GLY B C 1
ATOM 4696 O O . GLY B 1 286 ? 19.109 9.945 -15.625 1 90.69 286 GLY B O 1
ATOM 4697 N N . ARG B 1 287 ? 19.203 8.75 -13.711 1 92.25 287 ARG B N 1
ATOM 4698 C CA . ARG B 1 287 ? 18.438 7.668 -14.328 1 92.25 287 ARG B CA 1
ATOM 4699 C C . ARG B 1 287 ? 16.953 7.953 -14.281 1 92.25 287 ARG B C 1
ATOM 4701 O O . ARG B 1 287 ? 16.469 8.641 -13.375 1 92.25 287 ARG B O 1
ATOM 4708 N N . ALA B 1 288 ? 16.203 7.48 -15.328 1 91.88 288 ALA B N 1
ATOM 4709 C CA . ALA B 1 288 ? 14.75 7.551 -15.453 1 91.88 288 ALA B CA 1
ATOM 4710 C C . ALA B 1 288 ? 14.258 8.992 -15.352 1 91.88 288 ALA B C 1
ATOM 4712 O O . ALA B 1 288 ? 13.195 9.25 -14.766 1 91.88 288 ALA B O 1
ATOM 4713 N N . GLU B 1 289 ? 15.008 9.914 -15.805 1 89.19 289 GLU B N 1
ATOM 4714 C CA . GLU B 1 289 ? 14.516 11.289 -15.883 1 89.19 289 GLU B CA 1
ATOM 4715 C C . GLU B 1 289 ? 13.328 11.398 -16.844 1 89.19 289 GLU B C 1
ATOM 4717 O O . GLU B 1 289 ? 13.32 10.766 -17.891 1 89.19 289 GLU B O 1
ATOM 4722 N N . GLY B 1 290 ? 12.398 12.188 -16.422 1 88.62 290 GLY B N 1
ATOM 4723 C CA . GLY B 1 290 ? 11.234 12.414 -17.266 1 88.62 290 GLY B CA 1
ATOM 4724 C C . GLY B 1 290 ? 10.242 11.273 -17.234 1 88.62 290 GLY B C 1
ATOM 4725 O O . GLY B 1 290 ? 9.398 11.148 -18.125 1 88.62 290 GLY B O 1
ATOM 4726 N N . ASN B 1 291 ? 10.422 10.461 -16.203 1 90.38 291 ASN B N 1
ATOM 4727 C CA . ASN B 1 291 ? 9.453 9.375 -16.125 1 90.38 291 ASN B CA 1
ATOM 4728 C C . ASN B 1 291 ? 8.055 9.898 -15.797 1 90.38 291 ASN B C 1
ATOM 4730 O O . ASN B 1 291 ? 7.863 11.102 -15.609 1 90.38 291 ASN B O 1
ATOM 4734 N N . MET B 1 292 ? 7.09 9.047 -15.641 1 94 292 MET B N 1
ATOM 4735 C CA . MET B 1 292 ? 5.676 9.406 -15.695 1 94 292 MET B CA 1
ATOM 4736 C C . MET B 1 292 ? 5.246 10.133 -14.43 1 94 292 MET B C 1
ATOM 4738 O O . MET B 1 292 ? 4.168 10.734 -14.391 1 94 292 MET B O 1
ATOM 4742 N N . TRP B 1 293 ? 6.062 10.109 -13.32 1 95.81 293 TRP B N 1
ATOM 4743 C CA . TRP B 1 293 ? 5.656 10.773 -12.086 1 95.81 293 TRP B CA 1
ATOM 4744 C C . TRP B 1 293 ? 6.273 12.164 -11.984 1 95.81 293 TRP B C 1
ATOM 4746 O O . TRP B 1 293 ? 5.941 12.938 -11.086 1 95.81 293 TRP B O 1
ATOM 4756 N N . GLN B 1 294 ? 7.176 12.469 -12.891 1 93.88 294 GLN B N 1
ATOM 4757 C CA . GLN B 1 294 ? 7.832 13.773 -12.867 1 93.88 294 GLN B CA 1
ATOM 4758 C C . GLN B 1 294 ? 6.988 14.82 -13.586 1 93.88 294 GLN B C 1
ATOM 4760 O O . GLN B 1 294 ? 6.492 14.578 -14.688 1 93.88 294 GLN B O 1
ATOM 4765 N N . ALA B 1 295 ? 6.914 15.906 -12.914 1 89.94 295 ALA B N 1
ATOM 4766 C CA . ALA B 1 295 ? 6.176 17.016 -13.508 1 89.94 295 ALA B CA 1
ATOM 4767 C C . ALA B 1 295 ? 6.941 17.609 -14.68 1 89.94 295 ALA B C 1
ATOM 4769 O O . ALA B 1 295 ? 8.172 17.594 -14.703 1 89.94 295 ALA B O 1
ATOM 4770 N N . GLU B 1 296 ? 6.297 18.094 -15.766 1 77 296 GLU B N 1
ATOM 4771 C CA . GLU B 1 296 ? 6.902 18.734 -16.938 1 77 296 GLU B CA 1
ATOM 4772 C C . GLU B 1 296 ? 7.445 20.109 -16.594 1 77 296 GLU B C 1
ATOM 4774 O O . GLU B 1 296 ? 6.914 20.797 -15.719 1 77 296 GLU B O 1
#

InterPro domains:
  IPR059492 BfoA-like, C-terminal domain [PF28386] (156-266)
  IPR059825 BfoA-like, N-terminal domain [PF28387] (35-152)